Protein AF-A0A0W0ZU69-F1 (afdb_monomer)

Structure (mmCIF, N/CA/C/O backbone):
data_AF-A0A0W0ZU69-F1
#
_entry.id   AF-A0A0W0ZU69-F1
#
loop_
_atom_site.group_PDB
_atom_site.id
_atom_site.type_symbol
_atom_site.label_atom_id
_atom_site.label_alt_id
_atom_site.label_comp_id
_atom_site.label_asym_id
_atom_site.label_entity_id
_atom_site.label_seq_id
_atom_site.pdbx_PDB_ins_code
_atom_site.Cartn_x
_atom_site.Cartn_y
_atom_site.Cartn_z
_atom_site.occupancy
_atom_site.B_iso_or_equiv
_atom_site.auth_seq_id
_atom_site.auth_comp_id
_atom_site.auth_asym_id
_atom_site.auth_atom_id
_atom_site.pdbx_PDB_model_num
ATOM 1 N N . MET A 1 1 ? -15.630 1.620 -13.141 1.00 74.50 1 MET A N 1
ATOM 2 C CA . MET A 1 1 ? -15.099 2.936 -12.731 1.00 74.50 1 MET A CA 1
ATOM 3 C C . MET A 1 1 ? -13.989 2.684 -11.730 1.00 74.50 1 MET A C 1
ATOM 5 O O . MET A 1 1 ? -14.194 1.849 -10.853 1.00 74.50 1 MET A O 1
ATOM 9 N N . GLN A 1 2 ? -12.834 3.325 -11.900 1.00 88.44 2 GLN A N 1
ATOM 10 C CA . GLN A 1 2 ? -11.630 3.071 -11.099 1.00 88.44 2 GLN A CA 1
ATOM 11 C C . GLN A 1 2 ? -11.422 4.173 -10.052 1.00 88.44 2 GLN A C 1
ATOM 13 O O . GLN A 1 2 ? -11.802 5.319 -10.303 1.00 88.44 2 GLN A O 1
ATOM 18 N N . PRO A 1 3 ? -10.851 3.869 -8.873 1.00 86.00 3 PRO A N 1
ATOM 19 C CA . PRO A 1 3 ? -10.524 4.901 -7.903 1.00 86.00 3 PRO A CA 1
ATOM 20 C C . PRO A 1 3 ? -9.352 5.748 -8.401 1.00 86.00 3 PRO A C 1
ATOM 22 O O . PRO A 1 3 ? -8.379 5.214 -8.931 1.00 86.00 3 PRO A O 1
ATOM 25 N N . LYS A 1 4 ? -9.419 7.058 -8.158 1.00 89.38 4 LYS A N 1
ATOM 26 C CA . LYS A 1 4 ? -8.258 7.938 -8.285 1.00 89.38 4 LYS A CA 1
ATOM 27 C C . LYS A 1 4 ? -7.144 7.448 -7.365 1.00 89.38 4 LYS A C 1
ATOM 29 O O . LYS A 1 4 ? -7.382 7.165 -6.183 1.00 89.38 4 LYS A O 1
ATOM 34 N N . ILE A 1 5 ? -5.936 7.378 -7.902 1.00 87.50 5 ILE A N 1
ATOM 35 C CA . ILE A 1 5 ? -4.766 6.938 -7.153 1.00 87.50 5 ILE A CA 1
ATOM 36 C C . ILE A 1 5 ? -4.208 8.087 -6.314 1.00 87.50 5 ILE A C 1
ATOM 38 O O . ILE A 1 5 ? -3.945 9.188 -6.800 1.00 87.50 5 ILE A O 1
ATOM 42 N N . SER A 1 6 ? -4.044 7.838 -5.018 1.00 84.50 6 SER A N 1
ATOM 43 C CA . SER A 1 6 ? -3.467 8.794 -4.083 1.00 84.50 6 SER A CA 1
ATOM 44 C C . SER A 1 6 ? -1.950 8.868 -4.255 1.00 84.50 6 SER A C 1
ATOM 46 O O . SER A 1 6 ? -1.270 7.843 -4.203 1.00 84.50 6 SER A O 1
ATOM 48 N N . ALA A 1 7 ? -1.412 10.082 -4.391 1.00 82.62 7 ALA A N 1
ATOM 49 C CA . ALA A 1 7 ? 0.033 10.334 -4.416 1.00 82.62 7 ALA A CA 1
ATOM 50 C C . ALA A 1 7 ? 0.671 10.488 -3.031 1.00 82.62 7 ALA A C 1
ATOM 52 O O . ALA A 1 7 ? 1.866 10.756 -2.899 1.00 82.62 7 ALA A O 1
ATOM 53 N N . VAL A 1 8 ? -0.128 10.297 -1.986 1.00 84.31 8 VAL A N 1
ATOM 54 C CA . VAL A 1 8 ? 0.296 10.397 -0.595 1.00 84.31 8 VAL A CA 1
ATOM 55 C C . VAL A 1 8 ? 1.481 9.465 -0.309 1.00 84.31 8 VAL A C 1
ATOM 57 O O . VAL A 1 8 ? 1.467 8.294 -0.694 1.00 84.31 8 VAL A O 1
ATOM 60 N N . LEU A 1 9 ? 2.515 10.007 0.350 1.00 82.75 9 LEU A N 1
ATOM 61 C CA . LEU A 1 9 ? 3.798 9.344 0.632 1.00 82.75 9 LEU A CA 1
ATOM 62 C C . LEU A 1 9 ? 4.514 8.761 -0.604 1.00 82.75 9 LEU A C 1
ATOM 64 O O . LEU A 1 9 ? 5.368 7.895 -0.443 1.00 82.75 9 LEU A O 1
ATOM 68 N N . ASN A 1 10 ? 4.190 9.210 -1.824 1.00 83.38 10 ASN A N 1
ATOM 69 C CA . ASN A 1 10 ? 4.734 8.662 -3.074 1.00 83.38 10 ASN A CA 1
ATOM 70 C C . ASN A 1 10 ? 4.421 7.160 -3.263 1.00 83.38 10 ASN A C 1
ATOM 72 O O . ASN A 1 10 ? 5.225 6.383 -3.776 1.00 83.38 10 ASN A O 1
ATOM 76 N N . ASN A 1 11 ? 3.234 6.733 -2.824 1.00 85.69 11 ASN A N 1
ATOM 77 C CA . ASN A 1 11 ? 2.775 5.344 -2.901 1.00 85.69 11 ASN A CA 1
ATOM 78 C C . ASN A 1 11 ? 1.870 5.047 -4.111 1.00 85.69 11 ASN A C 1
ATOM 80 O O . ASN A 1 11 ? 1.242 3.991 -4.125 1.00 85.69 11 ASN A O 1
ATOM 84 N N . CYS A 1 12 ? 1.804 5.918 -5.132 1.00 86.56 12 CYS A N 1
ATOM 85 C CA . CYS A 1 12 ? 0.897 5.742 -6.280 1.00 86.56 12 CYS A CA 1
ATOM 86 C C . CYS A 1 12 ? 0.955 4.321 -6.854 1.00 86.56 12 CYS A C 1
ATOM 88 O O . CYS A 1 12 ? -0.072 3.672 -7.004 1.00 86.56 12 CYS A O 1
ATOM 90 N N . ALA A 1 13 ? 2.171 3.825 -7.098 1.00 86.75 13 ALA A N 1
ATOM 91 C CA . ALA A 1 13 ? 2.416 2.507 -7.669 1.00 86.75 13 ALA A CA 1
ATOM 92 C C . ALA A 1 13 ? 1.835 1.360 -6.811 1.00 86.75 13 ALA A C 1
ATOM 94 O O . ALA A 1 13 ? 1.323 0.382 -7.345 1.00 86.75 13 ALA A O 1
ATOM 95 N N . LEU A 1 14 ? 1.842 1.503 -5.481 1.00 91.38 14 LEU A N 1
ATOM 96 C CA . LEU A 1 14 ? 1.272 0.525 -4.544 1.00 91.38 14 LEU A CA 1
ATOM 97 C C . LEU A 1 14 ? -0.252 0.556 -4.540 1.00 91.38 14 LEU A C 1
ATOM 99 O O . LEU A 1 14 ? -0.919 -0.477 -4.502 1.00 91.38 14 LEU A O 1
ATOM 103 N N . HIS A 1 15 ? -0.803 1.764 -4.567 1.00 92.56 15 HIS A N 1
ATOM 104 C CA . HIS A 1 15 ? -2.235 2.008 -4.483 1.00 92.56 15 HIS A CA 1
ATOM 105 C C . HIS A 1 15 ? -3.004 1.447 -5.691 1.00 92.56 15 HIS A C 1
ATOM 107 O O . HIS A 1 15 ? -4.202 1.181 -5.580 1.00 92.56 15 HIS A O 1
ATOM 113 N N . LEU A 1 16 ? -2.321 1.195 -6.815 1.00 93.06 16 LEU A N 1
ATOM 114 C CA . LEU A 1 16 ? -2.889 0.540 -8.001 1.00 93.06 16 LEU A CA 1
ATOM 115 C C . LEU A 1 16 ? -3.455 -0.855 -7.683 1.00 93.06 16 LEU A C 1
ATOM 117 O O . LEU A 1 16 ? -4.489 -1.221 -8.240 1.00 93.06 16 LEU A O 1
ATOM 121 N N . PHE A 1 17 ? -2.832 -1.583 -6.747 1.00 96.19 17 PHE A N 1
ATOM 122 C CA . PHE A 1 17 ? -3.216 -2.944 -6.346 1.00 96.19 17 PHE A CA 1
ATOM 123 C C . PHE A 1 17 ? -4.286 -2.987 -5.248 1.00 96.19 17 PHE A C 1
ATOM 125 O O . PHE A 1 17 ? -4.806 -4.056 -4.930 1.00 96.19 17 PHE A O 1
ATOM 132 N N . THR A 1 18 ? -4.603 -1.850 -4.616 1.00 96.38 18 THR A N 1
ATOM 133 C CA . THR A 1 18 ? -5.506 -1.808 -3.455 1.00 96.38 18 THR A CA 1
ATOM 134 C C . THR A 1 18 ? -6.868 -2.465 -3.720 1.00 96.38 18 THR A C 1
ATOM 136 O O . THR A 1 18 ? -7.297 -3.244 -2.865 1.00 96.38 18 THR A O 1
ATOM 139 N N . PRO A 1 19 ? -7.555 -2.224 -4.856 1.00 96.38 19 PRO A N 1
ATOM 140 C CA . PRO A 1 19 ? -8.848 -2.858 -5.119 1.00 96.38 19 PRO A CA 1
ATOM 141 C C . PRO A 1 19 ? -8.776 -4.389 -5.208 1.00 96.38 19 PRO A C 1
ATOM 143 O O . PRO A 1 19 ? -9.599 -5.070 -4.599 1.00 96.38 19 PRO A O 1
ATOM 146 N N . GLU A 1 20 ? -7.779 -4.935 -5.904 1.00 97.75 20 GLU A N 1
ATOM 147 C CA . GLU A 1 20 ? -7.584 -6.380 -6.077 1.00 97.75 20 GLU A CA 1
ATOM 148 C C . GLU A 1 20 ? -7.214 -7.040 -4.751 1.00 97.75 20 GLU A C 1
ATOM 150 O O . GLU A 1 20 ? -7.790 -8.062 -4.382 1.00 97.75 20 GLU A O 1
ATOM 155 N N . ILE A 1 21 ? -6.311 -6.421 -3.987 1.00 98.38 21 ILE A N 1
ATOM 156 C CA . ILE A 1 21 ? -5.918 -6.908 -2.662 1.00 98.38 21 ILE A CA 1
ATOM 157 C C . ILE A 1 21 ? -7.129 -6.948 -1.725 1.00 98.38 21 ILE A C 1
ATOM 159 O O . ILE A 1 21 ? -7.350 -7.960 -1.059 1.00 98.38 21 ILE A O 1
ATOM 163 N N . LYS A 1 22 ? -7.939 -5.880 -1.695 1.00 98.00 22 LYS A N 1
ATOM 164 C CA . LYS A 1 22 ? -9.163 -5.823 -0.882 1.00 98.00 22 LYS A CA 1
ATOM 165 C C . LYS A 1 22 ? -10.148 -6.926 -1.281 1.00 98.00 22 LYS A C 1
ATOM 167 O O . LYS A 1 22 ? -10.636 -7.636 -0.406 1.00 98.00 22 LYS A O 1
ATOM 172 N N . ALA A 1 23 ? -10.384 -7.111 -2.579 1.00 98.12 23 ALA A N 1
ATOM 173 C CA . ALA A 1 23 ? -11.293 -8.140 -3.082 1.00 98.12 23 ALA A CA 1
ATOM 174 C C . ALA A 1 23 ? -10.837 -9.565 -2.718 1.00 98.12 23 ALA A C 1
ATOM 176 O O . ALA A 1 23 ? -11.663 -10.415 -2.386 1.00 98.12 23 ALA A O 1
ATOM 177 N N . GLU A 1 24 ? -9.534 -9.850 -2.745 1.00 98.50 24 GLU A N 1
ATOM 178 C CA . GLU A 1 24 ? -9.015 -11.159 -2.330 1.00 98.50 24 GLU A CA 1
ATOM 179 C C . GLU A 1 24 ? -9.145 -11.383 -0.817 1.00 98.50 24 GLU A C 1
ATOM 181 O O . GLU A 1 24 ? -9.551 -12.466 -0.393 1.00 98.50 24 GLU A O 1
ATOM 186 N N . ILE A 1 25 ? -8.895 -10.358 0.007 1.00 98.56 25 ILE A N 1
ATOM 187 C CA . ILE A 1 25 ? -9.103 -10.430 1.465 1.00 98.56 25 ILE A CA 1
ATOM 188 C C . ILE A 1 25 ? -10.569 -10.752 1.798 1.00 98.56 25 ILE A C 1
ATOM 190 O O . ILE A 1 25 ? -10.825 -11.595 2.661 1.00 98.56 25 ILE A O 1
ATOM 194 N N . GLU A 1 26 ? -11.525 -10.148 1.087 1.00 98.38 26 GLU A N 1
ATOM 195 C CA . GLU A 1 26 ? -12.961 -10.437 1.232 1.00 98.38 26 GLU A CA 1
ATOM 196 C C . GLU A 1 26 ? -13.286 -11.905 0.896 1.00 98.38 26 GLU A C 1
ATOM 198 O O . GLU A 1 26 ? -14.038 -12.566 1.620 1.00 98.38 26 GLU A O 1
ATOM 203 N N . LYS A 1 27 ? -12.673 -12.468 -0.154 1.00 98.44 27 LYS A N 1
ATOM 204 C CA . LYS A 1 27 ? -12.845 -13.889 -0.513 1.00 98.44 27 LYS A CA 1
ATOM 205 C C . LYS A 1 27 ? -12.292 -14.826 0.562 1.00 98.44 27 LYS A C 1
ATOM 207 O O . LYS A 1 27 ? -12.977 -15.783 0.933 1.00 98.44 27 LYS A O 1
ATOM 212 N N . PHE A 1 28 ? -11.104 -14.541 1.103 1.00 98.25 28 PHE A N 1
ATOM 213 C CA . PHE A 1 28 ? -10.535 -15.305 2.222 1.00 98.25 28 PHE A CA 1
ATOM 214 C C . PHE A 1 28 ? -11.400 -15.219 3.486 1.00 98.25 28 PHE A C 1
ATOM 216 O O . PHE A 1 28 ? -11.554 -16.210 4.203 1.00 98.25 28 PHE A O 1
ATOM 223 N N . ALA A 1 29 ? -11.997 -14.055 3.757 1.00 97.88 29 ALA A N 1
ATOM 224 C CA . ALA A 1 29 ? -12.911 -13.873 4.881 1.00 97.88 29 ALA A CA 1
ATOM 225 C C . ALA A 1 29 ? -14.210 -14.676 4.712 1.00 97.88 29 ALA A C 1
ATOM 227 O O . ALA A 1 29 ? -14.674 -15.302 5.669 1.00 97.88 29 ALA A O 1
ATOM 228 N N . ALA A 1 30 ? -14.772 -14.694 3.501 1.00 98.06 30 ALA A N 1
ATOM 229 C CA . ALA A 1 30 ? -16.016 -15.394 3.192 1.00 98.06 30 ALA A CA 1
ATOM 230 C C . ALA A 1 30 ? -15.855 -16.923 3.134 1.00 98.06 30 ALA A C 1
ATOM 232 O O . ALA A 1 30 ? -16.795 -17.656 3.452 1.00 98.06 30 ALA A O 1
ATOM 233 N N . ASN A 1 31 ? -14.681 -17.425 2.735 1.00 97.56 31 ASN A N 1
ATOM 234 C CA . ASN A 1 31 ? -14.440 -18.854 2.565 1.00 97.56 31 ASN A CA 1
ATOM 235 C C . ASN A 1 31 ? -13.057 -19.282 3.084 1.00 97.56 31 ASN A C 1
ATOM 237 O O . ASN A 1 31 ? -12.044 -19.123 2.411 1.00 97.56 31 ASN A O 1
ATOM 241 N N . LYS A 1 32 ? -13.037 -19.974 4.232 1.00 93.44 32 LYS A N 1
ATOM 242 C CA . LYS A 1 32 ? -11.813 -20.529 4.849 1.00 93.44 32 LYS A CA 1
ATOM 243 C C . LYS A 1 32 ? -11.078 -21.573 3.997 1.00 93.44 32 LYS A C 1
ATOM 245 O O . LYS A 1 32 ? -9.931 -21.880 4.290 1.00 93.44 32 LYS A O 1
ATOM 250 N N . SER A 1 33 ? -11.747 -22.155 3.000 1.00 96.62 33 SER A N 1
ATOM 251 C CA . SER A 1 33 ? -11.165 -23.128 2.063 1.00 96.62 33 SER A CA 1
ATOM 252 C C . SER A 1 33 ? -10.771 -22.513 0.717 1.00 96.62 33 SER A C 1
ATOM 254 O O . SER A 1 33 ? -10.372 -23.239 -0.191 1.00 96.62 33 SER A O 1
ATOM 256 N N . TYR A 1 34 ? -10.906 -21.191 0.567 1.00 97.69 34 TYR A N 1
ATOM 257 C CA . TYR A 1 34 ? -10.483 -20.491 -0.637 1.00 97.69 34 TYR A CA 1
ATOM 258 C C . TYR A 1 34 ? -8.972 -20.643 -0.834 1.00 97.69 34 TYR A C 1
ATOM 260 O O . TYR A 1 34 ? -8.175 -20.441 0.084 1.00 97.69 34 TYR A O 1
ATOM 268 N N . ASN A 1 35 ? -8.592 -21.028 -2.047 1.00 96.56 35 ASN A N 1
ATOM 269 C CA . ASN A 1 35 ? -7.209 -21.172 -2.454 1.00 96.56 35 ASN A CA 1
ATOM 270 C C . ASN A 1 35 ? -7.033 -20.458 -3.789 1.00 96.56 35 ASN A C 1
ATOM 272 O O . ASN A 1 35 ? -7.643 -20.853 -4.784 1.00 96.56 35 ASN A O 1
ATOM 276 N N . ASN A 1 36 ? -6.218 -19.410 -3.788 1.00 96.62 36 ASN A N 1
ATOM 277 C CA . ASN A 1 36 ? -5.891 -18.633 -4.978 1.00 96.62 36 ASN A CA 1
ATOM 278 C C . ASN A 1 36 ? -4.473 -18.950 -5.495 1.00 96.62 36 ASN A C 1
ATOM 280 O O . ASN A 1 36 ? -3.973 -18.256 -6.368 1.00 96.62 36 ASN A O 1
ATOM 284 N N . AS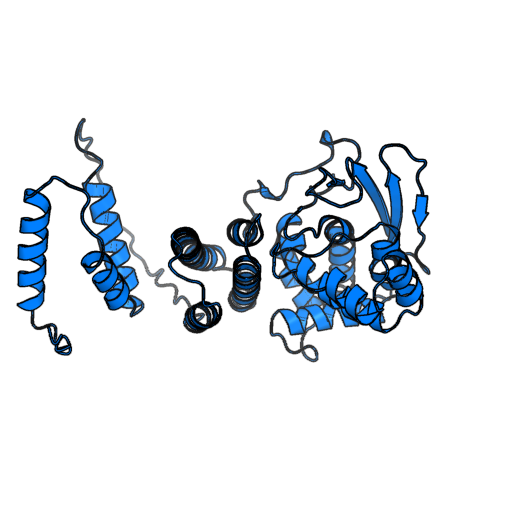N A 1 37 ? -3.846 -20.015 -4.977 1.00 97.56 37 ASN A N 1
ATOM 285 C CA . ASN A 1 37 ? -2.455 -20.437 -5.191 1.00 97.56 37 ASN A CA 1
ATOM 286 C C . ASN A 1 37 ? -1.388 -19.497 -4.603 1.00 97.56 37 ASN A C 1
ATOM 288 O O . ASN A 1 37 ? -0.210 -19.835 -4.640 1.00 97.56 37 ASN A O 1
ATOM 292 N N . HIS A 1 38 ? -1.795 -18.378 -3.996 1.00 98.12 38 HIS A N 1
ATOM 293 C CA . HIS A 1 38 ? -0.925 -17.358 -3.395 1.00 98.12 38 HIS A CA 1
ATOM 294 C C . HIS A 1 38 ? -1.213 -17.153 -1.898 1.00 98.12 38 HIS A C 1
ATOM 296 O O . HIS A 1 38 ? -0.815 -16.148 -1.307 1.00 98.12 38 HIS A O 1
ATOM 302 N N . ASN A 1 39 ? -1.907 -18.107 -1.263 1.00 97.75 39 ASN A N 1
ATOM 303 C CA . ASN A 1 39 ? -2.364 -18.029 0.129 1.00 97.75 39 ASN A CA 1
ATOM 304 C C . ASN A 1 39 ? -1.245 -17.637 1.110 1.00 97.75 39 ASN A C 1
ATOM 306 O O . ASN A 1 39 ? -1.454 -16.765 1.950 1.00 97.75 39 ASN A O 1
ATOM 310 N N . ASP A 1 40 ? -0.051 -18.219 0.966 1.00 97.94 40 ASP A N 1
ATOM 311 C CA . ASP A 1 40 ? 1.088 -17.950 1.852 1.00 97.94 40 ASP A CA 1
ATOM 312 C C . ASP A 1 40 ? 1.497 -16.468 1.837 1.00 97.94 40 ASP A C 1
ATOM 314 O O . ASP A 1 40 ? 1.844 -15.890 2.868 1.00 97.94 40 ASP A O 1
ATOM 318 N N . GLN A 1 41 ? 1.425 -15.820 0.672 1.00 98.38 41 GLN A N 1
ATOM 319 C CA . GLN A 1 41 ? 1.781 -14.409 0.517 1.00 98.38 41 GLN A CA 1
ATOM 320 C C . GLN A 1 41 ? 0.698 -13.485 1.076 1.00 98.38 41 GLN A C 1
ATOM 322 O O . GLN A 1 41 ? 1.013 -12.483 1.726 1.00 98.38 41 GLN A O 1
ATOM 327 N N . TYR A 1 42 ? -0.572 -13.859 0.922 1.00 98.50 42 TYR A N 1
ATOM 328 C CA . TYR A 1 42 ? -1.677 -13.171 1.589 1.00 98.50 42 TYR A CA 1
ATOM 329 C C . TYR A 1 42 ? -1.620 -13.325 3.117 1.00 98.50 42 TYR A C 1
ATOM 331 O O . TYR A 1 42 ? -1.903 -12.360 3.833 1.00 98.50 42 TYR A O 1
ATOM 339 N N . ASP A 1 43 ? -1.161 -14.468 3.635 1.00 98.44 43 ASP A N 1
ATOM 340 C CA . ASP A 1 43 ? -0.935 -14.663 5.071 1.00 98.44 43 ASP A CA 1
ATOM 341 C C . ASP A 1 43 ? 0.203 -13.774 5.591 1.00 98.44 43 ASP A C 1
ATOM 343 O O . ASP A 1 43 ? 0.072 -13.164 6.658 1.00 98.44 43 ASP A O 1
ATOM 347 N N . VAL A 1 44 ? 1.290 -13.621 4.825 1.00 98.44 44 VAL A N 1
ATOM 348 C CA . VAL A 1 44 ? 2.355 -12.652 5.139 1.00 98.44 44 VAL A CA 1
ATOM 349 C C . VAL A 1 44 ? 1.788 -11.231 5.187 1.00 98.44 44 VAL A C 1
ATOM 351 O O . VAL A 1 44 ? 2.010 -10.528 6.175 1.00 98.44 44 VAL A O 1
ATOM 354 N N . LEU A 1 45 ? 1.014 -10.814 4.180 1.00 98.69 45 LEU A N 1
ATOM 355 C CA . LEU A 1 45 ? 0.396 -9.485 4.141 1.00 98.69 45 LEU A CA 1
ATOM 356 C C . LEU A 1 45 ? -0.537 -9.248 5.341 1.00 98.69 45 LEU A C 1
ATOM 358 O O . LEU A 1 45 ? -0.434 -8.215 6.008 1.00 98.69 45 LEU A O 1
ATOM 362 N N . LYS A 1 46 ? -1.400 -10.218 5.661 1.00 98.56 46 LYS A N 1
ATOM 363 C CA . LYS A 1 46 ? -2.294 -10.187 6.830 1.00 98.56 46 LYS A CA 1
ATOM 364 C C . LYS A 1 46 ? -1.507 -10.034 8.132 1.00 98.56 46 LYS A C 1
ATOM 366 O O . LYS A 1 46 ? -1.866 -9.214 8.976 1.00 98.56 46 LYS A O 1
ATOM 371 N N . ASN A 1 47 ? -0.423 -10.788 8.297 1.00 98.62 47 ASN A N 1
ATOM 372 C CA . ASN A 1 47 ? 0.399 -10.744 9.508 1.00 98.62 47 ASN A CA 1
ATOM 373 C C . ASN A 1 47 ? 1.167 -9.419 9.638 1.00 98.62 47 ASN A C 1
ATOM 375 O O . ASN A 1 47 ? 1.305 -8.893 10.746 1.00 98.62 47 ASN A O 1
ATOM 379 N N . ILE A 1 48 ? 1.626 -8.843 8.522 1.00 98.69 48 ILE A N 1
ATOM 380 C CA . ILE A 1 48 ? 2.239 -7.507 8.503 1.00 98.69 48 ILE A CA 1
ATOM 381 C C . ILE A 1 48 ? 1.202 -6.446 8.864 1.00 98.69 48 ILE A C 1
ATOM 383 O O . ILE A 1 48 ? 1.490 -5.597 9.706 1.00 98.69 48 ILE A O 1
ATOM 387 N N . PHE A 1 49 ? -0.010 -6.520 8.307 1.00 98.56 49 PHE A N 1
ATOM 388 C CA . PHE A 1 49 ? -1.108 -5.624 8.676 1.00 98.56 49 PHE A CA 1
ATOM 389 C C . PHE A 1 49 ? -1.400 -5.705 10.180 1.00 98.56 49 PHE A C 1
ATOM 391 O O . PHE A 1 49 ? -1.410 -4.680 10.867 1.00 98.56 49 PHE A O 1
ATOM 398 N N . ALA A 1 50 ? -1.561 -6.925 10.704 1.00 98.19 50 ALA A N 1
ATOM 399 C CA . ALA A 1 50 ? -1.804 -7.174 12.120 1.00 98.19 50 ALA A CA 1
ATOM 400 C C . ALA A 1 50 ? -0.726 -6.513 12.989 1.00 98.19 50 ALA A C 1
ATOM 402 O O . ALA A 1 50 ? -1.030 -5.674 13.838 1.00 98.19 50 ALA A O 1
ATOM 403 N N . LYS A 1 51 ? 0.546 -6.816 12.711 1.00 98.25 51 LYS A N 1
ATOM 404 C CA . LYS A 1 51 ? 1.688 -6.273 13.450 1.00 98.25 51 LYS A CA 1
ATOM 405 C C . LYS A 1 51 ? 1.777 -4.750 13.345 1.00 98.25 51 LYS A C 1
ATOM 407 O O . LYS A 1 51 ? 2.048 -4.086 14.345 1.00 98.25 51 LYS A O 1
ATOM 412 N N . PHE A 1 52 ? 1.554 -4.186 12.158 1.00 97.69 52 PHE A N 1
ATOM 413 C CA . PHE A 1 52 ? 1.648 -2.746 11.928 1.00 97.69 52 PHE A CA 1
ATOM 414 C C . PHE A 1 52 ? 0.660 -1.968 12.801 1.00 97.69 52 PHE A C 1
ATOM 416 O O . PHE A 1 52 ? 1.047 -0.970 13.419 1.00 97.69 52 PHE A O 1
ATOM 423 N N . TYR A 1 53 ? -0.577 -2.461 12.884 1.00 96.94 53 TYR A N 1
ATOM 424 C CA . TYR A 1 53 ? -1.684 -1.851 13.623 1.00 96.94 53 TYR A CA 1
ATOM 425 C C . TYR A 1 53 ? -1.837 -2.354 15.070 1.00 96.94 53 TYR A C 1
ATOM 427 O O . TYR A 1 53 ? -2.787 -1.979 15.756 1.00 96.94 53 TYR A O 1
ATOM 435 N N . GLY A 1 54 ? -0.899 -3.167 15.567 1.00 95.25 54 GLY A N 1
ATOM 436 C CA . GLY A 1 54 ? -0.871 -3.604 16.967 1.00 95.25 54 GLY A CA 1
ATOM 437 C C . GLY A 1 54 ? -1.879 -4.705 17.321 1.00 95.25 54 GLY A C 1
ATOM 438 O O . GLY A 1 54 ? -2.302 -4.803 18.472 1.00 95.25 54 GLY A O 1
ATOM 439 N N . PHE A 1 55 ? -2.281 -5.522 16.350 1.00 96.31 55 PHE A N 1
ATOM 440 C CA . PHE A 1 55 ? -2.971 -6.793 16.578 1.00 96.31 55 PHE A CA 1
ATOM 441 C C . PHE A 1 55 ? -1.947 -7.927 16.770 1.00 96.31 55 PHE A C 1
ATOM 443 O O . PHE A 1 55 ? -0.828 -7.844 16.262 1.00 96.31 55 PHE A O 1
ATOM 450 N N . SER A 1 56 ? -2.330 -9.004 17.464 1.00 97.06 56 SER A N 1
ATOM 451 C CA . SER A 1 56 ? -1.544 -10.248 17.478 1.00 97.06 56 SER A CA 1
ATOM 452 C C . SER A 1 56 ? -1.691 -10.950 16.120 1.00 97.06 56 SER A C 1
ATOM 454 O O . SER A 1 56 ? -2.823 -11.250 15.735 1.00 97.06 56 SER A O 1
ATOM 456 N N . PRO A 1 57 ? -0.598 -11.216 15.377 1.00 97.81 57 PRO A N 1
ATOM 457 C CA . PRO A 1 57 ? -0.673 -11.930 14.098 1.00 97.81 57 PRO A CA 1
ATOM 458 C C . PRO A 1 57 ? -1.300 -13.326 14.206 1.00 97.81 57 PRO A C 1
ATOM 460 O O . PRO A 1 57 ? -1.978 -13.773 13.283 1.00 97.81 57 PRO A O 1
ATOM 463 N N . GLU A 1 58 ? -1.102 -13.998 15.339 1.00 97.00 58 GLU A N 1
ATOM 464 C CA . GLU A 1 58 ? -1.599 -15.348 15.611 1.00 97.00 58 GLU A CA 1
ATOM 465 C C . GLU A 1 58 ? -3.123 -15.376 15.797 1.00 97.00 58 GLU A C 1
ATOM 467 O O . GLU A 1 58 ? -3.781 -16.347 15.421 1.00 97.00 58 GLU A O 1
ATOM 472 N N . GLU A 1 59 ? -3.689 -14.304 16.353 1.00 97.00 59 GLU A N 1
ATOM 473 C CA . GLU A 1 59 ? -5.126 -14.167 16.609 1.00 97.00 59 GLU A CA 1
ATOM 474 C C . GLU A 1 59 ? -5.863 -13.421 15.488 1.00 97.00 59 GLU A C 1
ATOM 476 O O . GLU A 1 59 ? -7.082 -13.548 15.355 1.00 97.00 59 GLU A O 1
ATOM 481 N N . PHE A 1 60 ? -5.148 -12.636 14.677 1.00 97.44 60 PHE A N 1
ATOM 482 C CA . PHE A 1 60 ? -5.742 -11.803 13.638 1.00 97.44 60 PHE A CA 1
ATOM 483 C C . PHE A 1 60 ? -6.198 -12.633 12.429 1.00 97.44 60 PHE A C 1
ATOM 485 O O . PHE A 1 60 ? -5.412 -13.270 11.720 1.00 97.44 60 PHE A O 1
ATOM 492 N N . THR A 1 61 ? -7.502 -12.608 12.168 1.00 97.44 61 THR A N 1
ATOM 493 C CA . THR A 1 61 ? -8.172 -13.411 11.135 1.00 97.44 61 THR A CA 1
ATOM 494 C C . THR A 1 61 ? -8.463 -12.611 9.864 1.00 97.44 61 THR A C 1
ATOM 496 O O . THR A 1 61 ? -8.595 -11.389 9.899 1.00 97.44 61 THR A O 1
ATOM 499 N N . TYR A 1 62 ? -8.667 -13.303 8.736 1.00 98.25 62 TYR A N 1
ATOM 500 C CA . TYR A 1 62 ? -9.152 -12.665 7.504 1.00 98.25 62 TYR A CA 1
ATOM 501 C C . TYR A 1 62 ? -10.503 -11.968 7.686 1.00 98.25 62 TYR A C 1
ATOM 503 O O . TYR A 1 62 ? -10.714 -10.907 7.115 1.00 98.25 62 TYR A O 1
ATOM 511 N N . ALA A 1 63 ? -11.389 -12.507 8.531 1.00 97.38 63 ALA A N 1
ATOM 512 C CA . ALA A 1 63 ? -12.664 -11.866 8.845 1.00 97.38 63 ALA A CA 1
ATOM 513 C C . ALA A 1 63 ? -12.470 -10.495 9.513 1.00 97.38 63 ALA A C 1
ATOM 515 O O . ALA A 1 63 ? -13.136 -9.535 9.141 1.00 97.38 63 ALA A O 1
ATOM 516 N N . GLN A 1 64 ? -11.528 -10.376 10.455 1.00 96.38 64 GLN A N 1
ATOM 517 C CA . GLN A 1 64 ? -11.181 -9.081 11.050 1.00 96.38 64 GLN A CA 1
ATOM 518 C C . GLN A 1 64 ? -10.535 -8.148 10.025 1.00 96.38 64 GLN A C 1
ATOM 520 O O . GLN A 1 64 ? -10.865 -6.966 10.003 1.00 96.38 64 GLN A O 1
ATOM 525 N N . PHE A 1 65 ? -9.653 -8.670 9.168 1.00 97.62 65 PHE A N 1
ATOM 526 C CA . PHE A 1 65 ? -9.008 -7.874 8.127 1.00 97.62 65 PHE A CA 1
ATOM 527 C C . PHE A 1 65 ? -10.037 -7.289 7.145 1.00 97.62 65 PHE A C 1
ATOM 529 O O . PHE A 1 65 ? -10.074 -6.074 6.958 1.00 97.62 65 PHE A O 1
ATOM 536 N N . SER A 1 66 ? -10.928 -8.126 6.604 1.00 97.38 66 SER A N 1
ATOM 537 C CA . SER A 1 66 ? -12.025 -7.706 5.720 1.00 97.38 66 SER A CA 1
ATOM 538 C C . SER A 1 66 ? -12.934 -6.691 6.401 1.00 97.38 66 SER A C 1
ATOM 540 O O . SER A 1 66 ? -13.123 -5.596 5.884 1.00 97.38 66 SER A O 1
ATOM 542 N N . ASN A 1 67 ? -13.398 -6.995 7.619 1.00 94.75 67 ASN A N 1
ATOM 543 C CA . ASN A 1 67 ? -14.279 -6.105 8.371 1.00 94.75 67 ASN A CA 1
ATOM 544 C C . ASN A 1 67 ? -13.644 -4.733 8.639 1.00 94.75 67 ASN A C 1
ATOM 546 O O . ASN A 1 67 ? -14.353 -3.735 8.658 1.00 94.75 67 ASN A O 1
ATOM 550 N N . ILE A 1 68 ? -12.323 -4.653 8.850 1.00 94.88 68 ILE A N 1
ATOM 551 C CA . ILE A 1 68 ? -11.635 -3.360 8.958 1.00 94.88 68 ILE A CA 1
ATOM 552 C C . ILE A 1 68 ? -11.701 -2.623 7.621 1.00 94.88 68 ILE A C 1
ATOM 554 O O . ILE A 1 68 ? -12.159 -1.485 7.608 1.00 94.88 68 ILE A O 1
ATOM 558 N N . LEU A 1 69 ? -11.287 -3.252 6.516 1.00 95.69 69 LEU A N 1
ATOM 559 C CA . LEU A 1 69 ? -11.250 -2.609 5.196 1.00 95.69 69 LEU A CA 1
ATOM 560 C C . LEU A 1 69 ? -12.640 -2.208 4.676 1.00 95.69 69 LEU A C 1
ATOM 562 O O . LEU A 1 69 ? -12.749 -1.223 3.956 1.00 95.69 69 LEU A O 1
ATOM 566 N N . GLU A 1 70 ? -13.699 -2.928 5.045 1.00 94.38 70 GLU A N 1
ATOM 567 C CA . GLU A 1 70 ? -15.089 -2.609 4.687 1.00 94.38 70 GLU A CA 1
ATOM 568 C C . GLU A 1 70 ? -15.604 -1.307 5.321 1.00 94.38 70 GLU A C 1
ATOM 570 O O . GLU A 1 70 ? -16.532 -0.701 4.788 1.00 94.38 70 GLU A O 1
ATOM 575 N N . ASN A 1 71 ? -14.990 -0.835 6.412 1.00 91.75 71 ASN A N 1
ATOM 576 C CA . ASN A 1 71 ? -15.363 0.437 7.044 1.00 91.75 71 ASN A CA 1
ATOM 577 C C . ASN A 1 71 ? -14.807 1.669 6.314 1.00 91.75 71 ASN A C 1
ATOM 579 O O . ASN A 1 71 ? -15.075 2.794 6.739 1.00 91.75 71 ASN A O 1
ATOM 583 N N . TYR A 1 72 ? -14.022 1.470 5.254 1.00 93.19 72 TYR A N 1
ATOM 584 C CA . TYR A 1 72 ? -13.319 2.527 4.540 1.00 93.19 72 TYR A CA 1
ATOM 585 C C . TYR A 1 72 ? -13.612 2.459 3.045 1.00 93.19 72 TYR A C 1
ATOM 587 O O . TYR A 1 72 ? -13.715 1.382 2.450 1.00 93.19 72 TYR A O 1
ATOM 595 N N . ASN A 1 73 ? -13.715 3.628 2.416 1.00 93.56 73 ASN A N 1
ATOM 596 C CA . ASN A 1 73 ? -13.770 3.694 0.964 1.00 93.56 73 ASN A CA 1
ATOM 597 C C . ASN A 1 73 ? -12.385 3.396 0.356 1.00 93.56 73 ASN A C 1
ATOM 599 O O . ASN A 1 73 ? -11.371 3.315 1.051 1.00 93.56 73 ASN A O 1
ATOM 603 N N . LEU A 1 74 ? -12.321 3.236 -0.969 1.00 93.56 74 LEU A N 1
ATOM 604 C CA . LEU A 1 74 ? -11.077 2.839 -1.637 1.00 93.56 74 LEU A CA 1
ATOM 605 C C . LEU A 1 74 ? -9.932 3.847 -1.459 1.00 93.56 74 LEU A C 1
ATOM 607 O O . LEU A 1 74 ? -8.779 3.427 -1.481 1.00 93.56 74 LEU A O 1
ATOM 611 N N . HIS A 1 75 ? -10.216 5.141 -1.274 1.00 92.88 75 HIS A N 1
ATOM 612 C CA . HIS A 1 75 ? -9.171 6.131 -1.000 1.00 92.88 75 HIS A CA 1
ATOM 613 C C . HIS A 1 75 ? -8.555 5.915 0.385 1.00 92.88 75 HIS A C 1
ATOM 615 O O . HIS A 1 75 ? -7.336 5.846 0.521 1.00 92.88 75 HIS A O 1
ATOM 621 N N . ASP A 1 76 ? -9.389 5.732 1.402 1.00 94.06 76 ASP A N 1
ATOM 622 C CA . ASP A 1 76 ? -8.922 5.463 2.759 1.00 94.06 76 ASP A CA 1
ATOM 623 C C . ASP A 1 76 ? -8.203 4.104 2.851 1.00 94.06 76 ASP A C 1
ATOM 625 O O . ASP A 1 76 ? -7.166 3.995 3.509 1.00 94.06 76 ASP A O 1
ATOM 629 N N . CYS A 1 77 ? -8.668 3.080 2.122 1.00 96.31 77 CYS A N 1
ATOM 630 C CA . CYS A 1 77 ? -7.959 1.800 2.011 1.00 96.31 77 CYS A CA 1
ATOM 631 C C . CYS A 1 77 ? -6.537 1.955 1.449 1.00 96.31 77 CYS A C 1
ATOM 633 O O . CYS A 1 77 ? -5.638 1.246 1.901 1.00 96.31 77 CYS A O 1
ATOM 635 N N . GLN A 1 78 ? -6.311 2.874 0.502 1.00 95.06 78 GLN A N 1
ATOM 636 C CA . GLN A 1 78 ? -4.963 3.158 -0.008 1.00 95.06 78 GLN A CA 1
ATOM 637 C C . GLN A 1 78 ? -4.057 3.676 1.117 1.00 95.06 78 GLN A C 1
ATOM 639 O O . GLN A 1 78 ? -2.947 3.179 1.289 1.00 95.06 78 GLN A O 1
ATOM 644 N N . LEU A 1 79 ? -4.550 4.599 1.949 1.00 94.00 79 LEU A N 1
ATOM 645 C CA . LEU A 1 79 ? -3.801 5.134 3.094 1.00 94.00 79 LEU A CA 1
ATOM 646 C C . LEU A 1 79 ? -3.504 4.055 4.143 1.00 94.00 79 LEU A C 1
ATOM 648 O O . LEU A 1 79 ? -2.402 4.006 4.688 1.00 94.00 79 LEU A O 1
ATOM 652 N N . LEU A 1 80 ? -4.471 3.170 4.393 1.00 96.00 80 LEU A N 1
ATOM 653 C CA . LEU A 1 80 ? -4.345 2.061 5.339 1.00 96.00 80 LEU A CA 1
ATOM 654 C C . LEU A 1 80 ? -3.324 1.016 4.883 1.00 96.00 80 LEU A C 1
ATOM 656 O O . LEU A 1 80 ? -2.548 0.510 5.699 1.00 96.00 80 LEU A O 1
ATOM 660 N N . LEU A 1 81 ? -3.338 0.676 3.593 1.00 97.25 81 LEU A N 1
ATOM 661 C CA . LEU A 1 81 ? -2.485 -0.366 3.033 1.00 97.25 81 LEU A CA 1
ATOM 662 C C . LEU A 1 81 ? -1.116 0.154 2.592 1.00 97.25 81 LEU A C 1
ATOM 664 O O . LEU A 1 81 ? -0.176 -0.626 2.622 1.00 97.25 81 LEU A O 1
ATOM 668 N N . GLY A 1 82 ? -0.946 1.429 2.239 1.00 95.38 82 GLY A N 1
ATOM 669 C CA . GLY A 1 82 ? 0.322 1.970 1.727 1.00 95.38 82 GLY A CA 1
ATOM 670 C C . GLY A 1 82 ? 1.546 1.633 2.600 1.00 95.38 82 GLY A C 1
ATOM 671 O O . GLY A 1 82 ? 2.462 0.958 2.122 1.00 95.38 82 GLY A O 1
ATOM 672 N N . PRO A 1 83 ? 1.568 2.005 3.896 1.00 95.44 83 PRO A N 1
ATOM 673 C CA . PRO A 1 83 ? 2.667 1.654 4.802 1.00 95.44 83 PRO A CA 1
ATOM 674 C C . PRO A 1 83 ? 2.826 0.141 5.030 1.00 95.44 83 PRO A C 1
ATOM 676 O O . PRO A 1 83 ? 3.942 -0.350 5.203 1.00 95.44 83 PRO A O 1
ATOM 679 N N . VAL A 1 84 ? 1.720 -0.609 5.012 1.00 97.94 84 VAL A N 1
ATOM 680 C CA . VAL A 1 84 ? 1.719 -2.076 5.148 1.00 97.94 84 VAL A CA 1
ATOM 681 C C . VAL A 1 84 ? 2.370 -2.722 3.924 1.00 97.94 84 VAL A C 1
ATOM 683 O O . VAL A 1 84 ? 3.209 -3.606 4.073 1.00 97.94 84 VAL A O 1
ATOM 686 N N . LEU A 1 85 ? 2.056 -2.237 2.722 1.00 98.06 85 LEU A N 1
ATOM 687 C CA . LEU A 1 85 ? 2.628 -2.708 1.465 1.00 98.06 85 LEU A CA 1
ATOM 688 C C . LEU A 1 85 ? 4.117 -2.372 1.359 1.00 98.06 85 LEU A C 1
ATOM 690 O O . LEU A 1 85 ? 4.882 -3.202 0.883 1.00 98.06 85 LEU A O 1
ATOM 694 N N . ARG A 1 86 ? 4.574 -1.231 1.891 1.00 97.19 86 ARG A N 1
ATOM 695 C CA . ARG A 1 86 ? 6.019 -0.948 2.007 1.00 97.19 86 ARG A CA 1
ATOM 696 C C . ARG A 1 86 ? 6.738 -1.97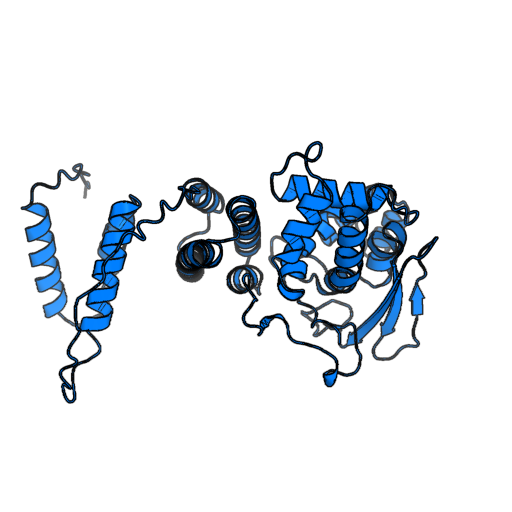2 2.893 1.00 97.19 86 ARG A C 1
ATOM 698 O O . ARG A 1 86 ? 7.807 -2.452 2.525 1.00 97.19 86 ARG A O 1
ATOM 705 N N . GLN A 1 87 ? 6.144 -2.372 4.021 1.00 97.88 87 GLN A N 1
ATOM 706 C CA . GLN A 1 87 ? 6.710 -3.432 4.872 1.00 97.88 87 GLN A CA 1
ATOM 707 C C . GLN A 1 87 ? 6.631 -4.824 4.231 1.00 97.88 87 GLN A C 1
ATOM 709 O O . GLN A 1 87 ? 7.535 -5.645 4.414 1.00 97.88 87 GLN A O 1
ATOM 714 N N . TYR A 1 88 ? 5.572 -5.088 3.468 1.00 98.44 88 TYR A N 1
ATOM 715 C CA . TYR A 1 88 ? 5.440 -6.303 2.671 1.00 98.44 88 TYR A CA 1
ATOM 716 C C . TYR A 1 88 ? 6.557 -6.402 1.629 1.00 98.44 88 TYR A C 1
ATOM 718 O O . TYR A 1 88 ? 7.289 -7.388 1.622 1.00 98.44 88 TYR A O 1
ATOM 726 N N . ILE A 1 89 ? 6.783 -5.336 0.858 1.00 97.69 89 ILE A N 1
ATOM 727 C CA . ILE A 1 89 ? 7.863 -5.257 -0.135 1.00 97.69 89 ILE A CA 1
ATOM 728 C C . ILE A 1 89 ? 9.231 -5.418 0.515 1.00 97.69 89 ILE A C 1
ATOM 730 O O . ILE A 1 89 ? 10.074 -6.140 -0.000 1.00 97.69 89 ILE A O 1
ATOM 734 N N . LYS A 1 90 ? 9.454 -4.821 1.690 1.00 98.00 90 LYS A N 1
ATOM 735 C CA . LYS A 1 90 ? 10.695 -5.044 2.445 1.00 98.00 90 LYS A CA 1
ATOM 736 C C . LYS A 1 90 ? 10.928 -6.531 2.712 1.00 98.00 90 LYS A C 1
ATOM 738 O O . LYS A 1 90 ? 12.050 -7.011 2.596 1.00 98.00 90 LYS A O 1
ATOM 743 N N . THR A 1 91 ? 9.868 -7.265 3.041 1.00 96.94 91 THR A N 1
ATOM 744 C CA . THR A 1 91 ? 9.936 -8.709 3.297 1.00 96.94 91 THR A CA 1
ATOM 745 C C . THR A 1 91 ? 10.193 -9.507 2.019 1.00 96.94 91 THR A C 1
ATOM 747 O O . THR A 1 91 ? 10.968 -10.463 2.065 1.00 96.94 91 THR A O 1
ATOM 750 N N . THR A 1 92 ? 9.580 -9.140 0.891 1.00 96.25 92 THR A N 1
ATOM 751 C CA . THR A 1 92 ? 9.801 -9.827 -0.391 1.00 96.25 92 THR A CA 1
ATOM 752 C C . THR A 1 92 ? 11.195 -9.528 -0.937 1.00 96.25 92 THR A C 1
ATOM 754 O O . THR A 1 92 ? 11.949 -10.463 -1.170 1.00 96.25 92 THR A O 1
ATOM 757 N N . MET A 1 93 ? 11.616 -8.262 -0.987 1.00 97.19 93 MET A N 1
ATOM 758 C CA . MET A 1 93 ? 12.956 -7.861 -1.436 1.00 97.19 93 MET A CA 1
ATOM 759 C C . MET A 1 93 ? 14.086 -8.586 -0.688 1.00 97.19 93 MET A C 1
ATOM 761 O O . MET A 1 93 ? 15.066 -8.991 -1.297 1.00 97.19 93 MET A O 1
ATOM 765 N N . THR A 1 94 ? 13.963 -8.824 0.623 1.00 94.50 94 THR A N 1
ATOM 766 C CA . THR A 1 94 ? 15.010 -9.557 1.372 1.00 94.50 94 THR A CA 1
ATOM 767 C C . THR A 1 94 ? 15.202 -11.021 0.956 1.00 94.50 94 THR A C 1
ATOM 769 O O . THR A 1 94 ? 16.144 -11.655 1.428 1.00 94.50 94 THR A O 1
ATOM 772 N N . LYS A 1 95 ? 14.311 -11.571 0.125 1.00 93.25 95 LYS A N 1
ATOM 773 C CA . LYS A 1 95 ? 14.320 -12.973 -0.314 1.00 93.25 95 LYS A CA 1
ATOM 774 C C . LYS A 1 95 ? 14.611 -13.139 -1.807 1.00 93.25 95 LYS A C 1
ATOM 776 O O . LYS A 1 95 ? 14.714 -14.273 -2.256 1.00 93.25 95 LYS A O 1
ATOM 781 N N . GLU A 1 96 ? 14.704 -12.042 -2.552 1.00 92.69 96 GLU A N 1
ATOM 782 C CA . GLU A 1 96 ? 14.747 -12.051 -4.013 1.00 92.69 96 GLU A CA 1
ATOM 783 C C . GLU A 1 96 ? 16.118 -11.593 -4.520 1.00 92.69 96 GLU A C 1
ATOM 785 O O . GLU A 1 96 ? 16.512 -10.441 -4.324 1.00 92.69 96 GLU A O 1
ATOM 790 N N . ASP A 1 97 ? 16.819 -12.467 -5.245 1.00 94.12 97 ASP A N 1
ATOM 791 C CA . ASP A 1 97 ? 18.164 -12.189 -5.775 1.00 94.12 97 ASP A CA 1
ATOM 792 C C . ASP A 1 97 ? 18.177 -11.013 -6.772 1.00 94.12 97 ASP A C 1
ATOM 794 O O . ASP A 1 97 ? 19.178 -10.314 -6.930 1.00 94.12 97 ASP A O 1
ATOM 798 N N . ILE A 1 98 ? 17.041 -10.734 -7.422 1.00 96.12 98 ILE A N 1
ATOM 799 C CA . ILE A 1 98 ? 16.900 -9.633 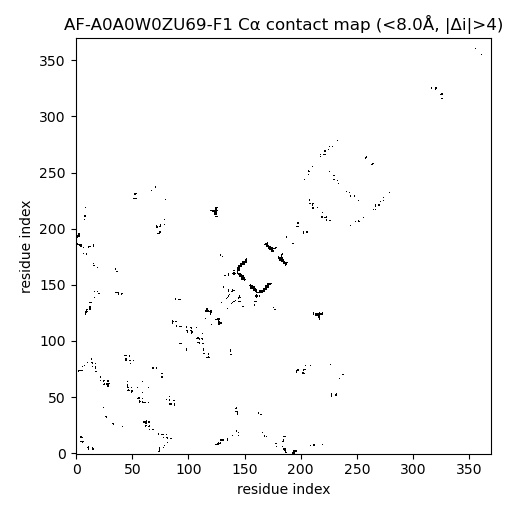-8.389 1.00 96.12 98 ILE A CA 1
ATOM 800 C C . ILE A 1 98 ? 17.123 -8.245 -7.770 1.00 96.12 98 ILE A C 1
ATOM 802 O O . ILE A 1 98 ? 17.430 -7.293 -8.489 1.00 96.12 98 ILE A O 1
ATOM 806 N N . VAL A 1 99 ? 17.042 -8.123 -6.440 1.00 96.88 99 VAL A N 1
ATOM 807 C CA . VAL A 1 99 ? 17.389 -6.886 -5.728 1.00 96.88 99 VAL A CA 1
ATOM 808 C C . VAL A 1 99 ? 18.837 -6.475 -5.989 1.00 96.88 99 VAL A C 1
ATOM 810 O O . VAL A 1 99 ? 19.107 -5.279 -6.094 1.00 96.88 99 VAL A O 1
ATOM 813 N N . GLU A 1 100 ? 19.762 -7.424 -6.161 1.00 96.81 100 GLU A N 1
ATOM 814 C CA . GLU A 1 100 ? 21.156 -7.104 -6.487 1.00 96.81 100 GLU A CA 1
ATOM 815 C C . GLU A 1 100 ? 21.267 -6.371 -7.826 1.00 96.81 100 GLU A C 1
ATOM 817 O O . GLU A 1 100 ? 21.989 -5.380 -7.935 1.00 96.81 100 GLU A O 1
ATOM 822 N N . LEU A 1 101 ? 20.501 -6.804 -8.832 1.00 96.44 101 LEU A N 1
ATOM 823 C CA . LEU A 1 101 ? 20.504 -6.184 -10.158 1.00 96.44 101 LEU A CA 1
ATOM 824 C C . LEU A 1 101 ? 19.949 -4.759 -10.114 1.00 96.44 101 LEU A C 1
ATOM 826 O O . LEU A 1 101 ? 20.524 -3.852 -10.722 1.00 96.44 101 LEU A O 1
ATOM 830 N N . PHE A 1 102 ? 18.867 -4.542 -9.363 1.00 96.06 102 PHE A N 1
ATOM 831 C CA . PHE A 1 102 ? 18.324 -3.200 -9.189 1.00 96.06 102 PHE A CA 1
ATOM 832 C C . PHE A 1 102 ? 19.278 -2.284 -8.413 1.00 96.06 102 PHE A C 1
ATOM 834 O O . PHE A 1 102 ? 19.473 -1.136 -8.814 1.00 96.06 102 PHE A O 1
ATOM 841 N N . ALA A 1 103 ? 19.922 -2.785 -7.357 1.00 96.62 103 ALA A N 1
ATOM 842 C CA . ALA A 1 103 ? 20.877 -2.015 -6.565 1.00 96.62 103 ALA A CA 1
ATOM 843 C C . ALA A 1 103 ? 22.106 -1.588 -7.392 1.00 96.62 103 ALA A C 1
ATOM 845 O O . ALA A 1 103 ? 22.502 -0.421 -7.348 1.00 96.62 103 ALA A O 1
ATOM 846 N N . ILE A 1 104 ? 22.641 -2.491 -8.226 1.00 96.88 104 ILE A N 1
ATOM 847 C CA . ILE A 1 104 ? 23.744 -2.195 -9.158 1.00 96.88 104 ILE A CA 1
ATOM 848 C C . ILE A 1 104 ? 23.365 -1.070 -10.130 1.00 96.88 104 ILE A C 1
ATOM 850 O O . ILE A 1 104 ? 24.196 -0.213 -10.426 1.00 96.88 104 ILE A O 1
ATOM 854 N N . SER A 1 105 ? 22.118 -1.040 -10.615 1.00 95.31 105 SER A N 1
ATOM 855 C CA . SER A 1 105 ? 21.679 -0.050 -11.611 1.00 95.31 105 SER A CA 1
ATOM 856 C C . SER A 1 105 ? 21.717 1.404 -11.122 1.00 95.31 105 SER A C 1
ATOM 858 O O . SER A 1 105 ? 21.768 2.317 -11.947 1.00 95.31 105 SER A O 1
ATOM 860 N N . ILE A 1 106 ? 21.729 1.618 -9.801 1.00 94.88 106 ILE A N 1
ATOM 861 C CA . ILE A 1 106 ? 21.808 2.945 -9.174 1.00 94.88 106 ILE A CA 1
ATOM 862 C C . ILE A 1 106 ? 23.047 3.117 -8.277 1.00 94.88 106 ILE A C 1
ATOM 864 O O . ILE A 1 106 ? 23.108 4.076 -7.514 1.00 94.88 106 ILE A O 1
ATOM 868 N N . ASP A 1 107 ? 24.025 2.210 -8.381 1.00 96.88 107 ASP A N 1
ATOM 869 C CA . ASP A 1 107 ? 25.305 2.241 -7.652 1.00 96.88 107 ASP A CA 1
ATOM 870 C C . ASP A 1 107 ? 25.167 2.261 -6.113 1.00 96.88 107 ASP A C 1
ATOM 872 O O . ASP A 1 107 ? 25.811 3.041 -5.408 1.00 96.88 107 ASP A O 1
ATOM 876 N N . VAL A 1 108 ? 24.311 1.387 -5.567 1.00 97.81 108 VAL A N 1
ATOM 877 C CA . VAL A 1 108 ? 24.146 1.200 -4.112 1.00 97.81 108 VAL A CA 1
ATOM 878 C C . VAL A 1 108 ? 24.219 -0.278 -3.714 1.00 97.81 108 VAL A C 1
ATOM 880 O O . VAL A 1 108 ? 24.163 -1.175 -4.553 1.00 97.81 108 VAL A O 1
ATOM 883 N N . SER A 1 109 ? 24.335 -0.562 -2.412 1.00 98.12 109 SER A N 1
ATOM 884 C CA . SER A 1 109 ? 24.242 -1.937 -1.903 1.00 98.12 109 SER A CA 1
ATOM 885 C C . SER A 1 109 ? 22.789 -2.442 -1.899 1.00 98.12 109 SER A C 1
ATOM 887 O O . SER A 1 109 ? 21.867 -1.634 -1.766 1.00 98.12 109 SER A O 1
ATOM 889 N N . PRO A 1 110 ? 22.546 -3.767 -1.949 1.00 97.88 110 PRO A N 1
ATOM 890 C CA . PRO A 1 110 ? 21.195 -4.325 -1.838 1.00 97.88 110 PRO A CA 1
ATOM 891 C C . PRO A 1 110 ? 20.439 -3.858 -0.586 1.00 97.88 110 PRO A C 1
ATOM 893 O O . PRO A 1 110 ? 19.248 -3.566 -0.643 1.00 97.88 110 PRO A O 1
ATOM 896 N N . GLN A 1 111 ? 21.123 -3.737 0.555 1.00 97.81 111 GLN A N 1
ATOM 897 C CA . GLN A 1 111 ? 20.508 -3.289 1.806 1.00 97.81 111 GLN A CA 1
ATOM 898 C C . GLN A 1 111 ? 20.114 -1.811 1.754 1.00 97.81 111 GLN A C 1
ATOM 900 O O . GLN A 1 111 ? 19.038 -1.459 2.240 1.00 97.81 111 GLN A O 1
ATOM 905 N N . GLU A 1 112 ? 20.954 -0.959 1.158 1.00 97.25 112 GLU A N 1
ATOM 906 C CA . GLU A 1 112 ? 20.618 0.456 0.988 1.00 97.25 112 GLU A CA 1
ATOM 907 C C . GLU A 1 112 ? 19.484 0.622 -0.025 1.00 97.25 112 GLU A C 1
ATOM 909 O O . GLU A 1 112 ? 18.560 1.385 0.228 1.00 97.25 112 GLU A O 1
ATOM 914 N N . TYR A 1 113 ? 19.465 -0.167 -1.103 1.00 97.12 113 TYR A N 1
ATOM 915 C CA . TYR A 1 113 ? 18.350 -0.191 -2.050 1.00 97.12 113 TYR A CA 1
ATOM 916 C C . TYR A 1 113 ? 17.018 -0.544 -1.370 1.00 97.12 113 TYR A C 1
ATOM 918 O O . TYR A 1 113 ? 16.033 0.180 -1.514 1.00 97.12 113 TYR A O 1
ATOM 926 N N . ILE A 1 114 ? 16.991 -1.616 -0.566 1.00 97.75 114 ILE A N 1
ATOM 927 C CA . ILE A 1 114 ? 15.797 -2.003 0.203 1.00 97.75 114 ILE A CA 1
ATOM 928 C C . ILE A 1 114 ? 15.345 -0.852 1.098 1.00 97.75 114 ILE A C 1
ATOM 930 O O . ILE A 1 114 ? 14.154 -0.544 1.162 1.00 97.75 114 ILE A O 1
ATOM 934 N N . LYS A 1 115 ? 16.285 -0.215 1.799 1.00 97.06 115 LYS A N 1
ATOM 935 C CA . LYS A 1 115 ? 15.995 0.907 2.688 1.00 97.06 115 LYS A CA 1
ATOM 936 C C . LYS A 1 115 ? 15.389 2.083 1.920 1.00 97.06 115 LYS A C 1
ATOM 938 O O . LYS A 1 115 ? 14.297 2.511 2.282 1.00 97.06 115 LYS A O 1
ATOM 943 N N . LEU A 1 116 ? 16.033 2.526 0.839 1.00 95.38 116 LEU A N 1
ATOM 944 C CA . LEU A 1 116 ? 15.553 3.605 -0.035 1.00 95.38 116 LEU A CA 1
ATOM 945 C C . LEU A 1 116 ? 14.109 3.356 -0.490 1.00 95.38 116 LEU A C 1
ATOM 947 O O . LEU A 1 116 ? 13.248 4.226 -0.392 1.00 95.38 116 LEU A O 1
ATOM 951 N N . LYS A 1 117 ? 13.805 2.124 -0.912 1.00 95.00 117 LYS A N 1
ATOM 952 C CA . LYS A 1 117 ? 12.484 1.766 -1.443 1.00 95.00 117 LYS A CA 1
ATOM 953 C C . LYS A 1 117 ? 11.420 1.480 -0.389 1.00 95.00 117 LYS A C 1
ATOM 955 O O . LYS A 1 117 ? 10.241 1.412 -0.739 1.00 95.00 117 LYS A O 1
ATOM 960 N N . THR A 1 118 ? 11.766 1.274 0.879 1.00 96.19 118 THR A N 1
ATOM 961 C CA . THR A 1 118 ? 10.793 0.785 1.880 1.00 96.19 118 THR A CA 1
ATOM 962 C C . THR A 1 118 ? 10.720 1.613 3.154 1.00 96.19 118 THR A C 1
ATOM 964 O O . THR A 1 118 ? 9.821 1.391 3.970 1.00 96.19 118 THR A O 1
ATOM 967 N N . GLU A 1 119 ? 11.602 2.595 3.315 1.00 95.12 119 GLU A N 1
ATOM 968 C CA . GLU A 1 119 ? 11.633 3.507 4.454 1.00 95.12 119 GLU A CA 1
ATOM 969 C C . GLU A 1 119 ? 11.364 4.945 4.010 1.00 95.12 119 GLU A C 1
ATOM 971 O O . GLU A 1 119 ? 11.573 5.311 2.858 1.00 95.12 119 GLU A O 1
ATOM 976 N N . ILE A 1 120 ? 10.827 5.745 4.931 1.00 91.94 120 ILE A N 1
ATOM 977 C CA . ILE A 1 120 ? 10.590 7.165 4.681 1.00 91.94 120 ILE A CA 1
ATOM 978 C C . ILE A 1 120 ? 11.943 7.870 4.686 1.00 91.94 120 ILE A C 1
ATOM 980 O O . ILE A 1 120 ? 12.682 7.785 5.670 1.00 91.94 120 ILE A O 1
ATOM 984 N N . ASP A 1 121 ? 12.239 8.582 3.607 1.00 90.81 121 ASP A N 1
ATOM 985 C CA . ASP A 1 121 ? 13.411 9.431 3.512 1.00 90.81 121 ASP A CA 1
ATOM 986 C C . ASP A 1 121 ? 13.309 10.577 4.529 1.00 90.81 121 ASP A C 1
ATOM 988 O O . ASP A 1 121 ? 12.295 11.274 4.635 1.00 90.81 121 ASP A O 1
ATOM 992 N N . ALA A 1 122 ? 14.376 10.758 5.308 1.00 88.94 122 ALA A N 1
ATOM 993 C CA . ALA A 1 122 ? 14.408 11.726 6.399 1.00 88.94 122 ALA A CA 1
ATOM 994 C C . ALA A 1 122 ? 14.298 13.183 5.911 1.00 88.94 122 ALA A C 1
ATOM 996 O O . ALA A 1 122 ? 13.801 14.041 6.642 1.00 88.94 122 ALA A O 1
ATOM 997 N N . SER A 1 123 ? 14.769 13.462 4.694 1.00 86.69 123 SER A N 1
ATOM 998 C CA . SER A 1 123 ? 14.819 14.799 4.105 1.00 86.69 123 SER A CA 1
ATOM 999 C C . SER A 1 123 ? 13.522 15.193 3.398 1.00 86.69 123 SER A C 1
ATOM 1001 O O . SER A 1 123 ? 13.130 16.356 3.477 1.00 86.69 123 SER A O 1
ATOM 1003 N N . THR A 1 124 ? 12.836 14.242 2.757 1.00 85.94 124 THR A N 1
ATOM 1004 C CA . THR A 1 124 ? 11.599 14.506 1.995 1.00 85.94 124 THR A CA 1
ATOM 1005 C C . THR A 1 124 ? 10.326 14.105 2.734 1.00 85.94 124 THR A C 1
ATOM 1007 O O . THR A 1 124 ? 9.228 14.467 2.310 1.00 85.94 124 THR A O 1
ATOM 1010 N N . GLY A 1 125 ? 10.451 13.300 3.793 1.00 87.00 125 GLY A N 1
ATOM 1011 C CA . GLY A 1 125 ? 9.322 12.723 4.515 1.00 87.00 125 GLY A CA 1
ATOM 1012 C C . GLY A 1 125 ? 8.483 11.746 3.691 1.00 87.00 125 GLY A C 1
ATOM 1013 O O . GLY A 1 125 ? 7.366 11.407 4.090 1.00 87.00 125 GLY A O 1
ATOM 1014 N N . ARG A 1 126 ? 8.999 11.263 2.559 1.00 88.75 126 ARG A N 1
ATOM 1015 C CA . ARG A 1 126 ? 8.294 10.394 1.607 1.00 88.75 126 ARG A CA 1
ATOM 1016 C C . ARG A 1 126 ? 9.080 9.118 1.341 1.00 88.75 126 ARG A C 1
ATOM 1018 O O . ARG A 1 126 ? 10.257 9.027 1.663 1.00 88.75 126 ARG A O 1
ATOM 1025 N N . TYR A 1 127 ? 8.421 8.124 0.755 1.00 90.94 127 TYR A N 1
ATOM 1026 C CA . TYR A 1 127 ? 9.122 6.967 0.208 1.00 90.94 127 TYR A CA 1
ATOM 1027 C C . TYR A 1 127 ? 9.672 7.279 -1.187 1.00 90.94 127 TYR A C 1
ATOM 1029 O O . TYR A 1 127 ? 9.098 8.091 -1.922 1.00 90.94 127 TYR A O 1
ATOM 1037 N N . ASP A 1 128 ? 10.694 6.543 -1.615 1.00 90.88 128 ASP A N 1
ATOM 1038 C CA . ASP A 1 128 ? 11.078 6.542 -3.023 1.00 90.88 128 ASP A CA 1
ATOM 1039 C C . ASP A 1 128 ? 10.000 5.907 -3.903 1.00 90.88 128 ASP A C 1
ATOM 1041 O O . ASP A 1 128 ? 9.262 4.990 -3.506 1.00 90.88 128 ASP A O 1
ATOM 1045 N N . SER A 1 129 ? 9.926 6.390 -5.143 1.00 88.75 129 SER A N 1
ATOM 1046 C CA . SER A 1 129 ? 9.002 5.843 -6.132 1.00 88.75 129 SER A CA 1
ATOM 1047 C C . SER A 1 129 ? 9.443 4.443 -6.561 1.00 88.75 129 SER A C 1
ATOM 1049 O O . SER A 1 129 ? 10.639 4.135 -6.597 1.00 88.75 129 SER A O 1
ATOM 1051 N N . LEU A 1 130 ? 8.467 3.602 -6.890 1.00 91.62 130 LEU A N 1
ATOM 1052 C CA . LEU A 1 130 ? 8.685 2.257 -7.418 1.00 91.62 130 LEU A CA 1
ATOM 1053 C C . LEU A 1 130 ? 8.372 2.258 -8.914 1.00 91.62 130 LEU A C 1
ATOM 1055 O O . LEU A 1 130 ? 7.357 2.809 -9.344 1.00 91.62 130 LEU A O 1
ATOM 1059 N N . SER A 1 131 ? 9.244 1.632 -9.691 1.00 91.75 131 SER A N 1
ATOM 1060 C CA . SER A 1 131 ? 9.075 1.370 -11.117 1.00 91.75 131 SER A CA 1
ATOM 1061 C C . SER A 1 131 ? 8.063 0.241 -11.374 1.00 91.75 131 SER A C 1
ATOM 1063 O O . SER A 1 131 ? 7.725 -0.506 -10.449 1.00 91.75 131 SER A O 1
ATOM 1065 N N . PRO A 1 132 ? 7.586 0.073 -12.627 1.00 92.19 132 PRO A N 1
ATOM 1066 C CA . PRO A 1 132 ? 6.678 -1.013 -12.995 1.00 92.19 132 PRO A CA 1
ATOM 1067 C C . PRO A 1 132 ? 7.266 -2.395 -12.707 1.00 92.19 132 PRO A C 1
ATOM 1069 O O . PRO A 1 132 ? 6.558 -3.268 -12.211 1.00 92.19 132 PRO A O 1
ATOM 1072 N N . ASP A 1 133 ? 8.557 -2.584 -12.992 1.00 94.69 133 ASP A N 1
ATOM 1073 C CA . ASP A 1 133 ? 9.237 -3.858 -12.774 1.00 94.69 133 ASP A CA 1
ATOM 1074 C C . ASP A 1 133 ? 9.332 -4.171 -11.273 1.00 94.69 133 ASP A C 1
ATOM 1076 O O . ASP A 1 133 ? 9.035 -5.290 -10.860 1.00 94.69 133 ASP A O 1
ATOM 1080 N N . GLU A 1 134 ? 9.642 -3.173 -10.435 1.00 95.88 134 GLU A N 1
ATOM 1081 C CA . GLU A 1 134 ? 9.668 -3.338 -8.975 1.00 95.88 134 GLU A CA 1
ATOM 1082 C C . GLU A 1 134 ? 8.299 -3.760 -8.425 1.00 95.88 134 GLU A C 1
ATOM 1084 O O . GLU A 1 134 ? 8.215 -4.719 -7.658 1.00 95.88 134 GLU A O 1
ATOM 1089 N N . ILE A 1 135 ? 7.209 -3.083 -8.809 1.00 95.38 135 ILE A N 1
ATOM 1090 C CA . ILE A 1 135 ? 5.877 -3.461 -8.309 1.00 95.38 135 ILE A CA 1
ATOM 1091 C C . ILE A 1 135 ? 5.397 -4.798 -8.876 1.00 95.38 135 ILE A C 1
ATOM 1093 O O . ILE A 1 135 ? 4.715 -5.539 -8.169 1.00 95.38 135 ILE A O 1
ATOM 1097 N N . ALA A 1 136 ? 5.762 -5.145 -10.111 1.00 96.62 136 ALA A N 1
ATOM 1098 C CA . ALA A 1 136 ? 5.429 -6.443 -10.683 1.00 96.62 136 ALA A CA 1
ATOM 1099 C C . ALA A 1 136 ? 6.146 -7.572 -9.936 1.00 96.62 136 ALA A C 1
ATOM 1101 O O . ALA A 1 136 ? 5.512 -8.558 -9.573 1.00 96.62 136 ALA A O 1
ATOM 1102 N N . VAL A 1 137 ? 7.438 -7.413 -9.650 1.00 97.25 137 VAL A N 1
ATOM 1103 C CA . VAL A 1 137 ? 8.248 -8.432 -8.971 1.00 97.25 137 VAL A CA 1
ATOM 1104 C C . VAL A 1 137 ? 7.895 -8.543 -7.489 1.00 97.25 137 VAL A C 1
ATOM 1106 O O . VAL A 1 137 ? 7.712 -9.649 -6.991 1.00 97.25 137 VAL A O 1
ATOM 1109 N N . PHE A 1 138 ? 7.786 -7.425 -6.768 1.00 97.88 138 PHE A N 1
ATOM 1110 C CA . PHE A 1 138 ? 7.700 -7.448 -5.302 1.00 97.88 138 PHE A CA 1
ATOM 1111 C C . PHE A 1 138 ? 6.273 -7.426 -4.746 1.00 97.88 138 PHE A C 1
ATOM 1113 O O . PHE A 1 138 ? 6.106 -7.599 -3.536 1.00 97.88 138 PHE A O 1
ATOM 1120 N N . ILE A 1 139 ? 5.257 -7.220 -5.594 1.00 97.38 139 ILE A N 1
ATOM 1121 C CA . ILE A 1 139 ? 3.835 -7.199 -5.205 1.00 97.38 139 ILE A CA 1
ATOM 1122 C C . ILE A 1 139 ? 3.003 -8.060 -6.146 1.00 97.38 139 ILE A C 1
ATOM 1124 O O . ILE A 1 139 ? 2.351 -8.994 -5.691 1.00 97.38 139 ILE A O 1
ATOM 1128 N N . GLY A 1 140 ? 3.022 -7.742 -7.444 1.00 97.88 140 GLY A N 1
ATOM 1129 C CA . GLY A 1 140 ? 2.160 -8.364 -8.443 1.00 97.88 140 GLY A CA 1
ATOM 1130 C C . GLY A 1 140 ? 2.331 -9.876 -8.476 1.00 97.88 140 GLY A C 1
ATOM 1131 O O . GLY A 1 140 ? 1.391 -10.607 -8.184 1.00 97.88 140 GLY A O 1
ATOM 1132 N N . ASN A 1 141 ? 3.547 -10.348 -8.740 1.00 97.56 141 ASN A N 1
ATOM 1133 C CA . ASN A 1 141 ? 3.847 -11.770 -8.831 1.00 97.56 141 ASN A CA 1
ATOM 1134 C C . ASN A 1 141 ? 3.569 -12.528 -7.514 1.00 97.56 141 ASN A C 1
ATOM 1136 O O . ASN A 1 141 ? 2.803 -13.488 -7.564 1.00 97.56 141 ASN A O 1
ATOM 1140 N N . PRO A 1 142 ? 4.055 -12.081 -6.336 1.00 98.19 142 PRO A N 1
ATOM 1141 C CA . PRO A 1 142 ? 3.735 -12.724 -5.061 1.00 98.19 142 PRO A CA 1
ATOM 1142 C C . PRO A 1 142 ? 2.238 -12.794 -4.726 1.00 98.19 142 PRO A C 1
ATOM 1144 O O . PRO A 1 142 ? 1.813 -13.714 -4.037 1.00 98.19 142 PRO A O 1
ATOM 1147 N N . LEU A 1 143 ? 1.432 -11.828 -5.175 1.00 98.31 143 LEU A N 1
ATOM 1148 C CA . LEU A 1 143 ? -0.010 -11.792 -4.905 1.00 98.31 143 LEU A CA 1
ATOM 1149 C C . LEU A 1 143 ? -0.858 -12.308 -6.083 1.00 98.31 143 LEU A C 1
ATOM 1151 O O . LEU A 1 143 ? -2.085 -12.233 -6.033 1.00 98.31 143 LEU A O 1
ATOM 1155 N N . GLY A 1 144 ? -0.238 -12.822 -7.149 1.00 98.19 144 GLY A N 1
ATOM 1156 C CA . GLY A 1 144 ? -0.936 -13.328 -8.334 1.00 98.19 144 GLY A CA 1
ATOM 1157 C C . GLY A 1 144 ? -1.590 -12.256 -9.216 1.00 98.19 144 GLY A C 1
ATOM 1158 O O . GLY A 1 144 ? -2.488 -12.564 -10.007 1.00 98.19 144 GLY A O 1
ATOM 1159 N N . ILE A 1 145 ? -1.180 -10.996 -9.112 1.00 98.50 145 ILE A N 1
ATOM 1160 C CA . ILE A 1 145 ? -1.748 -9.870 -9.859 1.00 98.50 145 ILE A CA 1
ATOM 1161 C C . ILE A 1 145 ? -0.830 -9.530 -11.036 1.00 98.50 145 ILE A C 1
ATOM 1163 O O . ILE A 1 145 ? 0.264 -8.997 -10.854 1.00 98.50 145 ILE A O 1
ATOM 1167 N N . SER A 1 146 ? -1.284 -9.826 -12.254 1.00 98.31 146 SER A N 1
ATOM 1168 C CA . SER A 1 146 ? -0.574 -9.440 -13.477 1.00 98.31 146 SER A CA 1
ATOM 1169 C C . SER A 1 146 ? -0.728 -7.948 -13.760 1.00 98.31 146 SER A C 1
ATOM 1171 O O . SER A 1 146 ? -1.752 -7.342 -13.439 1.00 98.31 146 SER A O 1
ATOM 1173 N N . LEU A 1 147 ? 0.265 -7.369 -14.425 1.00 97.12 147 LEU A N 1
ATOM 1174 C CA . LEU A 1 147 ? 0.323 -5.945 -14.718 1.00 97.12 147 LEU A CA 1
ATOM 1175 C C . LEU A 1 147 ? 0.498 -5.699 -16.219 1.00 97.12 147 LEU A C 1
ATOM 1177 O O . LEU A 1 147 ? 1.352 -6.313 -16.854 1.00 97.12 147 LEU A O 1
ATOM 1181 N N . THR A 1 148 ? -0.256 -4.756 -16.775 1.00 97.69 148 THR A N 1
ATOM 1182 C CA . THR A 1 148 ? 0.030 -4.177 -18.094 1.00 97.69 148 THR A CA 1
ATOM 1183 C C . THR A 1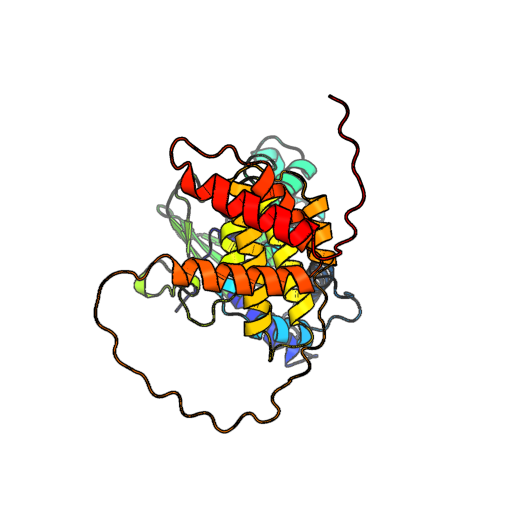 148 ? 0.387 -2.709 -17.919 1.00 97.69 148 THR A C 1
ATOM 1185 O O . THR A 1 148 ? -0.438 -1.902 -17.489 1.00 97.69 148 THR A O 1
ATOM 1188 N N . TYR A 1 149 ? 1.631 -2.362 -18.237 1.00 95.44 149 TYR A N 1
ATOM 1189 C CA . TYR A 1 149 ? 2.166 -1.014 -18.105 1.00 95.44 149 TYR A CA 1
ATOM 1190 C C . TYR A 1 149 ? 2.058 -0.228 -19.411 1.00 95.44 149 TYR A C 1
ATOM 1192 O O . TYR A 1 149 ? 2.666 -0.587 -20.418 1.00 95.44 149 TYR A O 1
ATOM 1200 N N . HIS A 1 150 ? 1.328 0.884 -19.375 1.00 94.62 150 HIS A N 1
ATOM 1201 C CA . HIS A 1 150 ? 1.172 1.833 -20.474 1.00 94.62 150 HIS A CA 1
ATOM 1202 C C . HIS A 1 150 ? 1.980 3.097 -20.166 1.00 94.62 150 HIS A C 1
ATOM 1204 O O . HIS A 1 150 ? 1.537 3.987 -19.434 1.00 94.62 150 HIS A O 1
ATOM 1210 N N . SER A 1 151 ? 3.190 3.180 -20.719 1.00 91.25 151 SER A N 1
ATOM 1211 C CA . SER A 1 151 ? 3.987 4.410 -20.660 1.00 91.25 151 SER A CA 1
ATOM 1212 C C . SER A 1 151 ? 3.427 5.479 -21.607 1.00 91.25 151 SER A C 1
ATOM 1214 O O . SER A 1 151 ? 2.850 5.162 -22.644 1.00 91.25 151 SER A O 1
ATOM 1216 N N . GLN A 1 152 ? 3.643 6.759 -21.289 1.00 86.00 152 GLN A N 1
ATOM 1217 C CA . GLN A 1 152 ? 3.112 7.891 -22.065 1.00 86.00 152 GLN A CA 1
ATOM 1218 C C . GLN A 1 152 ? 3.483 7.871 -23.563 1.00 86.00 152 GLN A C 1
ATOM 1220 O O . GLN A 1 152 ? 2.725 8.367 -24.398 1.00 86.00 152 GLN A O 1
ATOM 1225 N N . HIS A 1 153 ? 4.654 7.329 -23.909 1.00 86.19 153 HIS A N 1
ATOM 1226 C CA . HIS A 1 153 ? 5.197 7.346 -25.274 1.00 86.19 153 HIS A CA 1
ATOM 1227 C C . HIS A 1 153 ? 5.651 5.972 -25.784 1.00 86.19 153 HIS A C 1
ATOM 1229 O O . HIS A 1 153 ? 6.231 5.886 -26.866 1.00 86.19 153 HIS A O 1
ATOM 1235 N N . GLY A 1 154 ? 5.425 4.905 -25.019 1.00 87.50 154 GLY A N 1
ATOM 1236 C CA . GLY A 1 154 ? 5.868 3.558 -25.367 1.00 87.50 154 GLY A CA 1
ATOM 1237 C C . GLY A 1 154 ? 4.717 2.625 -25.712 1.00 87.50 154 GLY A C 1
ATOM 1238 O O . GLY A 1 154 ? 3.540 2.944 -25.559 1.00 87.50 154 GLY A O 1
ATOM 1239 N N . SER A 1 155 ? 5.084 1.441 -26.196 1.00 93.06 155 SER A N 1
ATOM 1240 C CA . SER A 1 155 ? 4.120 0.352 -26.345 1.00 93.06 155 SER A CA 1
ATOM 1241 C C . SER A 1 155 ? 3.772 -0.232 -24.973 1.00 93.06 155 SER A C 1
ATOM 1243 O O . SER A 1 155 ? 4.633 -0.220 -24.088 1.00 93.06 155 SER A O 1
ATOM 1245 N N . PRO A 1 156 ? 2.550 -0.762 -24.794 1.00 96.06 156 PRO A N 1
ATOM 1246 C CA . PRO A 1 156 ? 2.188 -1.460 -23.570 1.00 96.06 156 PRO A CA 1
ATOM 1247 C C . PRO A 1 156 ? 3.149 -2.620 -23.286 1.00 96.06 156 PRO A C 1
ATOM 1249 O O . PRO A 1 156 ? 3.458 -3.409 -24.182 1.00 96.06 156 PRO A O 1
ATOM 1252 N N . GLN A 1 157 ? 3.606 -2.729 -22.042 1.00 96.56 157 GLN A N 1
ATOM 1253 C CA . GLN A 1 157 ? 4.463 -3.811 -21.563 1.00 96.56 157 GLN A CA 1
ATOM 1254 C C . GLN A 1 157 ? 3.653 -4.729 -20.648 1.00 96.56 157 GLN A C 1
ATOM 1256 O O . GLN A 1 157 ? 3.133 -4.292 -19.625 1.00 96.56 157 GLN A O 1
ATOM 1261 N N . SER A 1 158 ? 3.559 -6.009 -21.007 1.00 97.19 158 SER A N 1
ATOM 1262 C CA . SER A 1 158 ? 2.920 -7.024 -20.166 1.00 97.19 158 SER A CA 1
ATOM 1263 C C . SER A 1 158 ? 3.930 -7.601 -19.178 1.00 97.19 158 SER A C 1
ATOM 1265 O O . SER A 1 158 ? 4.996 -8.069 -19.574 1.00 97.19 158 SER A O 1
ATOM 1267 N N . LEU A 1 159 ? 3.554 -7.621 -17.907 1.00 97.00 159 LEU A N 1
ATOM 1268 C CA . LEU A 1 159 ? 4.316 -8.132 -16.772 1.00 97.00 159 LEU A CA 1
ATOM 1269 C C . LEU A 1 159 ? 3.439 -9.183 -16.060 1.00 97.00 159 LEU A C 1
ATOM 1271 O O . LEU A 1 159 ? 2.680 -8.846 -15.146 1.00 97.00 159 LEU A O 1
ATOM 1275 N N . PRO A 1 160 ? 3.435 -10.440 -16.543 1.00 97.44 160 PRO A N 1
ATOM 1276 C CA . PRO A 1 160 ? 2.544 -11.476 -16.029 1.00 97.44 160 PRO A CA 1
ATOM 1277 C C . PRO A 1 160 ? 2.996 -11.992 -14.658 1.00 97.44 160 PRO A C 1
ATOM 1279 O O . PRO A 1 160 ? 4.189 -12.167 -14.419 1.00 97.44 160 PRO A O 1
ATOM 1282 N N . ALA A 1 161 ? 2.028 -12.299 -13.796 1.00 97.31 161 ALA A N 1
ATOM 1283 C CA . ALA A 1 161 ? 2.246 -13.051 -12.564 1.00 97.31 161 ALA A CA 1
ATOM 1284 C C . ALA A 1 161 ? 2.091 -14.561 -12.813 1.00 97.31 161 ALA A C 1
ATOM 1286 O O . ALA A 1 161 ? 1.226 -14.991 -13.587 1.00 97.31 161 ALA A O 1
ATOM 1287 N N . GLU A 1 162 ? 2.888 -15.380 -12.128 1.00 95.19 162 GLU A N 1
ATOM 1288 C CA . GLU A 1 162 ? 2.696 -16.830 -12.123 1.00 95.19 162 GLU A CA 1
ATOM 1289 C C . GLU A 1 162 ? 1.353 -17.177 -11.455 1.00 95.19 162 GLU A C 1
ATOM 1291 O O . GLU A 1 162 ? 0.976 -16.581 -10.448 1.00 95.19 162 GLU A O 1
ATOM 1296 N N . TYR A 1 163 ? 0.591 -18.111 -12.037 1.00 95.56 163 TYR A N 1
ATOM 1297 C CA . TYR A 1 163 ? -0.763 -18.466 -11.576 1.00 95.56 163 TYR A CA 1
ATOM 1298 C C . TYR A 1 163 ? -1.654 -17.243 -11.318 1.00 95.56 163 TYR A C 1
ATOM 1300 O O . TYR A 1 163 ? -2.273 -17.121 -10.261 1.00 95.56 163 TYR A O 1
ATOM 1308 N N . SER A 1 164 ? -1.679 -16.308 -12.269 1.00 96.94 164 SER A N 1
ATOM 1309 C CA . SER A 1 164 ? -2.382 -15.044 -12.087 1.00 96.94 164 SER A CA 1
ATOM 1310 C C . SER A 1 164 ? -3.874 -15.228 -11.784 1.00 96.94 164 SER A C 1
ATOM 1312 O O . SER A 1 164 ? -4.581 -15.976 -12.461 1.00 96.94 164 SER A O 1
ATOM 1314 N N . ILE A 1 165 ? -4.348 -14.504 -10.771 1.00 97.62 165 ILE A N 1
ATOM 1315 C CA . ILE A 1 165 ? -5.735 -14.503 -10.287 1.00 97.62 165 ILE A CA 1
ATOM 1316 C C . ILE A 1 165 ? -6.496 -13.243 -10.708 1.00 97.62 165 ILE A C 1
ATOM 1318 O O . ILE A 1 165 ? -7.727 -13.230 -10.722 1.00 97.62 165 ILE A O 1
ATOM 1322 N N . SER A 1 166 ? -5.771 -12.179 -11.056 1.00 97.75 166 SER A N 1
ATOM 1323 C CA . SER A 1 166 ? -6.317 -10.935 -11.596 1.00 97.75 166 SER A CA 1
ATOM 1324 C C . SER A 1 166 ? -5.263 -10.190 -12.415 1.00 97.75 166 SER A C 1
ATOM 1326 O O . SER A 1 166 ? -4.071 -10.484 -12.332 1.00 97.75 166 SER A O 1
ATOM 1328 N N . SER A 1 167 ? -5.699 -9.216 -13.210 1.00 97.31 167 SER A N 1
ATOM 1329 C CA . SER A 1 167 ? -4.821 -8.355 -13.999 1.00 97.31 167 SER A CA 1
ATOM 1330 C C . SER A 1 167 ? -5.243 -6.899 -13.872 1.00 97.31 167 SER A C 1
ATOM 1332 O O . SER A 1 167 ? -6.443 -6.612 -13.862 1.00 97.31 167 SER A O 1
ATOM 1334 N N . ILE A 1 168 ? -4.275 -5.987 -13.844 1.00 96.50 168 ILE A N 1
ATOM 1335 C CA . ILE A 1 168 ? -4.523 -4.545 -13.832 1.00 96.50 168 ILE A CA 1
ATOM 1336 C C . ILE A 1 168 ? -3.787 -3.852 -14.979 1.00 96.50 168 ILE A C 1
ATOM 1338 O O . ILE A 1 168 ? -2.649 -4.189 -15.306 1.00 96.50 168 ILE A O 1
ATOM 1342 N N . ASP A 1 169 ? -4.439 -2.856 -15.568 1.00 95.94 169 ASP A N 1
ATOM 1343 C CA . ASP A 1 169 ? -3.813 -1.893 -16.468 1.00 95.94 169 ASP A CA 1
ATOM 1344 C C . ASP A 1 169 ? -3.382 -0.665 -15.672 1.00 95.94 169 ASP A C 1
ATOM 1346 O O . ASP A 1 169 ? -4.127 -0.171 -14.818 1.00 95.94 169 ASP A O 1
ATOM 1350 N N . ILE A 1 170 ? -2.177 -0.175 -15.952 1.00 93.88 170 ILE A N 1
ATOM 1351 C CA . ILE A 1 170 ? -1.640 1.026 -15.321 1.00 93.88 170 ILE A CA 1
ATOM 1352 C C . ILE A 1 170 ? -1.132 1.994 -16.387 1.00 93.88 170 ILE A C 1
ATOM 1354 O O . ILE A 1 170 ? -0.410 1.618 -17.309 1.00 93.88 170 ILE A O 1
ATOM 1358 N N . PHE A 1 171 ? -1.510 3.256 -16.258 1.00 92.88 171 PHE A N 1
ATOM 1359 C CA . PHE A 1 171 ? -1.159 4.335 -17.167 1.00 92.88 171 PHE A CA 1
ATOM 1360 C C . PHE A 1 171 ? -0.276 5.320 -16.423 1.00 92.88 171 PHE A C 1
ATOM 1362 O O . PHE A 1 171 ? -0.653 5.820 -15.363 1.00 92.88 171 PHE A O 1
ATOM 1369 N N . HIS A 1 172 ? 0.899 5.595 -16.976 1.00 88.75 172 HIS A N 1
ATOM 1370 C CA . HIS A 1 172 ? 1.841 6.539 -16.393 1.00 88.75 172 HIS A CA 1
ATOM 1371 C C . HIS A 1 172 ? 1.971 7.779 -17.270 1.00 88.75 172 HIS A C 1
ATOM 1373 O O . HIS A 1 172 ? 2.283 7.686 -18.461 1.00 88.75 172 HIS A O 1
ATOM 1379 N N . GLN A 1 173 ? 1.744 8.937 -16.658 1.00 84.56 173 GLN A N 1
ATOM 1380 C CA . GLN A 1 173 ? 1.883 10.251 -17.277 1.00 84.56 173 GLN A CA 1
ATOM 1381 C C . GLN A 1 173 ? 2.989 11.027 -16.562 1.00 84.56 173 GLN A C 1
ATOM 1383 O O . GLN A 1 173 ? 3.067 10.977 -15.340 1.00 84.56 173 GLN A O 1
ATOM 1388 N N . GLY A 1 174 ? 3.814 11.770 -17.303 1.00 79.38 174 GLY A N 1
ATOM 1389 C CA . GLY A 1 174 ? 4.879 12.594 -16.725 1.00 79.38 174 GLY A CA 1
ATOM 1390 C C . GLY A 1 174 ? 6.196 11.849 -16.486 1.00 79.38 174 GLY A C 1
ATOM 1391 O O . GLY A 1 174 ? 6.498 10.846 -17.138 1.00 79.38 174 GLY A O 1
ATOM 1392 N N . GLY A 1 175 ? 7.036 12.395 -15.601 1.00 69.44 175 GLY A N 1
ATOM 1393 C CA . GLY A 1 175 ? 8.384 11.885 -15.349 1.00 69.44 175 GLY A CA 1
ATOM 1394 C C . GLY A 1 175 ? 8.401 10.581 -14.548 1.00 69.44 175 GLY A C 1
ATOM 1395 O O . GLY A 1 175 ? 7.792 10.487 -13.490 1.00 69.44 175 GLY A O 1
ATOM 1396 N N . ILE A 1 176 ? 9.178 9.589 -15.002 1.00 63.47 176 ILE A N 1
ATOM 1397 C CA . ILE A 1 176 ? 9.315 8.273 -14.337 1.00 63.47 176 ILE A CA 1
ATOM 1398 C C . ILE A 1 176 ? 9.899 8.342 -12.917 1.00 63.47 176 ILE A C 1
ATOM 1400 O O . ILE A 1 176 ? 9.827 7.370 -12.174 1.00 63.47 176 ILE A O 1
ATOM 1404 N N . THR A 1 177 ? 10.479 9.481 -12.533 1.00 58.91 177 THR A N 1
ATOM 1405 C CA . THR A 1 177 ? 11.077 9.708 -11.211 1.00 58.91 177 THR A CA 1
ATOM 1406 C C . THR A 1 177 ? 10.041 10.037 -10.126 1.00 58.91 177 THR A C 1
ATOM 1408 O O . THR A 1 177 ? 10.418 10.282 -8.985 1.00 58.91 177 THR A O 1
ATOM 1411 N N . GLY A 1 178 ? 8.742 10.020 -10.448 1.00 59.59 178 GLY A N 1
ATOM 1412 C CA . GLY A 1 178 ? 7.645 10.152 -9.485 1.00 59.59 178 GLY A CA 1
ATOM 1413 C C . GLY A 1 178 ? 6.972 11.527 -9.481 1.00 59.59 178 GLY A C 1
ATOM 1414 O O . GLY A 1 178 ? 7.203 12.360 -10.361 1.00 59.59 178 GLY A O 1
ATOM 1415 N N . ALA A 1 179 ? 6.124 11.759 -8.473 1.00 59.69 179 ALA A N 1
ATOM 1416 C CA . ALA A 1 179 ? 5.228 12.920 -8.396 1.00 59.69 179 ALA A CA 1
ATOM 1417 C C . ALA A 1 179 ? 5.949 14.277 -8.496 1.00 59.69 179 ALA A C 1
ATOM 1419 O O . ALA A 1 179 ? 5.416 15.217 -9.082 1.00 59.69 179 ALA A O 1
ATOM 1420 N N . GLU A 1 180 ? 7.182 14.367 -7.995 1.00 59.38 180 GLU A N 1
ATOM 1421 C CA . GLU A 1 180 ? 7.993 15.594 -8.018 1.00 59.38 180 GLU A CA 1
ATOM 1422 C C . GLU A 1 180 ? 8.453 15.991 -9.431 1.00 59.38 180 GLU A C 1
ATOM 1424 O O . GLU A 1 180 ? 8.682 17.167 -9.700 1.00 59.38 180 GLU A O 1
ATOM 1429 N N . ALA A 1 181 ? 8.504 15.040 -10.367 1.00 60.81 181 ALA A N 1
ATOM 1430 C CA . ALA A 1 181 ? 8.736 15.294 -11.791 1.00 60.81 181 ALA A CA 1
ATOM 1431 C C . ALA A 1 181 ? 7.432 15.288 -12.613 1.00 60.81 181 ALA A C 1
ATOM 1433 O O . ALA A 1 181 ? 7.448 15.066 -13.827 1.00 60.81 181 ALA A O 1
ATOM 1434 N N . GLY A 1 182 ? 6.288 15.479 -11.948 1.00 65.06 182 GLY A N 1
ATOM 1435 C CA . GLY A 1 182 ? 4.962 15.404 -12.560 1.00 65.06 182 GLY A CA 1
ATOM 1436 C C . GLY A 1 182 ? 4.529 13.985 -12.939 1.00 65.06 182 GLY A C 1
ATOM 1437 O O . GLY A 1 182 ? 3.556 13.842 -13.673 1.00 65.06 182 GLY A O 1
ATOM 1438 N N . GLY A 1 183 ? 5.251 12.957 -12.477 1.00 77.56 183 GLY A N 1
ATOM 1439 C CA . GLY A 1 183 ? 4.930 11.549 -12.688 1.00 77.56 183 GLY A CA 1
ATOM 1440 C C . GLY A 1 183 ? 3.711 11.119 -11.886 1.00 77.56 183 GLY A C 1
ATOM 1441 O O . GLY A 1 183 ? 3.723 11.178 -10.656 1.00 77.56 183 GLY A O 1
ATOM 1442 N N . HIS A 1 184 ? 2.666 10.654 -12.559 1.00 82.81 184 HIS A N 1
ATOM 1443 C CA . HIS A 1 184 ? 1.462 10.143 -11.915 1.00 82.81 184 HIS A CA 1
ATOM 1444 C C . HIS A 1 184 ? 1.003 8.837 -12.550 1.00 82.81 184 HIS A C 1
ATOM 1446 O O . HIS A 1 184 ? 1.145 8.625 -13.756 1.00 82.81 184 HIS A O 1
ATOM 1452 N N . TRP A 1 185 ? 0.451 7.966 -11.711 1.00 88.75 185 TRP A N 1
ATOM 1453 C CA . TRP A 1 185 ? -0.002 6.635 -12.092 1.00 88.75 185 TRP A CA 1
ATOM 1454 C C . TRP A 1 185 ? -1.507 6.556 -11.913 1.00 88.75 185 TRP A C 1
ATOM 1456 O O . TRP A 1 185 ? -2.016 6.903 -10.851 1.00 88.75 185 TRP A O 1
ATOM 1466 N N . GLU A 1 186 ? -2.207 6.061 -12.923 1.00 92.12 186 GLU A N 1
ATOM 1467 C CA . GLU A 1 186 ? -3.647 5.826 -12.872 1.00 92.12 186 GLU A CA 1
ATOM 1468 C C . GLU A 1 186 ? -3.989 4.449 -13.430 1.00 92.12 186 GLU A C 1
ATOM 1470 O O . GLU A 1 186 ? -3.196 3.820 -14.127 1.00 92.12 186 GLU A O 1
ATOM 1475 N N . ARG A 1 187 ? -5.201 3.981 -13.136 1.00 91.81 187 ARG A N 1
ATOM 1476 C CA . ARG A 1 187 ? -5.734 2.716 -13.670 1.00 91.81 187 ARG A CA 1
ATOM 1477 C C . ARG A 1 187 ? -6.539 2.874 -14.955 1.00 91.81 187 ARG A C 1
ATOM 1479 O O . ARG A 1 187 ? -6.962 1.885 -15.539 1.00 91.81 187 ARG A O 1
ATOM 1486 N N . GLU A 1 188 ? -6.780 4.114 -15.369 1.00 91.75 188 GLU A N 1
ATOM 1487 C CA . GLU A 1 188 ? -7.527 4.454 -16.576 1.00 91.75 188 GLU A CA 1
ATOM 1488 C C . GLU A 1 188 ? -6.834 5.585 -17.321 1.00 91.75 188 GLU A C 1
ATOM 1490 O O . GLU A 1 188 ? -6.371 6.551 -16.716 1.00 91.75 188 GLU A O 1
ATOM 1495 N N . ASN A 1 189 ? -6.822 5.497 -18.650 1.00 88.44 189 ASN A N 1
ATOM 1496 C CA . ASN A 1 189 ? -6.339 6.586 -19.497 1.00 88.44 189 ASN A CA 1
ATOM 1497 C C . ASN A 1 189 ? -7.388 7.701 -19.657 1.00 88.44 189 ASN A C 1
ATOM 1499 O O . ASN A 1 189 ? -7.049 8.853 -19.915 1.00 88.44 189 ASN A O 1
ATOM 1503 N N . ASN A 1 190 ? -8.675 7.359 -19.520 1.00 88.44 190 ASN A N 1
ATOM 1504 C CA . ASN A 1 190 ? -9.758 8.335 -19.566 1.00 88.44 190 ASN A CA 1
ATOM 1505 C C . ASN A 1 190 ? -10.093 8.821 -18.151 1.00 88.44 190 ASN A C 1
ATOM 1507 O O . ASN A 1 190 ? -10.636 8.066 -17.343 1.00 88.44 190 ASN A O 1
ATOM 1511 N N . SER A 1 191 ? -9.832 10.101 -17.882 1.00 86.12 191 SER A N 1
ATOM 1512 C CA . SER A 1 191 ? -10.110 10.734 -16.591 1.00 86.12 191 SER A CA 1
ATOM 1513 C C . SER A 1 191 ? -11.592 10.731 -16.206 1.00 86.12 191 SER A C 1
ATOM 1515 O O . SER A 1 191 ? -11.900 10.758 -15.018 1.00 86.12 191 SER A O 1
ATOM 1517 N N . GLU A 1 192 ? -12.517 10.627 -17.165 1.00 89.44 192 GLU A N 1
ATOM 1518 C CA . GLU A 1 192 ? -13.959 10.517 -16.895 1.00 89.44 192 GLU A CA 1
ATOM 1519 C C . GLU A 1 192 ? -14.339 9.198 -16.200 1.00 89.44 192 GLU A C 1
ATOM 1521 O O . GLU A 1 192 ? -15.348 9.131 -15.500 1.00 89.44 192 GLU A O 1
ATOM 1526 N N . ASN A 1 193 ? -13.518 8.152 -16.352 1.00 89.88 193 ASN A N 1
ATOM 1527 C CA . ASN A 1 193 ? -13.730 6.848 -15.715 1.00 89.88 193 ASN A CA 1
ATOM 1528 C C . ASN A 1 193 ? -13.122 6.761 -14.304 1.00 89.88 193 ASN A C 1
ATOM 1530 O O . ASN A 1 193 ? -13.276 5.730 -13.631 1.00 89.88 193 ASN A O 1
ATOM 1534 N N . ILE A 1 194 ? -12.439 7.826 -13.868 1.00 89.50 194 ILE A N 1
ATOM 1535 C CA . ILE A 1 194 ? -11.755 7.924 -12.581 1.00 89.50 194 ILE A CA 1
ATOM 1536 C C . ILE A 1 194 ? -12.680 8.597 -11.563 1.00 89.50 194 ILE A C 1
ATOM 1538 O O . ILE A 1 194 ? -13.117 9.734 -11.733 1.00 89.50 194 ILE A O 1
ATOM 1542 N N . ILE A 1 195 ? -12.951 7.902 -10.460 1.00 90.31 195 ILE A N 1
ATOM 1543 C CA . ILE A 1 195 ? -13.726 8.429 -9.335 1.00 90.31 195 ILE A CA 1
ATOM 1544 C C . ILE A 1 195 ? -12.773 8.952 -8.267 1.00 90.31 195 ILE A C 1
ATOM 1546 O O . ILE A 1 195 ? -11.970 8.209 -7.701 1.00 90.31 195 ILE A O 1
ATOM 1550 N N . ASP A 1 196 ? -12.926 10.225 -7.916 1.00 90.88 196 ASP A N 1
ATOM 1551 C CA . ASP A 1 196 ? -12.204 10.840 -6.808 1.00 90.88 196 ASP A CA 1
ATOM 1552 C C . ASP A 1 196 ? -12.873 10.506 -5.463 1.00 90.88 196 ASP A C 1
ATOM 1554 O O . ASP A 1 196 ? -13.670 11.282 -4.928 1.00 90.88 196 ASP A O 1
ATOM 1558 N N . PHE A 1 197 ? -12.560 9.323 -4.925 1.00 87.31 197 PHE A N 1
ATOM 1559 C CA . PHE A 1 197 ? -13.081 8.871 -3.632 1.00 87.31 197 PHE A CA 1
ATOM 1560 C C . PHE A 1 197 ? -12.688 9.805 -2.482 1.00 87.31 197 PHE A C 1
ATOM 1562 O O . PHE A 1 197 ? -13.457 9.923 -1.541 1.00 87.31 197 PHE A O 1
ATOM 1569 N N . SER A 1 198 ? -11.590 10.569 -2.583 1.00 86.50 198 SER A N 1
ATOM 1570 C CA . SER A 1 198 ? -11.184 11.524 -1.534 1.00 86.50 198 SER A CA 1
ATOM 1571 C C . SER A 1 198 ? -12.226 12.621 -1.263 1.00 86.50 198 SER A C 1
ATOM 1573 O O . SER A 1 198 ? -12.248 13.209 -0.183 1.00 86.50 198 SER A O 1
ATOM 1575 N N . LYS A 1 199 ? -13.132 12.868 -2.219 1.00 89.62 199 LYS A N 1
ATOM 1576 C CA . LYS A 1 199 ? -14.213 13.862 -2.124 1.00 89.62 199 LYS A CA 1
ATOM 1577 C C . LYS A 1 199 ? -15.560 13.275 -1.695 1.00 89.62 199 LYS A C 1
ATOM 1579 O O . LYS A 1 199 ? -16.550 14.009 -1.644 1.00 89.62 199 LYS A O 1
ATOM 1584 N N . GLN A 1 200 ? -15.638 11.969 -1.446 1.00 90.25 200 GLN A N 1
ATOM 1585 C CA . GLN A 1 200 ? -16.877 11.332 -1.011 1.00 90.25 200 GLN A CA 1
ATOM 1586 C C . GLN A 1 200 ? -17.163 11.609 0.468 1.00 90.25 200 GLN A C 1
ATOM 1588 O O . GLN A 1 200 ? -16.280 11.942 1.253 1.00 90.25 200 GLN A O 1
ATOM 1593 N N . LYS A 1 201 ? -18.445 11.524 0.841 1.00 87.56 201 LYS A N 1
ATOM 1594 C CA . LYS A 1 201 ? -18.913 11.837 2.203 1.00 87.56 201 LYS A CA 1
ATOM 1595 C C . LYS A 1 201 ? -18.465 10.813 3.245 1.00 87.56 201 LYS A C 1
ATOM 1597 O O . LYS A 1 201 ? -18.495 11.120 4.429 1.00 87.56 201 LYS A O 1
ATOM 1602 N N . ASP A 1 202 ? -18.142 9.606 2.801 1.00 87.38 202 ASP A N 1
ATOM 1603 C CA . ASP A 1 202 ? -17.699 8.484 3.623 1.00 87.38 202 ASP A CA 1
ATOM 1604 C C . ASP A 1 202 ? -16.170 8.416 3.773 1.00 87.38 202 ASP A C 1
ATOM 1606 O O . ASP A 1 202 ? -15.672 7.504 4.429 1.00 87.38 202 ASP A O 1
ATOM 1610 N N . THR A 1 203 ? -15.433 9.379 3.206 1.00 88.94 203 THR A N 1
ATOM 1611 C CA . THR A 1 203 ? -13.995 9.547 3.441 1.00 88.94 203 THR A CA 1
ATOM 1612 C C . THR A 1 203 ? -13.754 10.032 4.860 1.00 88.94 203 THR A C 1
ATOM 1614 O O . THR A 1 203 ? -14.300 11.051 5.290 1.00 88.94 203 THR A O 1
ATOM 1617 N N . GLN A 1 204 ? -12.902 9.319 5.583 1.00 87.81 204 GLN A N 1
ATOM 1618 C CA . GLN A 1 204 ? -12.656 9.526 7.005 1.00 87.81 204 GLN A CA 1
ATOM 1619 C C . GLN A 1 204 ? -11.218 9.941 7.301 1.00 87.81 204 GLN A C 1
ATOM 1621 O O . GLN A 1 204 ? -10.981 10.576 8.327 1.00 87.81 204 GLN A O 1
ATOM 1626 N N . LEU A 1 205 ? -10.255 9.614 6.432 1.00 89.31 205 LEU A N 1
ATOM 1627 C CA . LEU A 1 205 ? -8.827 9.785 6.726 1.00 89.31 205 LEU A CA 1
ATOM 1628 C C . LEU A 1 205 ? -8.198 11.027 6.080 1.00 89.31 205 LEU A C 1
ATOM 1630 O O . LEU A 1 205 ? -6.978 11.188 6.135 1.00 89.31 205 LEU A O 1
ATOM 1634 N N . THR A 1 206 ? -9.003 11.948 5.539 1.00 84.81 206 THR A N 1
ATOM 1635 C CA . THR A 1 206 ? -8.526 13.188 4.896 1.00 84.81 206 THR A CA 1
ATOM 1636 C C . THR A 1 206 ? -7.580 13.996 5.789 1.00 84.81 206 THR A C 1
ATOM 1638 O O . THR A 1 206 ? -6.599 14.560 5.310 1.00 84.81 206 THR A O 1
ATOM 1641 N N . PHE A 1 207 ? -7.843 14.032 7.098 1.00 79.81 207 PHE A N 1
ATOM 1642 C CA . PHE A 1 207 ? -7.008 14.741 8.074 1.00 79.81 207 PHE A CA 1
ATOM 1643 C C . PHE A 1 207 ? -5.623 14.106 8.267 1.00 79.81 207 PHE A C 1
ATOM 1645 O O . PHE A 1 207 ? -4.670 14.792 8.620 1.00 79.81 207 PHE A O 1
ATOM 1652 N N . ILE A 1 208 ? -5.495 12.793 8.050 1.00 85.38 208 ILE A N 1
ATOM 1653 C CA . ILE A 1 208 ? -4.204 12.102 8.109 1.00 85.38 208 ILE A CA 1
ATOM 1654 C C . ILE A 1 208 ? -3.445 12.354 6.808 1.00 85.38 208 ILE A C 1
ATOM 1656 O O . ILE A 1 208 ? -2.235 12.560 6.836 1.00 85.38 208 ILE A O 1
ATOM 1660 N N . SER A 1 209 ? -4.144 12.405 5.670 1.00 85.31 209 SER A N 1
ATOM 1661 C CA . SER A 1 209 ? -3.523 12.674 4.369 1.00 85.31 209 SER A CA 1
ATOM 1662 C C . SER A 1 209 ? -2.720 13.977 4.347 1.00 85.31 209 SER A C 1
ATOM 1664 O O . SER A 1 209 ? -1.664 14.010 3.721 1.00 85.31 209 SER A O 1
ATOM 1666 N N . SER A 1 210 ? -3.161 15.025 5.053 1.00 82.50 210 SER A N 1
ATOM 1667 C CA . SER A 1 210 ? -2.417 16.294 5.140 1.00 82.50 210 SER A CA 1
ATOM 1668 C C . SER A 1 210 ? -1.112 16.195 5.933 1.00 82.50 210 SER A C 1
ATOM 1670 O O . SER A 1 210 ? -0.209 16.997 5.727 1.00 82.50 210 SER A O 1
ATOM 1672 N N . LEU A 1 211 ? -0.974 15.205 6.815 1.00 83.25 211 LEU A N 1
ATOM 1673 C CA . LEU A 1 211 ? 0.281 14.951 7.536 1.00 83.25 211 LEU A CA 1
ATOM 1674 C C . LEU A 1 211 ? 1.295 14.179 6.688 1.00 83.25 211 LEU A C 1
ATOM 1676 O O . LEU A 1 211 ? 2.451 14.044 7.068 1.00 83.25 211 LEU A O 1
ATOM 1680 N N . PHE A 1 212 ? 0.849 13.671 5.543 1.00 84.00 212 PHE A N 1
ATOM 1681 C CA . PHE A 1 212 ? 1.663 12.939 4.587 1.00 84.00 212 PHE A CA 1
ATOM 1682 C C . PHE A 1 212 ? 1.996 13.750 3.322 1.00 84.00 212 PHE A C 1
ATOM 1684 O O . PHE A 1 212 ? 2.686 13.252 2.425 1.00 84.00 212 PHE A O 1
ATOM 1691 N N . SER A 1 213 ? 1.460 14.968 3.198 1.00 69.81 213 SER A N 1
ATOM 1692 C CA . SER A 1 213 ? 1.818 15.906 2.130 1.00 69.81 213 SER A CA 1
ATOM 1693 C C . SER A 1 213 ? 3.132 16.634 2.439 1.00 69.81 213 SER A C 1
ATOM 1695 O O . SER A 1 213 ? 3.502 16.722 3.600 1.00 69.81 213 SER A O 1
ATOM 1697 N N . GLU A 1 214 ? 3.807 17.117 1.383 1.00 63.72 214 GLU A N 1
ATOM 1698 C CA . GLU A 1 214 ? 5.106 17.840 1.339 1.00 63.72 214 GLU A CA 1
ATOM 1699 C C . GLU A 1 214 ? 5.586 18.392 2.689 1.00 63.72 214 GLU A C 1
ATOM 1701 O O . GLU A 1 214 ? 5.360 19.554 3.016 1.00 63.72 214 GLU A O 1
ATOM 1706 N N . GLY A 1 215 ? 6.245 17.542 3.476 1.00 65.50 215 GLY A N 1
ATOM 1707 C CA . GLY A 1 215 ? 6.587 17.822 4.865 1.00 65.50 215 GLY A CA 1
ATOM 1708 C C . GLY A 1 215 ? 7.776 16.989 5.329 1.00 65.50 215 GLY A C 1
ATOM 1709 O O . GLY A 1 215 ? 8.305 16.166 4.586 1.00 65.50 215 GLY A O 1
ATOM 1710 N N . SER A 1 216 ? 8.226 17.214 6.560 1.00 82.69 216 SER A N 1
ATOM 1711 C CA . SER A 1 216 ? 9.350 16.470 7.133 1.00 82.69 216 SER A CA 1
ATOM 1712 C C . SER A 1 216 ? 8.982 15.009 7.419 1.00 82.69 216 SER A C 1
ATOM 1714 O O . SER A 1 216 ? 7.809 14.653 7.565 1.00 82.69 216 SER A O 1
ATOM 1716 N N . ALA A 1 217 ? 9.990 14.150 7.581 1.00 86.69 217 ALA A N 1
ATOM 1717 C CA . ALA A 1 217 ? 9.770 12.772 8.020 1.00 86.69 217 ALA A CA 1
ATOM 1718 C C . ALA A 1 217 ? 9.021 12.671 9.356 1.00 86.69 217 ALA A C 1
ATOM 1720 O O . ALA A 1 217 ? 8.238 11.739 9.537 1.00 86.69 217 ALA A O 1
ATOM 1721 N N . ASP A 1 218 ? 9.187 13.645 10.252 1.00 84.62 218 ASP A N 1
ATOM 1722 C CA . ASP A 1 218 ? 8.462 13.694 11.523 1.00 84.62 218 ASP A CA 1
ATOM 1723 C C . ASP A 1 218 ? 6.952 13.861 11.314 1.00 84.62 218 ASP A C 1
ATOM 1725 O O . ASP A 1 218 ? 6.165 13.188 11.981 1.00 84.62 218 ASP A O 1
ATOM 1729 N N . MET A 1 219 ? 6.523 14.685 10.349 1.00 84.19 219 MET A N 1
ATOM 1730 C CA . MET A 1 219 ? 5.098 14.826 10.019 1.00 84.19 219 MET A CA 1
ATOM 1731 C C . MET A 1 219 ? 4.517 13.509 9.509 1.00 84.19 219 MET A C 1
ATOM 1733 O O . MET A 1 219 ? 3.471 13.062 9.992 1.00 84.19 219 MET A O 1
ATOM 1737 N N . SER A 1 220 ? 5.236 12.830 8.616 1.00 88.56 220 SER A N 1
ATOM 1738 C CA . SER A 1 220 ? 4.813 11.523 8.115 1.00 88.56 220 SER A CA 1
ATOM 1739 C C . SER A 1 220 ? 4.773 10.467 9.221 1.00 88.56 220 SER A C 1
ATOM 1741 O O . SER A 1 220 ? 3.853 9.646 9.268 1.00 88.56 220 SER A O 1
ATOM 1743 N N . GLN A 1 221 ? 5.710 10.501 10.170 1.00 88.56 221 GLN A N 1
ATOM 1744 C CA . GLN A 1 221 ? 5.662 9.637 11.351 1.00 88.56 221 GLN A CA 1
ATOM 1745 C C . GLN A 1 221 ? 4.453 9.954 12.242 1.00 88.56 221 GLN A C 1
ATOM 1747 O O . GLN A 1 221 ? 3.765 9.024 12.672 1.00 88.56 221 GLN A O 1
ATOM 1752 N N . CYS A 1 222 ? 4.133 11.231 12.467 1.00 85.38 222 CYS A N 1
ATOM 1753 C CA . CYS A 1 222 ? 2.921 11.643 13.177 1.00 85.38 222 CYS A CA 1
ATOM 1754 C C . CYS A 1 222 ? 1.657 11.111 12.485 1.00 85.38 222 CYS A C 1
ATOM 1756 O O . CYS A 1 222 ? 0.796 10.526 13.148 1.00 85.38 222 CYS A O 1
ATOM 1758 N N . GLY A 1 223 ? 1.566 11.234 11.158 1.00 89.44 223 GLY A N 1
ATOM 1759 C CA . GLY A 1 223 ? 0.457 10.683 10.379 1.00 89.44 223 GLY A CA 1
ATOM 1760 C C . GLY A 1 223 ? 0.333 9.162 10.528 1.00 89.44 223 GLY A C 1
ATOM 1761 O O . GLY A 1 223 ? -0.766 8.651 10.748 1.00 89.44 223 GLY A O 1
ATOM 1762 N N . ILE A 1 224 ? 1.452 8.426 10.514 1.00 92.19 224 ILE A N 1
ATOM 1763 C CA . ILE A 1 224 ? 1.459 6.970 10.740 1.00 92.19 224 ILE A CA 1
ATOM 1764 C C . ILE A 1 224 ? 0.968 6.632 12.152 1.00 92.19 224 ILE A C 1
ATOM 1766 O O . ILE A 1 224 ? 0.169 5.709 12.322 1.00 92.19 224 ILE A O 1
ATOM 1770 N N . LEU A 1 225 ? 1.428 7.356 13.174 1.00 89.69 225 LEU A N 1
ATOM 1771 C CA . LEU A 1 225 ? 0.996 7.128 14.553 1.00 89.69 225 LEU A CA 1
ATOM 1772 C C . LEU A 1 225 ? -0.502 7.409 14.733 1.00 89.69 225 LEU A C 1
ATOM 1774 O O . LEU A 1 225 ? -1.191 6.624 15.388 1.00 89.69 225 LEU A O 1
ATOM 1778 N N . LEU A 1 226 ? -1.021 8.468 14.108 1.00 87.38 226 LEU A N 1
ATOM 1779 C CA . LEU A 1 226 ? -2.454 8.772 14.100 1.00 87.38 226 LEU A CA 1
ATOM 1780 C C . LEU A 1 226 ? -3.263 7.700 13.390 1.00 87.38 226 LEU A C 1
ATOM 1782 O O . LEU A 1 226 ? -4.297 7.290 13.909 1.00 87.38 226 LEU A O 1
ATOM 1786 N N . LEU A 1 227 ? -2.780 7.200 12.254 1.00 91.94 227 LEU A N 1
ATOM 1787 C CA . LEU A 1 227 ? -3.436 6.124 11.518 1.00 91.94 227 LEU A CA 1
ATOM 1788 C C . LEU A 1 227 ? -3.522 4.849 12.366 1.00 91.94 227 LEU A C 1
ATOM 1790 O O . LEU A 1 227 ? -4.579 4.221 12.452 1.00 91.94 227 LEU A O 1
ATOM 1794 N N . LYS A 1 228 ? -2.437 4.503 13.069 1.00 93.31 228 LYS A N 1
ATOM 1795 C CA . LYS A 1 228 ? -2.430 3.379 14.014 1.00 93.31 228 LYS A CA 1
ATOM 1796 C C . LYS A 1 228 ? -3.414 3.586 15.153 1.00 93.31 228 LYS A C 1
ATOM 1798 O O . LYS A 1 228 ? -4.194 2.683 15.452 1.00 93.31 228 LYS A O 1
ATOM 1803 N N . LYS A 1 229 ? -3.411 4.776 15.758 1.00 87.00 229 LYS A N 1
ATOM 1804 C CA . LYS A 1 229 ? -4.314 5.098 16.864 1.00 87.00 229 LYS A CA 1
ATOM 1805 C C . LYS A 1 229 ? -5.775 5.093 16.423 1.00 87.00 229 LYS A C 1
ATOM 1807 O O . LYS A 1 229 ? -6.633 4.593 17.144 1.00 87.00 229 LYS A O 1
ATOM 1812 N N . HIS A 1 230 ? -6.053 5.591 15.224 1.00 88.44 230 HIS A N 1
ATOM 1813 C CA . HIS A 1 230 ? -7.371 5.543 14.614 1.00 88.44 230 HIS A CA 1
ATOM 1814 C C . HIS A 1 230 ? -7.854 4.092 14.489 1.00 88.44 230 HIS A C 1
ATOM 1816 O O . HIS A 1 230 ? -8.926 3.764 14.987 1.00 88.44 230 HIS A O 1
ATOM 1822 N N . ILE A 1 231 ? -7.052 3.185 13.931 1.00 91.06 231 ILE A N 1
ATOM 1823 C CA . ILE A 1 231 ? -7.441 1.769 13.826 1.00 91.06 231 ILE A CA 1
ATOM 1824 C C . ILE A 1 231 ? -7.600 1.108 15.202 1.00 91.06 231 ILE A C 1
ATOM 1826 O O . ILE A 1 231 ? -8.559 0.370 15.434 1.00 91.06 231 ILE A O 1
ATOM 1830 N N . GLU A 1 232 ? -6.718 1.412 16.154 1.00 88.56 232 GLU A N 1
ATOM 1831 C CA . GLU A 1 232 ? -6.812 0.913 17.530 1.00 88.56 232 GLU A CA 1
ATOM 1832 C C . GLU A 1 232 ? -8.139 1.291 18.204 1.00 88.56 232 GLU A C 1
ATOM 1834 O O . GLU A 1 232 ? -8.728 0.467 18.904 1.00 88.56 232 GLU A O 1
ATOM 1839 N N . LEU A 1 233 ? -8.612 2.521 18.005 1.00 83.06 233 LEU A N 1
ATOM 1840 C CA . LEU A 1 233 ? -9.834 3.015 18.638 1.00 83.06 233 LEU A CA 1
ATOM 1841 C C . LEU A 1 233 ? -11.102 2.525 17.926 1.00 83.06 233 LEU A C 1
ATOM 1843 O O . LEU A 1 233 ? -12.146 2.360 18.557 1.00 83.06 233 LEU A O 1
ATOM 1847 N N . THR A 1 234 ? -11.015 2.264 16.625 1.00 81.62 234 THR A N 1
ATOM 1848 C CA . THR A 1 234 ? -12.174 1.929 15.786 1.00 81.62 234 THR A CA 1
ATOM 1849 C C . THR A 1 234 ? -12.432 0.430 15.700 1.00 81.62 234 THR A C 1
ATOM 1851 O O . THR A 1 234 ? -13.590 0.027 15.570 1.00 81.62 234 THR A O 1
ATOM 1854 N N . LYS A 1 235 ? -11.407 -0.411 15.916 1.00 79.12 235 LYS A N 1
ATOM 1855 C CA . LYS A 1 235 ? -11.525 -1.883 15.889 1.00 79.12 235 LYS A CA 1
ATOM 1856 C C . LYS A 1 235 ? -12.597 -2.455 16.827 1.00 79.12 235 LYS A C 1
ATOM 1858 O O . LYS A 1 235 ? -13.131 -3.521 16.548 1.00 79.12 235 LYS A O 1
ATOM 1863 N N . ASN A 1 236 ? -12.908 -1.762 17.927 1.00 69.56 236 ASN A N 1
ATOM 1864 C CA . ASN A 1 236 ? -13.825 -2.246 18.964 1.00 69.56 236 ASN A CA 1
ATOM 1865 C C . ASN A 1 236 ? -15.203 -1.565 18.951 1.00 69.56 236 ASN A C 1
ATOM 1867 O O . ASN A 1 236 ? -16.092 -2.011 19.676 1.00 69.56 236 ASN A O 1
ATOM 1871 N N . ASN A 1 237 ? -15.400 -0.469 18.204 1.00 64.81 237 ASN A N 1
ATOM 1872 C CA . ASN A 1 237 ? -16.655 0.286 18.287 1.00 64.81 237 ASN A CA 1
ATOM 1873 C C . ASN A 1 237 ? -16.974 1.112 17.020 1.00 64.81 237 ASN A C 1
ATOM 1875 O O . ASN A 1 237 ? -16.959 2.345 17.056 1.00 64.81 237 ASN A O 1
ATOM 1879 N N . PRO A 1 238 ? -17.323 0.457 15.897 1.00 59.34 238 PRO A N 1
ATOM 1880 C CA . PRO A 1 238 ? -17.572 1.136 14.620 1.00 59.34 238 PRO A CA 1
ATOM 1881 C C . PRO A 1 238 ? -18.795 2.071 14.646 1.00 59.34 238 PRO A C 1
ATOM 1883 O O . PRO A 1 238 ? -18.929 2.946 13.799 1.00 59.34 238 PRO A O 1
ATOM 1886 N N . LYS A 1 239 ? -19.697 1.934 15.629 1.00 56.94 239 LYS A N 1
ATOM 1887 C CA . LYS A 1 239 ? -20.939 2.724 15.702 1.00 56.94 239 LYS A CA 1
ATOM 1888 C C . LYS A 1 239 ? -20.745 4.155 16.217 1.00 56.94 239 LYS A C 1
ATOM 1890 O O . LYS A 1 239 ? -21.557 5.013 15.892 1.00 56.94 239 LYS A O 1
ATOM 1895 N N . ASN A 1 240 ? -19.662 4.422 16.952 1.00 59.78 240 ASN A N 1
ATOM 1896 C CA . ASN A 1 240 ? -19.310 5.761 17.453 1.00 59.78 240 ASN A CA 1
ATOM 1897 C C . ASN A 1 240 ? -18.117 6.375 16.701 1.00 59.78 240 ASN A C 1
ATOM 1899 O O . ASN A 1 240 ? -17.499 7.334 17.166 1.00 59.78 240 ASN A O 1
ATOM 1903 N N . LEU A 1 241 ? -17.806 5.815 15.528 1.00 61.78 241 LEU A N 1
ATOM 1904 C CA . LEU A 1 241 ? -16.684 6.184 14.672 1.00 61.78 241 LEU A CA 1
ATOM 1905 C C . LEU A 1 241 ? -16.668 7.683 14.370 1.00 61.78 241 LEU A C 1
ATOM 1907 O O . LEU A 1 241 ? -15.651 8.324 14.583 1.00 61.78 241 LEU A O 1
ATOM 1911 N N . ASN A 1 242 ? -17.812 8.267 14.007 1.00 60.03 242 ASN A N 1
ATOM 1912 C CA . ASN A 1 242 ? -17.897 9.689 13.666 1.00 60.03 242 ASN A CA 1
ATOM 1913 C C . ASN A 1 242 ? -17.537 10.618 14.836 1.00 60.03 242 ASN A C 1
ATOM 1915 O O . ASN A 1 242 ? -16.856 11.615 14.629 1.00 60.03 242 ASN A O 1
ATOM 1919 N N . GLU A 1 243 ? -17.952 10.307 16.068 1.00 66.31 243 GLU A N 1
ATOM 1920 C CA . GLU A 1 243 ? -17.649 11.158 17.229 1.00 66.31 243 GLU A CA 1
ATOM 1921 C C . GLU A 1 243 ? -16.176 11.042 17.642 1.00 66.31 243 GLU A C 1
ATOM 1923 O O . GLU A 1 243 ? -15.526 12.033 17.979 1.00 66.31 243 GLU A O 1
ATOM 1928 N N . LEU A 1 244 ? -15.628 9.829 17.578 1.00 65.56 244 LEU A N 1
ATOM 1929 C CA . LEU A 1 244 ? -14.227 9.577 17.883 1.00 65.56 244 LEU A CA 1
ATOM 1930 C C . LEU A 1 244 ? -13.297 10.147 16.799 1.00 65.56 244 LEU A C 1
ATOM 1932 O O . LEU A 1 244 ? -12.271 10.737 17.125 1.00 65.56 244 LEU A O 1
ATOM 1936 N N . VAL A 1 245 ? -13.689 10.046 15.527 1.00 65.06 245 VAL A N 1
ATOM 1937 C CA . VAL A 1 245 ? -13.021 10.696 14.393 1.00 65.06 245 VAL A CA 1
ATOM 1938 C C . VAL A 1 245 ? -13.058 12.207 14.546 1.00 65.06 245 VAL A C 1
ATOM 1940 O O . VAL A 1 245 ? -12.027 12.833 14.361 1.00 65.06 245 VAL A O 1
ATOM 1943 N N . LEU A 1 246 ? -14.179 12.806 14.960 1.00 66.69 246 LEU A N 1
ATOM 1944 C CA . LEU A 1 246 ? -14.234 14.248 15.227 1.00 66.69 246 LEU A CA 1
ATOM 1945 C C . LEU A 1 246 ? -13.258 14.667 16.337 1.00 66.69 246 LEU A C 1
ATOM 1947 O O . LEU A 1 246 ? -12.509 15.619 16.148 1.00 66.69 246 LEU A O 1
ATOM 1951 N N . LYS A 1 247 ? -13.181 13.922 17.450 1.00 69.56 247 LYS A N 1
ATOM 1952 C CA . LYS A 1 247 ? -12.216 14.210 18.533 1.00 69.56 247 LYS A CA 1
ATOM 1953 C C . LYS A 1 247 ? -10.763 14.055 18.076 1.00 69.56 247 LYS A C 1
ATOM 1955 O O . LYS A 1 247 ? -9.931 14.900 18.398 1.00 69.56 247 LYS A O 1
ATOM 1960 N N . LEU A 1 248 ? -10.461 13.003 17.312 1.00 68.88 248 LEU A N 1
ATOM 1961 C CA . LEU A 1 248 ? -9.135 12.806 16.723 1.00 68.88 248 LEU A CA 1
ATOM 1962 C C . LEU A 1 248 ? -8.809 13.890 15.695 1.00 68.88 248 LEU A C 1
ATOM 1964 O O . LEU A 1 248 ? -7.673 14.339 15.663 1.00 68.88 248 LEU A O 1
ATOM 1968 N N . ASN A 1 249 ? -9.784 14.338 14.903 1.00 66.62 249 ASN A N 1
ATOM 1969 C CA . ASN A 1 249 ? -9.620 15.415 13.930 1.00 66.62 249 ASN A CA 1
ATOM 1970 C C . ASN A 1 249 ? -9.312 16.734 14.622 1.00 66.62 249 ASN A C 1
ATOM 1972 O O . ASN A 1 249 ? -8.387 17.420 14.206 1.00 66.62 249 ASN A O 1
ATOM 1976 N N . ASP A 1 250 ? -10.041 17.075 15.684 1.00 69.75 250 ASP A N 1
ATOM 1977 C CA . ASP A 1 250 ? -9.795 18.300 16.442 1.00 69.75 250 ASP A CA 1
ATOM 1978 C C . ASP A 1 250 ? -8.398 18.275 17.082 1.00 69.75 250 ASP A C 1
ATOM 1980 O O . ASP A 1 250 ? -7.671 19.267 17.024 1.00 69.75 250 ASP A O 1
ATOM 1984 N N . GLN A 1 251 ? -7.977 17.126 17.622 1.00 69.88 251 GLN A N 1
ATOM 1985 C CA . GLN A 1 251 ? -6.642 16.950 18.204 1.00 69.88 251 GLN A CA 1
ATOM 1986 C C . GLN A 1 251 ? -5.527 16.934 17.151 1.00 69.88 251 GLN A C 1
ATOM 1988 O O . GLN A 1 251 ? -4.488 17.558 17.353 1.00 69.88 251 GLN A O 1
ATOM 1993 N N . ALA A 1 252 ? -5.732 16.251 16.025 1.00 65.88 252 ALA A N 1
ATOM 1994 C CA . ALA A 1 252 ? -4.773 16.178 14.927 1.00 65.88 252 ALA A CA 1
ATOM 1995 C C . ALA A 1 252 ? -4.642 17.520 14.205 1.00 65.88 252 ALA A C 1
ATOM 1997 O O . ALA A 1 252 ? -3.537 17.901 13.835 1.00 65.88 252 ALA A O 1
ATOM 1998 N N . LYS A 1 253 ? -5.743 18.263 14.049 1.00 69.38 253 LYS A N 1
ATOM 1999 C CA . LYS A 1 253 ? -5.729 19.623 13.511 1.00 69.38 253 LYS A CA 1
ATOM 2000 C C . LYS A 1 253 ? -5.011 20.571 14.459 1.00 69.38 253 LYS A C 1
ATOM 2002 O O . LYS A 1 253 ? -4.092 21.246 14.021 1.00 69.38 253 LYS A O 1
ATOM 2007 N N . ALA A 1 254 ? -5.363 20.563 15.748 1.00 69.38 254 ALA A N 1
ATOM 2008 C CA . ALA A 1 254 ? -4.659 21.369 16.741 1.00 69.38 254 ALA A CA 1
ATOM 2009 C C . ALA A 1 254 ? -3.155 21.062 16.728 1.00 69.38 254 ALA A C 1
ATOM 2011 O O . ALA A 1 254 ? -2.346 21.981 16.720 1.00 69.38 254 ALA A O 1
ATOM 2012 N N . LEU A 1 255 ? -2.773 19.787 16.650 1.00 66.25 255 LEU A N 1
ATOM 2013 C CA . LEU A 1 255 ? -1.376 19.388 16.515 1.00 66.25 255 LEU A CA 1
ATOM 2014 C C . LEU A 1 255 ? -0.743 19.900 15.216 1.00 66.25 255 LEU A C 1
ATOM 2016 O O . LEU A 1 255 ? 0.354 20.443 15.261 1.00 66.25 255 LEU A O 1
ATOM 2020 N N . SER A 1 256 ? -1.408 19.716 14.075 1.00 65.69 256 SER A N 1
ATOM 2021 C CA . SER A 1 256 ? -0.925 20.191 12.777 1.00 65.69 256 SER A CA 1
ATOM 2022 C C . SER A 1 256 ? -0.680 21.697 12.808 1.00 65.69 256 SER A C 1
ATOM 2024 O O . SER A 1 256 ? 0.358 22.144 12.335 1.00 65.69 256 SER A O 1
ATOM 2026 N N . ASP A 1 257 ? -1.594 22.463 13.403 1.00 69.94 257 ASP A N 1
ATOM 2027 C CA . ASP A 1 257 ? -1.463 23.911 13.553 1.00 69.94 257 ASP A CA 1
ATOM 2028 C C . ASP A 1 257 ? -0.215 24.253 14.404 1.00 69.94 257 ASP A C 1
ATOM 2030 O O . ASP A 1 257 ? 0.613 25.051 13.971 1.00 69.94 257 ASP A O 1
ATOM 2034 N N . HIS A 1 258 ? 0.023 23.554 15.526 1.00 67.62 258 HIS A N 1
ATOM 2035 C CA . HIS A 1 258 ? 1.232 23.747 16.355 1.00 67.62 258 HIS A CA 1
ATOM 2036 C C . HIS A 1 258 ? 2.537 23.326 15.649 1.00 67.62 258 HIS A C 1
ATOM 2038 O O . HIS A 1 258 ? 3.586 23.942 15.851 1.00 67.62 258 HIS A O 1
ATOM 2044 N N . LEU A 1 259 ? 2.504 22.266 14.829 1.00 65.12 259 LEU A N 1
ATOM 2045 C CA . LEU A 1 259 ? 3.660 21.819 14.041 1.00 65.12 259 LEU A CA 1
ATOM 2046 C C . LEU A 1 259 ? 4.042 22.865 12.985 1.00 65.12 259 LEU A C 1
ATOM 2048 O O . LEU A 1 259 ? 5.224 23.157 12.812 1.00 65.12 259 LEU A O 1
ATOM 2052 N N . MET A 1 260 ? 3.048 23.463 12.322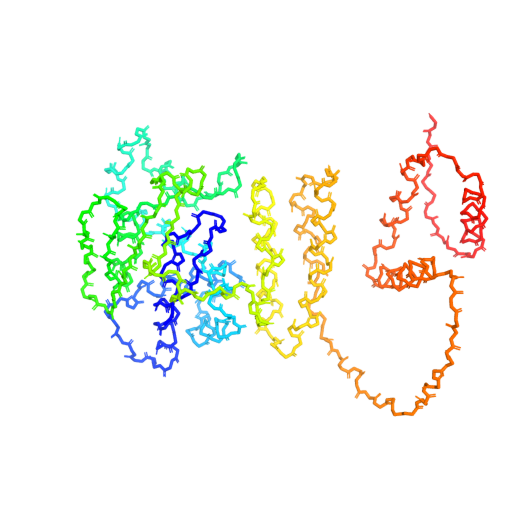 1.00 65.56 260 MET A N 1
ATOM 2053 C CA . MET A 1 260 ? 3.257 24.511 11.317 1.00 65.56 260 MET A CA 1
ATOM 2054 C C . MET A 1 260 ? 3.745 25.832 11.929 1.00 65.56 260 MET A C 1
ATOM 2056 O O . MET A 1 260 ? 4.430 26.602 11.257 1.00 65.56 260 MET A O 1
ATOM 2060 N N . GLU A 1 261 ? 3.450 26.075 13.206 1.00 72.06 261 GLU A N 1
ATOM 2061 C CA . GLU A 1 261 ? 3.970 27.210 13.981 1.00 72.06 261 GLU A CA 1
ATOM 2062 C C . GLU A 1 261 ? 5.416 26.993 14.480 1.00 72.06 261 GLU A C 1
ATOM 2064 O O . GLU A 1 261 ? 6.024 27.901 15.046 1.00 72.06 261 GLU A O 1
ATOM 2069 N N . GLY A 1 262 ? 6.013 25.821 14.217 1.00 61.59 262 GLY A N 1
ATOM 2070 C CA . GLY A 1 262 ? 7.405 25.506 14.558 1.00 61.59 262 GLY A CA 1
ATOM 2071 C C . GLY A 1 262 ? 7.627 25.146 16.029 1.00 61.59 262 GLY A C 1
ATOM 2072 O O . GLY A 1 262 ? 8.772 25.083 16.480 1.00 61.59 262 GLY A O 1
ATOM 2073 N N . GLU A 1 263 ? 6.557 24.897 16.789 1.00 58.97 263 GLU A N 1
ATOM 2074 C CA . GLU A 1 263 ? 6.636 24.723 18.243 1.00 58.97 263 GLU A CA 1
ATOM 2075 C C . GLU A 1 263 ? 6.891 23.274 18.695 1.00 58.97 263 GLU A C 1
ATOM 2077 O O . GLU A 1 263 ? 7.145 23.037 19.879 1.00 58.97 263 GLU A O 1
ATOM 2082 N N . PHE A 1 264 ? 6.902 22.288 17.787 1.00 55.88 264 PHE A N 1
ATOM 2083 C CA . PHE A 1 264 ? 7.135 20.884 18.156 1.00 55.88 264 PHE A CA 1
ATOM 2084 C C . PHE A 1 264 ? 8.005 20.101 17.161 1.00 55.88 264 PHE A C 1
ATOM 2086 O O . PHE A 1 264 ? 7.511 19.665 16.128 1.00 55.88 264 PHE A O 1
ATOM 2093 N N . PRO A 1 265 ? 9.269 19.802 17.511 1.00 54.22 265 PRO A N 1
ATOM 2094 C CA . PRO A 1 265 ? 10.071 18.826 16.772 1.00 54.22 265 PRO A CA 1
ATOM 2095 C C . PRO A 1 265 ? 10.141 17.433 17.433 1.00 54.22 265 PRO A C 1
ATOM 2097 O O . PRO A 1 265 ? 10.856 16.573 16.938 1.00 54.22 265 PRO A O 1
ATOM 2100 N N . ASP A 1 266 ? 9.463 17.171 18.562 1.00 72.50 266 ASP A N 1
ATOM 2101 C CA . ASP A 1 266 ? 9.651 15.901 19.293 1.00 72.50 266 ASP A CA 1
ATOM 2102 C C . ASP A 1 266 ? 8.500 14.902 19.097 1.00 72.50 266 ASP A C 1
ATOM 2104 O O . ASP A 1 266 ? 7.478 14.941 19.795 1.00 72.50 266 ASP A O 1
ATOM 2108 N N . ILE A 1 267 ? 8.714 13.951 18.185 1.00 72.12 267 ILE A N 1
ATOM 2109 C CA . ILE A 1 267 ? 7.834 12.803 17.923 1.00 72.12 267 ILE A CA 1
ATOM 2110 C C . ILE A 1 267 ? 7.503 11.996 19.192 1.00 72.12 267 ILE A C 1
ATOM 2112 O O . ILE A 1 267 ? 6.413 11.427 19.300 1.00 72.12 267 ILE A O 1
ATOM 2116 N N . ASN A 1 268 ? 8.391 11.968 20.194 1.00 76.50 268 ASN A N 1
ATOM 2117 C CA . ASN A 1 268 ? 8.153 11.218 21.430 1.00 76.50 268 ASN A CA 1
ATOM 2118 C C . ASN A 1 268 ? 7.058 11.862 22.278 1.00 76.50 268 ASN A C 1
ATOM 2120 O O . ASN A 1 268 ? 6.204 11.151 22.811 1.00 76.50 268 ASN A O 1
ATOM 2124 N N . LYS A 1 269 ? 7.039 13.199 22.357 1.00 73.50 269 LYS A N 1
ATOM 2125 C CA . LYS A 1 269 ? 5.958 13.929 23.035 1.00 73.50 269 LYS A CA 1
ATOM 2126 C C . LYS A 1 269 ? 4.631 13.699 22.330 1.00 73.50 269 LYS A C 1
ATOM 2128 O O . LYS A 1 269 ? 3.610 13.513 22.986 1.00 73.50 269 LYS A O 1
ATOM 2133 N N . PHE A 1 270 ? 4.643 13.651 20.998 1.00 73.00 270 PHE A N 1
ATOM 2134 C CA . PHE A 1 270 ? 3.432 13.346 20.251 1.00 73.00 270 PHE A CA 1
ATOM 2135 C C . PHE A 1 270 ? 2.914 11.931 20.543 1.00 73.00 270 PHE A C 1
ATOM 2137 O O . PHE A 1 270 ? 1.738 11.742 20.864 1.00 73.00 270 PHE A O 1
ATOM 2144 N N . ALA A 1 271 ? 3.804 10.938 20.525 1.00 76.50 271 ALA A N 1
ATOM 2145 C CA . ALA A 1 271 ? 3.461 9.572 20.903 1.00 76.50 271 ALA A CA 1
ATOM 2146 C C . ALA A 1 271 ? 2.918 9.484 22.344 1.00 76.50 271 ALA A C 1
ATOM 2148 O O . ALA A 1 271 ? 2.030 8.676 22.617 1.00 76.50 271 ALA A 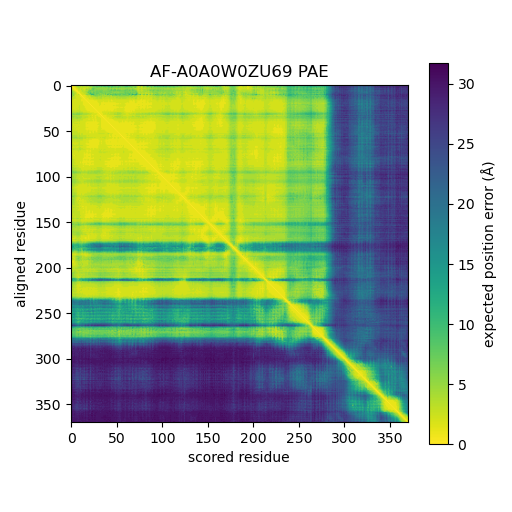O 1
ATOM 2149 N N . GLU A 1 272 ? 3.411 10.312 23.268 1.00 76.12 272 GLU A N 1
ATOM 2150 C CA . GLU A 1 272 ? 2.896 10.408 24.638 1.00 76.12 272 GLU A CA 1
ATOM 2151 C C . GLU A 1 272 ? 1.470 10.978 24.693 1.00 76.12 272 GLU A C 1
ATOM 2153 O O . GLU A 1 272 ? 0.610 10.398 25.360 1.00 76.12 272 GLU A O 1
ATOM 2158 N N . VAL A 1 273 ? 1.175 12.037 23.931 1.00 72.12 273 VAL A N 1
ATOM 2159 C CA . VAL A 1 273 ? -0.193 12.575 23.801 1.00 72.12 273 VAL A CA 1
ATOM 2160 C C . VAL A 1 273 ? -1.148 11.498 23.286 1.00 72.12 273 VAL A C 1
ATOM 2162 O O . VAL A 1 273 ? -2.211 11.286 23.872 1.00 72.12 273 VAL A O 1
ATOM 2165 N N . LEU A 1 274 ? -0.751 10.746 22.254 1.00 72.81 274 LEU A N 1
ATOM 2166 C CA . LEU A 1 274 ? -1.580 9.670 21.701 1.00 72.81 274 LEU A CA 1
ATOM 2167 C C . LEU A 1 274 ? -1.838 8.526 22.691 1.00 72.81 274 LEU A C 1
ATOM 2169 O O . LEU A 1 274 ? -2.921 7.935 22.668 1.00 72.81 274 LEU A O 1
ATOM 2173 N N . LYS A 1 275 ? -0.887 8.215 23.582 1.00 78.56 275 LYS A N 1
ATOM 2174 C CA . LYS A 1 275 ? -1.082 7.207 24.644 1.00 78.56 275 LYS A CA 1
ATOM 2175 C C . LYS A 1 275 ? -2.170 7.615 25.637 1.00 78.56 275 LYS A C 1
ATOM 2177 O O . LYS A 1 275 ? -2.852 6.743 26.174 1.00 78.56 275 LYS A O 1
ATOM 2182 N N . ASN A 1 276 ? -2.349 8.915 25.863 1.00 72.94 276 ASN A N 1
ATOM 2183 C CA . ASN A 1 276 ? -3.343 9.437 26.799 1.00 72.94 276 ASN A CA 1
ATOM 2184 C C . ASN A 1 276 ? -4.764 9.455 26.219 1.00 72.94 276 ASN A C 1
ATOM 2186 O O . ASN A 1 276 ? -5.729 9.517 26.980 1.00 72.94 276 ASN A O 1
ATOM 2190 N N . ILE A 1 277 ? -4.916 9.322 24.897 1.00 68.69 277 ILE A N 1
ATOM 2191 C CA . ILE A 1 277 ? -6.219 9.129 24.255 1.00 68.69 277 ILE A CA 1
ATOM 2192 C C . ILE A 1 277 ? -6.679 7.695 24.539 1.00 68.69 277 ILE A C 1
ATOM 2194 O O . ILE A 1 277 ? -6.314 6.739 23.845 1.00 68.69 277 ILE A O 1
ATOM 2198 N N . LYS A 1 278 ? -7.467 7.526 25.598 1.00 67.06 278 LYS A N 1
ATOM 2199 C CA . LYS A 1 278 ? -8.108 6.250 25.920 1.00 67.06 278 LYS A CA 1
ATOM 2200 C C . LYS A 1 278 ? -9.424 6.129 25.161 1.00 67.06 278 LYS A C 1
ATOM 2202 O O . LYS A 1 278 ? -10.159 7.102 25.017 1.00 67.06 278 LYS A O 1
ATOM 2207 N N . SER A 1 279 ? -9.750 4.912 24.728 1.00 55.88 279 SER A N 1
ATOM 2208 C CA . SER A 1 279 ? -11.126 4.557 24.388 1.00 55.88 279 SER A CA 1
ATOM 2209 C C . SER A 1 279 ? -11.925 4.491 25.688 1.00 55.88 279 SER A C 1
ATOM 2211 O O . SER A 1 279 ? -12.143 3.409 26.238 1.00 55.88 279 SER A O 1
ATOM 2213 N N . GLU A 1 280 ? -12.304 5.634 26.250 1.00 50.91 280 GLU A N 1
ATOM 2214 C CA . GLU A 1 280 ? -13.347 5.597 27.265 1.00 50.91 280 GLU A CA 1
ATOM 2215 C C . GLU A 1 280 ? -14.617 5.074 26.587 1.00 50.91 280 GLU A C 1
ATOM 2217 O O . GLU A 1 280 ? -14.953 5.525 25.484 1.00 50.91 280 GLU A O 1
ATOM 2222 N N . PRO A 1 281 ? -15.308 4.082 27.176 1.00 44.84 281 PRO A N 1
ATOM 2223 C CA . PRO A 1 281 ? -16.624 3.716 26.700 1.00 44.84 281 PRO A CA 1
ATOM 2224 C C . PRO A 1 281 ? -17.463 4.987 26.756 1.00 44.84 281 PRO A C 1
ATOM 2226 O O . PRO A 1 281 ? -17.696 5.518 27.840 1.00 44.84 281 PRO A O 1
ATOM 2229 N N . ILE A 1 282 ? -17.895 5.490 25.599 1.00 42.94 282 ILE A N 1
ATOM 2230 C CA . ILE A 1 282 ? -18.911 6.536 25.559 1.00 42.94 282 ILE A CA 1
ATOM 2231 C C . ILE A 1 282 ? -20.158 5.879 26.148 1.00 42.94 282 ILE A C 1
ATOM 2233 O O . ILE A 1 282 ? -20.877 5.157 25.455 1.00 42.94 282 ILE A O 1
ATOM 2237 N N . GLN A 1 283 ? -20.369 6.045 27.455 1.00 40.03 283 GLN A N 1
ATOM 2238 C CA . GLN A 1 283 ? -21.657 5.778 28.063 1.00 40.03 283 GLN A CA 1
ATOM 2239 C C . GLN A 1 283 ? -22.612 6.736 27.369 1.00 40.03 283 GLN A C 1
ATOM 2241 O O . GLN A 1 283 ? -22.539 7.947 27.564 1.00 40.03 283 GLN A O 1
ATOM 2246 N N . THR A 1 284 ? -23.457 6.197 26.496 1.00 39.75 284 THR A N 1
ATOM 2247 C CA . THR A 1 284 ? -24.567 6.924 25.895 1.00 39.75 284 THR A CA 1
ATOM 2248 C C . THR A 1 284 ? -25.446 7.464 27.016 1.00 39.75 284 THR A C 1
ATOM 2250 O O . THR A 1 284 ? -26.379 6.798 27.454 1.00 39.75 284 THR A O 1
ATOM 2253 N N . GLN A 1 285 ? -25.172 8.687 27.468 1.00 35.53 285 GLN A N 1
ATOM 2254 C CA . GLN A 1 285 ? -26.150 9.542 28.130 1.00 35.53 285 GLN A CA 1
ATOM 2255 C C . GLN A 1 285 ? -27.114 10.059 27.053 1.00 35.53 285 GLN A C 1
ATOM 2257 O O . GLN A 1 285 ? -27.159 11.239 26.728 1.00 35.53 285 GLN A O 1
ATOM 2262 N N . LEU A 1 286 ? -27.853 9.137 26.441 1.00 35.12 286 LEU A N 1
ATOM 2263 C CA . LEU A 1 286 ? -29.051 9.432 25.660 1.00 35.12 286 LEU A CA 1
ATOM 2264 C C . LEU A 1 286 ? -30.257 8.952 26.471 1.00 35.12 286 LEU A C 1
ATOM 2266 O O . LEU A 1 286 ? -31.082 8.177 26.000 1.00 35.12 286 LEU A O 1
ATOM 2270 N N . GLU A 1 287 ? -30.346 9.412 27.716 1.00 36.16 287 GLU A N 1
ATOM 2271 C CA . GLU A 1 287 ? -31.610 9.443 28.440 1.00 36.16 287 GLU A CA 1
ATOM 2272 C C . GLU A 1 287 ? -32.220 10.834 28.243 1.00 36.16 287 GLU A C 1
ATOM 2274 O O . GLU A 1 287 ? -31.737 11.835 28.764 1.00 36.16 287 GLU A O 1
ATOM 2279 N N . THR A 1 288 ? -33.271 10.874 27.422 1.00 41.06 288 THR A N 1
ATOM 2280 C CA . THR A 1 288 ? -34.441 11.750 27.591 1.00 41.06 288 THR A CA 1
ATOM 2281 C C . THR A 1 288 ? -34.173 13.177 28.091 1.00 41.06 288 THR A C 1
ATOM 2283 O O . THR A 1 288 ? -34.348 13.481 29.267 1.00 41.06 288 THR A O 1
ATOM 2286 N N . GLN A 1 289 ? -33.906 14.100 27.168 1.00 31.00 289 GLN A N 1
ATOM 2287 C CA . GLN A 1 289 ? -34.366 15.484 27.318 1.00 31.00 289 GLN A CA 1
ATOM 2288 C C . GLN A 1 289 ? -35.277 15.832 26.143 1.00 31.00 289 GLN A C 1
ATOM 2290 O O . GLN A 1 289 ? -34.911 16.530 25.200 1.00 31.00 289 GLN A O 1
ATOM 2295 N N . SER A 1 290 ? -36.490 15.281 26.196 1.00 36.97 290 SER A N 1
ATOM 2296 C CA . SER A 1 290 ? -37.642 15.899 25.555 1.00 36.97 290 SER A CA 1
ATOM 2297 C C . SER A 1 290 ? -37.977 17.197 26.295 1.00 36.97 290 SER A C 1
ATOM 2299 O O . SER A 1 290 ? -37.977 17.218 27.521 1.00 36.97 290 SER A O 1
ATOM 2301 N N . GLU A 1 291 ? -38.336 18.221 25.522 1.00 35.19 291 GLU A N 1
ATOM 2302 C CA . GLU A 1 291 ? -39.003 19.464 25.943 1.00 35.19 291 GLU A CA 1
ATOM 2303 C C . GLU A 1 291 ? -38.127 20.597 26.503 1.00 35.19 291 GLU A C 1
ATOM 2305 O O . GLU A 1 291 ? -38.136 20.904 27.687 1.00 35.19 291 GLU A O 1
ATOM 2310 N N . TYR A 1 292 ? -37.521 21.363 25.591 1.00 27.95 292 TYR A N 1
ATOM 2311 C CA . TYR A 1 292 ? -37.561 22.827 25.691 1.00 27.95 292 TYR A CA 1
ATOM 2312 C C . TYR A 1 292 ? -37.871 23.428 24.312 1.00 27.95 292 TYR A C 1
ATOM 2314 O O . TYR A 1 292 ? -37.127 23.187 23.359 1.00 27.95 292 TYR A O 1
ATOM 2322 N N . PRO A 1 293 ? -38.948 24.222 24.154 1.00 30.72 293 PRO A N 1
ATOM 2323 C CA . PRO A 1 293 ? -39.208 24.918 22.905 1.00 30.72 293 PRO A CA 1
ATOM 2324 C C . PRO A 1 293 ? -38.288 26.140 22.817 1.00 30.72 293 PRO A C 1
ATOM 2326 O O . PRO A 1 293 ? -38.500 27.151 23.490 1.00 30.72 293 PRO A O 1
ATOM 2329 N N . ILE A 1 294 ? -37.267 26.072 21.964 1.00 29.02 294 ILE A N 1
ATOM 2330 C CA . ILE A 1 294 ? -36.468 27.248 21.608 1.00 29.02 294 ILE A CA 1
ATOM 2331 C C . ILE A 1 294 ? -37.330 28.139 20.704 1.00 29.02 294 ILE A C 1
ATOM 2333 O O . ILE A 1 294 ? -37.527 27.859 19.523 1.00 29.02 294 ILE A O 1
ATOM 2337 N N . ARG A 1 295 ? -37.866 29.230 21.264 1.00 30.02 295 ARG A N 1
ATOM 2338 C CA . ARG A 1 295 ? -38.402 30.345 20.473 1.00 30.02 295 ARG A CA 1
ATOM 2339 C C . ARG A 1 295 ? -37.234 31.169 19.942 1.00 30.02 295 ARG A C 1
ATOM 2341 O O . ARG A 1 295 ? -36.539 31.823 20.716 1.00 30.02 295 ARG A O 1
ATOM 2348 N N . PHE A 1 296 ? -37.060 31.190 18.626 1.00 27.11 296 PHE A N 1
ATOM 2349 C CA . PHE A 1 296 ? -36.171 32.142 17.971 1.00 27.11 296 PHE A CA 1
ATOM 2350 C C . PHE A 1 296 ? -36.779 33.547 18.054 1.00 27.11 296 PHE A C 1
ATOM 2352 O O . PHE A 1 296 ? -37.840 33.812 17.490 1.00 27.11 296 PHE A O 1
ATOM 2359 N N . LYS A 1 297 ? -36.106 34.454 18.770 1.00 30.38 297 LYS A N 1
ATOM 2360 C CA . LYS A 1 297 ? -36.265 35.893 18.555 1.00 30.38 297 LYS A CA 1
ATOM 2361 C C . LYS A 1 297 ? -35.300 36.290 17.446 1.00 30.38 297 LYS A C 1
ATOM 2363 O O . LYS A 1 297 ? -34.093 36.118 17.585 1.00 30.38 297 LYS A O 1
ATOM 2368 N N . GLN A 1 298 ? -35.860 36.801 16.361 1.00 31.98 298 GLN A N 1
ATOM 2369 C CA . GLN A 1 298 ? -35.131 37.498 15.315 1.00 31.98 298 GLN A CA 1
ATOM 2370 C C . GLN A 1 298 ? -34.501 38.751 15.943 1.00 31.98 298 GLN A C 1
ATOM 2372 O O . GLN A 1 298 ? -35.206 39.540 16.576 1.00 31.98 298 GLN A O 1
ATOM 2377 N N . VAL A 1 299 ? -33.179 38.887 15.844 1.00 30.88 299 VAL A N 1
ATOM 2378 C CA . VAL A 1 299 ? -32.457 40.103 16.230 1.00 30.88 299 VAL A CA 1
ATOM 2379 C C . VAL A 1 299 ? -31.690 40.568 15.003 1.00 30.88 299 VAL A C 1
ATOM 2381 O O . VAL A 1 299 ? -30.875 39.819 14.466 1.00 30.88 299 VAL A O 1
ATOM 2384 N N . ASP A 1 300 ? -32.024 41.780 14.570 1.00 33.03 300 ASP A N 1
ATOM 2385 C CA . ASP A 1 300 ? -31.371 42.516 13.497 1.00 33.03 300 ASP A CA 1
ATOM 2386 C C . ASP A 1 300 ? -29.948 42.952 13.873 1.00 33.03 300 ASP A C 1
ATOM 2388 O O . ASP A 1 300 ? -29.643 43.271 15.022 1.00 33.03 300 ASP A O 1
ATOM 2392 N N . ASP A 1 301 ? -29.127 42.938 12.829 1.00 39.22 301 ASP A N 1
ATOM 2393 C CA . ASP A 1 301 ? -27.850 43.579 12.529 1.00 39.22 301 ASP A CA 1
ATOM 2394 C C . ASP A 1 301 ? -26.910 44.179 13.592 1.00 39.22 301 ASP A C 1
ATOM 2396 O O . ASP A 1 301 ? -27.233 44.995 14.453 1.00 39.22 301 ASP A O 1
ATOM 2400 N N . SER A 1 302 ? -25.633 43.916 13.283 1.00 40.69 302 SER A N 1
ATOM 2401 C CA . SER A 1 302 ? -24.405 44.588 13.716 1.00 40.69 302 SER A CA 1
ATOM 2402 C C . SER A 1 302 ? -23.970 44.334 15.164 1.00 40.69 302 SER A C 1
ATOM 2404 O O . SER A 1 302 ? -24.230 45.134 16.047 1.00 40.69 302 SER A O 1
ATOM 2406 N N . HIS A 1 303 ? -23.239 43.231 15.388 1.00 39.66 303 HIS A N 1
ATOM 2407 C CA . HIS A 1 303 ? -22.062 43.074 16.285 1.00 39.66 303 HIS A CA 1
ATOM 2408 C C . HIS A 1 303 ? -21.774 41.578 16.555 1.00 39.66 303 HIS A C 1
ATOM 2410 O O . HIS A 1 303 ? -21.560 41.137 17.686 1.00 39.66 303 HIS A O 1
ATOM 2416 N N . THR A 1 304 ? -21.751 40.755 15.505 1.00 40.81 304 THR A N 1
ATOM 2417 C CA . THR A 1 304 ? -21.625 39.294 15.628 1.00 40.81 304 THR A CA 1
ATOM 2418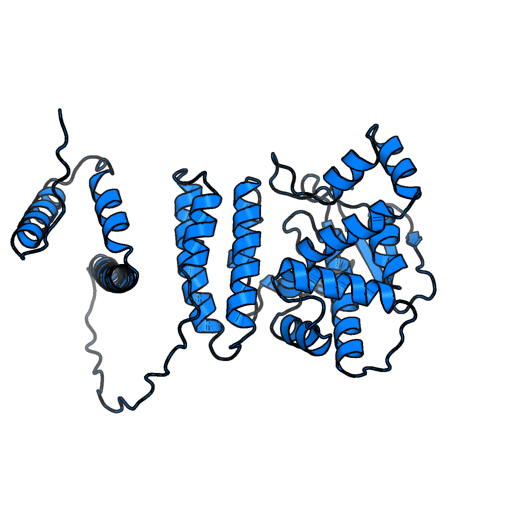 C C . THR A 1 304 ? -20.258 38.838 15.134 1.00 40.81 304 THR A C 1
ATOM 2420 O O . THR A 1 304 ? -20.111 38.350 14.024 1.00 40.81 304 THR A O 1
ATOM 2423 N N . ASN A 1 305 ? -19.229 39.032 15.958 1.00 37.16 305 ASN A N 1
ATOM 2424 C CA . ASN A 1 305 ? -17.968 38.293 15.791 1.00 37.16 305 ASN A CA 1
ATOM 2425 C C . ASN A 1 305 ? -17.249 38.009 17.120 1.00 37.16 305 ASN A C 1
ATOM 2427 O O . ASN A 1 305 ? -16.522 37.030 17.235 1.00 37.16 305 ASN A O 1
ATOM 2431 N N . TYR A 1 306 ? -17.532 38.776 18.178 1.00 34.44 306 TYR A N 1
ATOM 2432 C CA . TYR A 1 306 ? -16.880 38.575 19.477 1.00 34.44 306 TYR A CA 1
ATOM 2433 C C . TYR A 1 306 ? -17.565 37.520 20.363 1.00 34.44 306 TYR A C 1
ATOM 2435 O O . TYR A 1 306 ? -16.880 36.766 21.049 1.00 34.44 306 TYR A O 1
ATOM 2443 N N . ASN A 1 307 ? -18.895 37.372 20.292 1.00 34.53 307 ASN A N 1
ATOM 2444 C CA . ASN A 1 307 ? -19.611 36.357 21.082 1.00 34.53 307 ASN A CA 1
ATOM 2445 C C . ASN A 1 307 ? -19.395 34.919 20.578 1.00 34.53 307 ASN A C 1
ATOM 2447 O O . ASN A 1 307 ? -19.432 33.986 21.378 1.00 34.53 307 ASN A O 1
ATOM 2451 N N . PHE A 1 308 ? -19.119 34.729 19.282 1.00 31.48 308 PHE A N 1
ATOM 2452 C CA . PHE A 1 308 ? -18.848 33.404 18.716 1.00 31.48 308 PHE A CA 1
ATOM 2453 C C . PHE A 1 308 ? -17.467 32.886 19.145 1.00 31.48 308 PHE A C 1
ATOM 2455 O O . PHE A 1 308 ? -17.353 31.767 19.645 1.00 31.48 308 PHE A O 1
ATOM 2462 N N . LEU A 1 309 ? -16.434 33.734 19.080 1.00 31.48 309 LEU A N 1
ATOM 2463 C CA . LEU A 1 309 ? -15.102 33.414 19.608 1.00 31.48 309 LEU A CA 1
ATOM 2464 C C . LEU A 1 309 ? -15.130 33.167 21.127 1.00 31.48 309 LEU A C 1
ATOM 2466 O O . LEU A 1 309 ? -14.467 32.250 21.612 1.00 31.48 309 LEU A O 1
ATOM 2470 N N . PHE A 1 310 ? -15.948 33.915 21.875 1.00 33.03 310 PHE A N 1
ATOM 2471 C CA . PHE A 1 310 ? -16.069 33.785 23.333 1.00 33.03 310 PHE A CA 1
ATOM 2472 C C . PHE A 1 310 ? -16.797 32.502 23.786 1.00 33.03 310 PHE A C 1
ATOM 2474 O O . PHE A 1 310 ? -16.373 31.829 24.729 1.00 33.03 310 PHE A O 1
ATOM 2481 N N . GLN A 1 311 ? -17.869 32.099 23.097 1.00 38.47 311 GLN A N 1
ATOM 2482 C CA . GLN A 1 311 ? -18.559 30.837 23.400 1.00 38.47 311 GLN A CA 1
ATOM 2483 C C . GLN A 1 311 ? -17.716 29.614 23.023 1.00 38.47 311 GLN A C 1
ATOM 2485 O O . GLN A 1 311 ? -17.728 28.615 23.745 1.00 38.47 311 GLN A O 1
ATOM 2490 N N . THR A 1 312 ? -16.948 29.712 21.935 1.00 38.88 312 THR A N 1
ATOM 2491 C CA . THR A 1 312 ? -16.047 28.640 21.494 1.00 38.88 312 THR A CA 1
ATOM 2492 C C . THR A 1 312 ? -14.897 28.456 22.484 1.00 38.88 312 THR A C 1
ATOM 2494 O O . THR A 1 312 ? -14.633 27.336 22.906 1.00 38.88 312 THR A O 1
ATOM 2497 N N . SER A 1 313 ? -14.299 29.549 22.969 1.00 40.59 313 SER A N 1
ATOM 2498 C CA . SER A 1 313 ? -13.226 29.500 23.974 1.00 40.59 313 SER A CA 1
ATOM 2499 C C . SER A 1 313 ? -13.701 29.011 25.346 1.00 40.59 313 SER A C 1
ATOM 2501 O O . SER A 1 313 ? -12.978 28.266 25.999 1.00 40.59 313 SER A O 1
ATOM 2503 N N . THR A 1 314 ? -14.935 29.317 25.762 1.00 41.12 314 THR A N 1
ATOM 2504 C CA . THR A 1 314 ? -15.484 28.807 27.036 1.00 41.12 314 THR A CA 1
ATOM 2505 C C . THR A 1 314 ? -15.803 27.306 26.966 1.00 41.12 314 THR A C 1
ATOM 2507 O O . THR A 1 314 ? -15.524 26.567 27.912 1.00 41.12 314 THR A O 1
ATOM 2510 N N . LYS A 1 315 ? -16.319 26.815 25.828 1.00 43.50 315 LYS A N 1
ATOM 2511 C CA . LYS A 1 315 ? -16.527 25.372 25.599 1.00 43.50 315 LYS A CA 1
ATOM 2512 C C . LYS A 1 315 ? -15.205 24.619 25.484 1.00 43.50 315 LYS A C 1
ATOM 2514 O O . LYS A 1 315 ? -15.062 23.557 26.080 1.00 43.50 315 LYS A O 1
ATOM 2519 N N . MET A 1 316 ? -14.231 25.200 24.789 1.00 38.81 316 MET A N 1
ATOM 2520 C CA . MET A 1 316 ? -12.891 24.639 24.636 1.00 38.81 316 MET A CA 1
ATOM 2521 C C . MET A 1 316 ? -12.142 24.593 25.974 1.00 38.81 316 MET A C 1
ATOM 2523 O O . MET A 1 316 ? -11.554 23.573 26.299 1.00 38.81 316 MET A O 1
ATOM 2527 N N . LEU A 1 317 ? -12.256 25.626 26.815 1.00 41.50 317 LEU A N 1
ATOM 2528 C CA . LEU A 1 317 ? -11.715 25.624 28.181 1.00 41.50 317 LEU A CA 1
ATOM 2529 C C . LEU A 1 317 ? -12.380 24.580 29.082 1.00 41.50 317 LEU A C 1
ATOM 2531 O O . LEU A 1 317 ? -11.709 24.006 29.933 1.00 41.50 317 LEU A O 1
ATOM 2535 N N . THR A 1 318 ? -13.673 24.310 28.893 1.00 44.06 318 THR A N 1
ATOM 2536 C CA . THR A 1 318 ? -14.375 23.255 29.643 1.00 44.06 318 THR A CA 1
ATOM 2537 C C . THR A 1 318 ? -13.869 21.870 29.221 1.00 44.06 318 THR A C 1
ATOM 2539 O O . THR A 1 318 ? -13.456 21.084 30.066 1.00 44.06 318 THR A O 1
ATOM 2542 N N . LEU A 1 319 ? -13.749 21.635 27.910 1.00 40.78 319 LEU A N 1
ATOM 2543 C CA . LEU A 1 319 ? -13.171 20.413 27.334 1.00 40.78 319 LEU A CA 1
ATOM 2544 C C . LEU A 1 319 ? -11.706 20.183 27.752 1.00 40.78 319 LEU A C 1
ATOM 2546 O O . LEU A 1 319 ? -11.321 19.057 28.050 1.00 40.78 319 LEU A O 1
ATOM 2550 N N . LEU A 1 320 ? -10.898 21.247 27.816 1.00 42.31 320 LEU A N 1
ATOM 2551 C CA . LEU A 1 320 ? -9.485 21.187 28.214 1.00 42.31 320 LEU A CA 1
ATOM 2552 C C . LEU A 1 320 ? -9.288 21.031 29.731 1.00 42.31 320 LEU A C 1
ATOM 2554 O O . LEU A 1 320 ? -8.258 20.513 30.175 1.00 42.31 320 LEU A O 1
ATOM 2558 N N . LYS A 1 321 ? -10.262 21.478 30.533 1.00 39.41 321 LYS A N 1
ATOM 2559 C CA . LYS A 1 321 ? -10.296 21.259 31.985 1.00 39.41 321 LYS A CA 1
ATOM 2560 C C . LYS A 1 321 ? -10.558 19.789 32.304 1.00 39.41 321 LYS A C 1
ATOM 2562 O O . LYS A 1 321 ? -9.858 19.229 33.144 1.00 39.41 321 LYS A O 1
ATOM 2567 N N . ASP A 1 322 ? -11.479 19.165 31.578 1.00 41.03 322 ASP A N 1
ATOM 2568 C CA . ASP A 1 322 ? -11.825 17.754 31.764 1.00 41.03 322 ASP A CA 1
ATOM 2569 C C . ASP A 1 322 ? -10.731 16.806 31.235 1.00 41.03 322 ASP A C 1
ATOM 2571 O O . ASP A 1 322 ? -10.618 15.671 31.690 1.00 41.03 322 ASP A O 1
ATOM 2575 N N . SER A 1 323 ? -9.855 17.285 30.342 1.00 38.62 323 SER A N 1
ATOM 2576 C CA . SER A 1 323 ? -8.729 16.516 29.793 1.00 38.62 323 SER A CA 1
ATOM 2577 C C . SER A 1 323 ? -7.385 16.733 30.510 1.00 38.62 323 SER A C 1
ATOM 2579 O O . SER A 1 323 ? -6.360 16.248 30.030 1.00 38.62 323 SER A O 1
ATOM 2581 N N . GLY A 1 324 ? -7.336 17.502 31.606 1.00 37.31 324 GLY A N 1
ATOM 2582 C CA . GLY A 1 324 ? -6.094 17.796 32.343 1.00 37.31 324 GLY A CA 1
ATOM 2583 C C . GLY A 1 324 ? -5.086 18.698 31.607 1.00 37.31 324 GLY A C 1
ATOM 2584 O O . GLY A 1 324 ? -3.955 18.853 32.064 1.00 37.31 324 GLY A O 1
ATOM 2585 N N . LEU A 1 325 ? -5.480 19.321 30.489 1.00 40.12 325 LEU A N 1
ATOM 2586 C CA . LEU A 1 325 ? -4.607 20.126 29.615 1.00 40.12 325 LEU A CA 1
ATOM 2587 C C . LEU A 1 325 ? -4.717 21.643 29.860 1.00 40.12 325 LEU A C 1
ATOM 2589 O O . LEU A 1 325 ? -4.014 22.430 29.224 1.00 40.12 325 LEU A O 1
ATOM 2593 N N . ALA A 1 326 ? -5.550 22.074 30.812 1.00 43.22 326 ALA A N 1
ATOM 2594 C CA . ALA A 1 326 ? -5.795 23.488 31.113 1.00 43.22 326 ALA A CA 1
ATOM 2595 C C . ALA A 1 326 ? -4.524 24.297 31.467 1.00 43.22 326 ALA A C 1
ATOM 2597 O O . ALA A 1 326 ? -4.456 25.494 31.190 1.00 43.22 326 ALA A O 1
ATOM 2598 N N . VAL A 1 327 ? -3.498 23.653 32.037 1.00 38.59 327 VAL A N 1
ATOM 2599 C CA . VAL A 1 327 ? -2.238 24.311 32.438 1.00 38.59 327 VAL A CA 1
ATOM 2600 C C . VAL A 1 327 ? -1.371 24.687 31.226 1.00 38.59 327 VAL A C 1
ATOM 2602 O O . VAL A 1 327 ? -0.729 25.739 31.227 1.00 38.59 327 VAL A O 1
ATOM 2605 N N . ALA A 1 328 ? -1.387 23.873 30.167 1.00 39.69 328 ALA A N 1
ATOM 2606 C CA . ALA A 1 328 ? -0.635 24.144 28.942 1.00 39.69 328 ALA A CA 1
ATOM 2607 C C . ALA A 1 328 ? -1.211 25.357 28.192 1.00 39.69 328 ALA A C 1
ATOM 2609 O O . ALA A 1 328 ? -0.469 26.262 27.817 1.00 39.69 328 ALA A O 1
ATOM 2610 N N . TYR A 1 329 ? -2.542 25.439 28.089 1.00 39.94 329 TYR A N 1
ATOM 2611 C CA . TYR A 1 329 ? -3.234 26.547 27.421 1.00 39.94 329 TYR A CA 1
ATOM 2612 C C . TYR A 1 329 ? -2.987 27.902 28.110 1.00 39.94 329 TYR A C 1
ATOM 2614 O O . TYR A 1 329 ? -2.730 28.909 27.453 1.00 39.94 329 TYR A O 1
ATOM 2622 N N . LEU A 1 330 ? -2.989 27.930 29.449 1.00 39.84 330 LEU A N 1
ATOM 2623 C CA . LEU A 1 330 ? -2.743 29.160 30.214 1.00 39.84 330 LEU A CA 1
ATOM 2624 C C . LEU A 1 330 ? -1.287 29.639 30.144 1.00 39.84 330 LEU A C 1
ATOM 2626 O O . LEU A 1 330 ? -1.044 30.844 30.211 1.00 39.84 330 LEU A O 1
ATOM 2630 N N . THR A 1 331 ? -0.333 28.722 29.974 1.00 38.12 331 THR A N 1
ATOM 2631 C CA . THR A 1 331 ? 1.091 29.062 29.850 1.00 38.12 331 THR A CA 1
ATOM 2632 C C . THR A 1 331 ? 1.371 29.704 28.486 1.00 38.12 331 THR A C 1
ATOM 2634 O O . THR A 1 331 ? 2.035 30.738 28.423 1.00 38.12 331 THR A O 1
ATOM 2637 N N . ILE A 1 332 ? 0.758 29.190 27.415 1.00 38.53 332 ILE A N 1
ATOM 2638 C CA . ILE A 1 332 ? 0.888 29.718 26.046 1.00 38.53 332 ILE A CA 1
ATOM 2639 C C . ILE A 1 332 ? 0.340 31.150 25.947 1.00 38.53 332 ILE A C 1
ATOM 2641 O O . ILE A 1 332 ? 1.030 32.048 25.466 1.00 38.53 332 ILE A O 1
ATOM 2645 N N . CYS A 1 333 ? -0.837 31.425 26.520 1.00 37.44 333 CYS A N 1
ATOM 2646 C CA . CYS A 1 333 ? -1.403 32.780 26.510 1.00 37.44 333 CYS A CA 1
ATOM 2647 C C . CYS A 1 333 ? -0.597 33.809 27.330 1.00 37.44 333 CYS A C 1
ATOM 2649 O O . CYS A 1 333 ? -0.825 35.010 27.185 1.00 37.44 333 CYS A O 1
ATOM 2651 N N . SER A 1 334 ? 0.323 33.368 28.196 1.00 38.41 334 SER A N 1
ATOM 2652 C CA . SER A 1 334 ? 1.183 34.252 28.998 1.00 38.41 334 SER A CA 1
ATOM 2653 C C . SER A 1 334 ? 2.550 34.549 28.367 1.00 38.41 334 SER A C 1
ATOM 2655 O O . SER A 1 334 ? 3.240 35.456 28.833 1.00 38.41 334 SER A O 1
ATOM 2657 N N . CYS A 1 335 ? 2.926 33.832 27.300 1.00 31.97 335 CYS A N 1
ATOM 2658 C CA . CYS A 1 335 ? 4.241 33.939 26.660 1.00 31.97 335 CYS A CA 1
ATOM 2659 C C . CYS A 1 335 ? 4.223 34.612 25.276 1.00 31.97 335 CYS A C 1
ATOM 2661 O O . CYS A 1 335 ? 5.289 34.935 24.755 1.00 31.97 335 CYS A O 1
ATOM 2663 N N . SER A 1 336 ? 3.053 34.887 24.692 1.00 31.50 336 SER A N 1
ATOM 2664 C CA . SER A 1 336 ? 2.972 35.608 23.416 1.00 31.50 336 SER A CA 1
ATOM 2665 C C . SER A 1 336 ? 3.178 37.121 23.607 1.00 31.50 336 SER A C 1
ATOM 2667 O O . SER A 1 336 ? 2.428 37.753 24.361 1.00 31.50 336 SER A O 1
ATOM 2669 N N . PRO A 1 337 ? 4.135 37.763 22.911 1.00 31.34 337 PRO A N 1
ATOM 2670 C CA . PRO A 1 337 ? 4.189 39.215 22.859 1.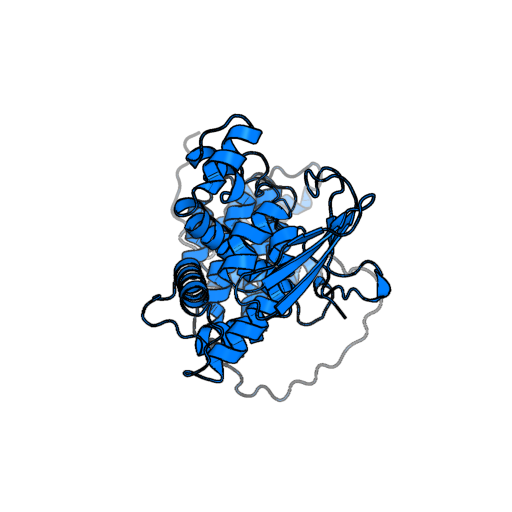00 31.34 337 PRO A CA 1
ATOM 2671 C C . PRO A 1 337 ? 2.964 39.734 22.097 1.00 31.34 337 PRO A C 1
ATOM 2673 O O . PRO A 1 337 ? 2.743 39.390 20.938 1.00 31.34 337 PRO A O 1
ATOM 2676 N N . ILE A 1 338 ? 2.160 40.573 22.754 1.00 41.41 338 ILE A N 1
ATOM 2677 C CA . ILE A 1 338 ? 1.038 41.273 22.121 1.00 41.41 338 ILE A CA 1
ATOM 2678 C C . ILE A 1 338 ? 1.618 42.188 21.030 1.00 41.41 338 ILE A C 1
ATOM 2680 O O . ILE A 1 338 ? 2.374 43.107 21.367 1.00 41.41 338 ILE A O 1
ATOM 2684 N N . PRO A 1 339 ? 1.264 42.011 19.744 1.00 31.94 339 PRO A N 1
ATOM 2685 C CA . PRO A 1 339 ? 1.623 42.973 18.719 1.00 31.94 339 PRO A CA 1
ATOM 2686 C C . PRO A 1 339 ? 0.856 44.265 19.011 1.00 31.94 339 PRO A C 1
ATOM 2688 O O . PRO A 1 339 ? -0.371 44.274 19.054 1.00 31.94 339 PRO A O 1
ATOM 2691 N N . ASN A 1 340 ? 1.611 45.324 19.293 1.00 35.78 340 ASN A N 1
ATOM 2692 C CA . ASN A 1 340 ? 1.222 46.729 19.393 1.00 35.78 340 ASN A CA 1
ATOM 2693 C C . ASN A 1 340 ? -0.284 47.059 19.277 1.00 35.78 340 ASN A C 1
ATOM 2695 O O . ASN A 1 340 ? -0.844 47.093 18.185 1.00 35.78 340 ASN A O 1
ATOM 2699 N N . GLY A 1 341 ? -0.868 47.506 20.399 1.00 43.38 341 GLY A N 1
ATOM 2700 C CA . GLY A 1 341 ? -1.763 48.667 20.342 1.00 43.38 341 GLY A CA 1
ATOM 2701 C C . GLY A 1 341 ? -3.212 48.525 20.807 1.00 43.38 341 GLY A C 1
ATOM 2702 O O . GLY A 1 341 ? -4.062 49.207 20.245 1.00 43.38 341 GLY A O 1
ATOM 2703 N N . ASN A 1 342 ? -3.537 47.744 21.847 1.00 40.47 342 ASN A N 1
ATOM 2704 C CA . ASN A 1 342 ? -4.809 47.975 22.552 1.00 40.47 342 ASN A CA 1
ATOM 2705 C C . ASN A 1 342 ? -4.705 47.768 24.075 1.00 40.47 342 ASN A C 1
ATOM 2707 O O . ASN A 1 342 ? -4.803 46.656 24.591 1.00 40.47 342 ASN A O 1
ATOM 2711 N N . LEU A 1 343 ? -4.496 48.873 24.800 1.00 40.75 343 LEU A N 1
ATOM 2712 C CA . LEU A 1 343 ? -4.328 48.929 26.262 1.00 40.75 343 LEU A CA 1
ATOM 2713 C C . LEU A 1 343 ? -5.580 48.494 27.053 1.00 40.75 343 LEU A C 1
ATOM 2715 O O . LEU A 1 343 ? -5.479 48.195 28.241 1.00 40.75 343 LEU A O 1
ATOM 2719 N N . SER A 1 344 ? -6.753 48.433 26.419 1.00 43.84 344 SER A N 1
ATOM 2720 C CA . SER A 1 344 ? -8.003 47.981 27.051 1.00 43.84 344 SER A CA 1
ATOM 2721 C C . SER A 1 344 ? -8.028 46.467 27.297 1.00 43.84 344 SER A C 1
ATOM 2723 O O . SER A 1 344 ? -8.541 46.019 28.324 1.00 43.84 344 SER A O 1
ATOM 2725 N N . ASN A 1 345 ? -7.398 45.684 26.415 1.00 46.19 345 ASN A N 1
ATOM 2726 C CA . ASN A 1 345 ? -7.379 44.225 26.508 1.00 46.19 345 ASN A CA 1
ATOM 2727 C C . ASN A 1 345 ? -6.436 43.723 27.608 1.00 46.19 345 ASN A C 1
ATOM 2729 O O . ASN A 1 345 ? -6.767 42.756 28.288 1.00 46.19 345 ASN A O 1
ATOM 2733 N N . SER A 1 346 ? -5.304 44.397 27.855 1.00 49.25 346 SER A N 1
ATOM 2734 C CA . SER A 1 346 ? -4.379 43.974 28.920 1.00 49.25 346 SER A CA 1
ATOM 2735 C C . SER A 1 346 ? -4.950 44.214 30.320 1.00 49.25 346 SER A C 1
ATOM 2737 O O . SER A 1 346 ? -4.683 43.437 31.236 1.00 49.25 346 SER A O 1
ATOM 2739 N N . ARG A 1 347 ? -5.789 45.247 30.485 1.00 49.03 347 ARG A N 1
ATOM 2740 C CA . ARG A 1 347 ? -6.438 45.564 31.762 1.00 49.03 347 ARG A CA 1
ATOM 2741 C C . ARG A 1 347 ? -7.531 44.556 32.115 1.00 49.03 347 ARG A C 1
ATOM 2743 O O . ARG A 1 347 ? -7.525 44.044 33.229 1.00 49.03 347 ARG A O 1
ATOM 2750 N N . LEU A 1 348 ? -8.393 44.211 31.155 1.00 50.84 348 LEU A N 1
ATOM 2751 C CA . LEU A 1 348 ? -9.456 43.218 31.353 1.00 50.84 348 LEU A CA 1
ATOM 2752 C C . LEU A 1 348 ? -8.879 41.818 31.628 1.00 50.84 348 LEU A C 1
ATOM 2754 O O . LEU A 1 348 ? -9.396 41.077 32.463 1.00 50.84 348 LEU A O 1
ATOM 2758 N N . TYR A 1 349 ? -7.773 41.476 30.960 1.00 48.59 349 TYR A N 1
ATOM 2759 C CA . TYR A 1 349 ? -7.076 40.206 31.163 1.00 48.59 349 TYR A CA 1
ATOM 2760 C C . TYR A 1 349 ? -6.408 40.135 32.541 1.00 48.59 349 TYR A C 1
ATOM 2762 O O . TYR A 1 349 ? -6.508 39.120 33.225 1.00 48.59 349 TYR A O 1
ATOM 2770 N N . LYS A 1 350 ? -5.784 41.233 32.987 1.00 58.84 350 LYS A N 1
ATOM 2771 C CA . LYS A 1 350 ? -5.160 41.329 34.312 1.00 58.84 350 LYS A CA 1
ATOM 2772 C C . LYS A 1 350 ? -6.192 41.267 35.442 1.00 58.84 350 LYS A C 1
ATOM 2774 O O . LYS A 1 350 ? -5.996 40.509 36.383 1.00 58.84 350 LYS A O 1
ATOM 2779 N N . GLU A 1 351 ? -7.316 41.974 35.312 1.00 56.50 351 GLU A N 1
ATOM 2780 C CA . GLU A 1 351 ? -8.412 41.937 36.294 1.00 56.50 351 GLU A CA 1
ATOM 2781 C C . GLU A 1 351 ? -9.017 40.526 36.428 1.00 56.50 351 GLU A C 1
ATOM 2783 O O . GLU A 1 351 ? -9.274 40.069 37.540 1.00 56.50 351 GLU A O 1
ATOM 2788 N N . LYS A 1 352 ? -9.165 39.787 35.319 1.00 53.44 352 LYS A N 1
ATOM 2789 C CA . LYS A 1 352 ? -9.627 38.386 35.327 1.00 53.44 352 LYS A CA 1
ATOM 2790 C C . LYS A 1 352 ? -8.588 37.413 35.895 1.00 53.44 352 LYS A C 1
ATOM 2792 O O . LYS A 1 352 ? -8.961 36.499 36.626 1.00 53.44 352 LYS A O 1
ATOM 2797 N N . LEU A 1 353 ? -7.303 37.613 35.598 1.00 52.53 353 LEU A N 1
ATOM 2798 C CA . LEU A 1 353 ? -6.215 36.799 36.149 1.00 52.53 353 LEU A CA 1
ATOM 2799 C C . LEU A 1 353 ? -6.114 36.965 37.673 1.00 52.53 353 LEU A C 1
ATOM 2801 O O . LEU A 1 353 ? -5.911 35.990 38.394 1.00 52.53 353 LEU A O 1
ATOM 2805 N N . ASP A 1 354 ? -6.291 38.190 38.165 1.00 57.81 354 ASP A N 1
ATOM 2806 C CA . ASP A 1 354 ? -6.290 38.493 39.596 1.00 57.81 354 ASP A CA 1
ATOM 2807 C C . ASP A 1 354 ? -7.561 37.958 40.286 1.00 57.81 354 ASP A C 1
ATOM 2809 O O . ASP A 1 354 ? -7.479 37.446 41.403 1.00 57.81 354 ASP A O 1
ATOM 2813 N N . GLN A 1 355 ? -8.709 37.947 39.594 1.00 52.88 355 GLN A N 1
ATOM 2814 C CA . GLN A 1 355 ? -9.939 37.301 40.069 1.00 52.88 355 GLN A CA 1
ATOM 2815 C C . GLN A 1 355 ? -9.767 35.777 40.219 1.00 52.88 355 GLN A C 1
ATOM 2817 O O . GLN A 1 355 ? -10.117 35.219 41.256 1.00 52.88 355 GLN A O 1
ATOM 2822 N N . MET A 1 356 ? -9.135 35.106 39.250 1.00 46.88 356 MET A N 1
ATOM 2823 C CA . MET A 1 356 ? -8.890 33.654 39.308 1.00 46.88 356 MET A CA 1
ATOM 2824 C C . MET A 1 356 ? -7.839 33.255 40.355 1.00 46.88 356 MET A C 1
ATOM 2826 O O . MET A 1 356 ? -7.904 32.158 40.899 1.00 46.88 356 MET A O 1
ATOM 2830 N N . LYS A 1 357 ? -6.896 34.146 40.687 1.00 53.44 357 LYS A N 1
ATOM 2831 C CA . LYS A 1 357 ? -5.971 33.954 41.820 1.00 53.44 357 LYS A CA 1
ATOM 2832 C C . LYS A 1 357 ? -6.651 34.116 43.181 1.00 53.44 357 LYS A C 1
ATOM 2834 O O . LYS A 1 357 ? -6.160 33.566 44.160 1.00 53.44 357 LYS A O 1
ATOM 2839 N N . SER A 1 358 ? -7.743 34.881 43.251 1.00 50.84 358 SER A N 1
ATOM 2840 C CA . SER A 1 358 ? -8.511 35.097 44.485 1.00 50.84 358 SER A CA 1
ATOM 2841 C C . SER A 1 358 ? -9.513 33.976 44.794 1.00 50.84 358 SER A C 1
ATOM 2843 O O . SER A 1 358 ? -9.945 33.840 45.934 1.00 50.84 358 SER A O 1
ATOM 2845 N N . GLU A 1 359 ? -9.841 33.145 43.802 1.00 43.12 359 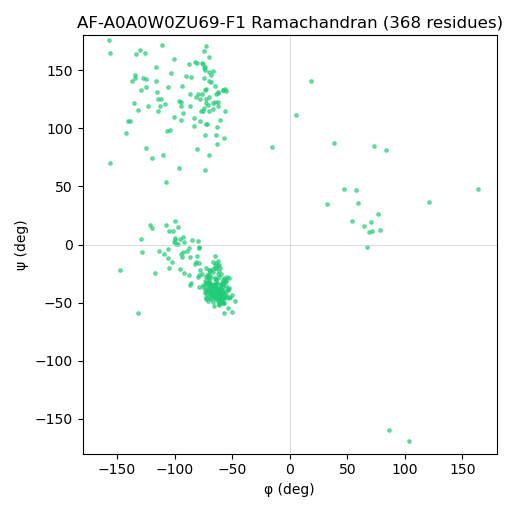GLU A N 1
ATOM 2846 C CA . GLU A 1 359 ? -10.727 31.984 43.932 1.00 43.12 359 GLU A CA 1
ATOM 2847 C C . GLU A 1 359 ? -9.909 30.699 44.156 1.00 43.12 359 GLU A C 1
ATOM 2849 O O . GLU A 1 359 ? -9.849 29.842 43.282 1.00 43.12 359 GLU A O 1
ATOM 2854 N N . ASP A 1 360 ? -9.225 30.617 45.306 1.00 40.31 360 ASP A N 1
ATOM 2855 C CA . ASP A 1 360 ? -8.617 29.430 45.957 1.00 40.31 360 ASP A CA 1
ATOM 2856 C C . ASP A 1 360 ? -8.065 28.297 45.051 1.00 40.31 360 ASP A C 1
ATOM 2858 O O . ASP A 1 360 ? -8.093 27.109 45.381 1.00 40.31 360 ASP A O 1
ATOM 2862 N N . CYS A 1 361 ? -7.513 28.652 43.890 1.00 40.53 361 CYS A N 1
ATOM 2863 C CA . CYS A 1 361 ? -6.748 27.747 43.048 1.00 40.53 361 CYS A CA 1
ATOM 2864 C C . CYS A 1 361 ? -5.324 27.715 43.595 1.00 40.53 361 CYS A C 1
ATOM 2866 O O . CYS A 1 361 ? -4.528 28.625 43.362 1.00 40.53 361 CYS A O 1
ATOM 2868 N N . THR A 1 362 ? -4.998 26.657 44.331 1.00 35.53 362 THR A N 1
ATOM 2869 C CA . THR A 1 362 ? -3.633 26.362 44.771 1.00 35.53 362 THR A CA 1
ATOM 2870 C C . THR A 1 362 ? -2.735 26.104 43.554 1.00 35.53 362 THR A C 1
ATOM 2872 O O . THR A 1 362 ? -2.551 24.975 43.108 1.00 35.53 362 THR A O 1
ATOM 2875 N N . LEU A 1 363 ? -2.168 27.172 42.987 1.00 36.72 363 LEU A N 1
ATOM 2876 C CA . LEU A 1 363 ? -1.042 27.082 42.060 1.00 36.72 363 LEU A CA 1
ATOM 2877 C C . LEU A 1 363 ? 0.232 26.725 42.846 1.00 36.72 363 LEU A C 1
ATOM 2879 O O . LEU A 1 363 ? 0.518 27.374 43.854 1.00 36.72 363 LEU A O 1
ATOM 2883 N N . PRO A 1 364 ? 1.056 25.768 42.384 1.00 31.75 364 PRO A N 1
ATOM 2884 C CA . PRO A 1 364 ? 2.402 25.602 42.908 1.00 31.75 364 PRO A CA 1
ATOM 2885 C C . PRO A 1 364 ? 3.235 26.846 42.577 1.00 31.75 364 PRO A C 1
ATOM 2887 O O . PRO A 1 364 ? 3.385 27.223 41.415 1.00 31.75 364 PRO A O 1
ATOM 2890 N N . THR A 1 365 ? 3.786 27.485 43.605 1.00 30.39 365 THR A N 1
ATOM 2891 C CA . THR A 1 365 ? 4.687 28.633 43.488 1.00 30.39 365 THR A CA 1
ATOM 2892 C C . THR A 1 365 ? 5.969 28.233 42.750 1.00 30.39 365 THR A C 1
ATOM 2894 O O . THR A 1 365 ? 6.879 27.661 43.348 1.00 30.39 365 THR A O 1
ATOM 2897 N N . LEU A 1 366 ? 6.080 28.559 41.460 1.00 26.16 366 LEU A N 1
ATOM 2898 C CA . LEU A 1 366 ? 7.365 28.575 40.760 1.00 26.16 366 LEU A CA 1
ATOM 2899 C C . LEU A 1 366 ? 8.052 29.917 41.038 1.00 26.16 366 LEU A C 1
ATOM 2901 O O . LEU A 1 366 ? 7.627 30.972 40.569 1.00 26.16 366 LEU A O 1
ATOM 2905 N N . ILE A 1 367 ? 9.112 29.876 41.843 1.00 27.45 367 ILE A N 1
ATOM 2906 C CA . ILE A 1 367 ? 9.997 31.015 42.089 1.00 27.45 367 ILE A CA 1
ATOM 2907 C C . ILE A 1 367 ? 10.816 31.247 40.814 1.00 27.45 367 ILE A C 1
ATOM 2909 O O . ILE A 1 367 ? 11.769 30.517 40.551 1.00 27.45 367 ILE A O 1
ATOM 2913 N N . MET A 1 368 ? 10.472 32.273 40.033 1.00 27.19 368 MET A N 1
ATOM 2914 C CA . MET A 1 368 ? 11.400 32.830 39.049 1.00 27.19 368 MET A CA 1
ATOM 2915 C C . MET A 1 368 ? 12.440 33.675 39.790 1.00 27.19 368 MET A C 1
ATOM 2917 O O . MET A 1 368 ? 12.100 34.683 40.409 1.00 27.19 368 MET A O 1
ATOM 2921 N N . ARG A 1 369 ? 13.708 33.252 39.756 1.00 25.59 369 ARG A N 1
ATOM 2922 C CA . ARG A 1 369 ? 14.832 34.141 40.071 1.00 25.59 369 ARG A CA 1
ATOM 2923 C C . ARG A 1 369 ? 15.122 34.992 38.833 1.00 25.59 369 ARG A C 1
ATOM 2925 O O . ARG A 1 369 ? 15.201 34.452 37.735 1.00 25.59 369 ARG A O 1
ATOM 2932 N N . SER A 1 370 ? 15.205 36.299 39.075 1.00 35.00 370 SER A N 1
ATOM 2933 C CA . SER A 1 370 ? 15.536 37.387 38.146 1.00 35.00 370 SER A CA 1
ATOM 2934 C C . SER A 1 370 ? 16.867 37.213 37.438 1.00 35.00 370 SER A C 1
ATOM 2936 O O . SER A 1 370 ? 17.806 36.757 38.137 1.00 35.00 370 SER A O 1
#

Solvent-accessible surface area (backbone atoms only — not comparable to full-atom values): 21423 Å² total; per-residue (Å²): 124,44,70,52,51,54,63,59,39,46,32,25,71,61,38,71,48,43,66,62,54,52,54,51,38,41,47,45,38,77,31,90,81,65,74,68,90,31,58,71,47,53,50,50,47,52,34,45,45,20,52,72,50,72,43,57,47,91,77,58,45,48,52,57,54,30,58,55,52,70,75,40,44,75,44,44,42,30,66,66,41,45,68,40,50,28,53,43,31,46,59,42,50,77,73,42,76,65,42,48,60,58,12,56,77,72,76,47,52,49,69,55,41,48,44,50,58,43,38,66,36,71,83,58,19,26,35,47,63,66,53,72,67,53,45,34,62,47,44,18,32,55,64,12,33,17,39,34,42,34,47,79,88,55,72,72,43,80,44,80,20,68,71,52,76,47,75,47,54,37,32,39,44,69,32,93,82,23,64,93,54,58,18,46,51,33,67,55,89,52,68,89,47,43,41,64,47,80,76,42,92,70,53,76,49,67,76,44,51,64,31,32,42,99,40,46,30,65,40,28,49,50,25,52,52,49,53,31,50,51,51,59,59,38,77,82,43,72,88,52,38,68,62,54,48,50,54,51,45,54,52,51,47,53,47,50,56,42,45,78,71,69,77,58,90,54,64,66,60,52,54,51,55,57,67,68,65,65,85,66,79,80,74,79,84,77,73,85,83,81,86,78,87,83,77,85,76,90,75,85,83,90,82,90,62,63,65,61,58,50,56,49,49,53,52,49,51,51,57,27,51,78,66,73,46,50,68,60,58,58,51,53,73,71,68,62,81,79,80,84,88,63,78,68,58,59,51,58,51,49,55,51,53,53,49,54,62,69,60,83,59,86,69,84,86,78,83,80,80,131

Nearest PDB structures (foldseek):
  4bou-assembly1_A-2  TM=7.453E-01  e=4.765E-02  Homo sapiens
  7pl7-assembly1_A  TM=7.587E-01  e=1.628E-01  Saccharomyces cerevisiae
  6z1p-assembly1_BI  TM=1.927E-01  e=6.495E+00  Tetrahymena thermophila SB210

Mean predicted aligned error: 13.54 Å

pLDDT: mean 75.86, std 23.66, range [25.59, 98.69]

Organism: NCBI:txid40335

Sequence (370 aa):
MQPKISAVLNNCALHLFTPEIKAEIEKFAANKSYNNNHNDQYDVLKNIFAKFYGFSPEEFTYAQFSNILENYNLHDCQLLLGPVLRQYIKTTMTKEDIVELFAISIDVSPQEYIKLKTEIDASTGRYDSLSPDEIAVFIGNPLGISLTYHSQHGSPQSLPAEYSISSIDIFHQGGITGAEAGGHWERENNSENIIDFSKQKDTQLTFISSLFSEGSADMSQCGILLLKKHIELTKNNPKNLNELVLKLNDQAKALSDHLMEGEFPDINKFAEVLKNIKSEPIQTQLETQSEYPIRFKQVDDSHTNYNFLFQTSTKMLTLLKDSGLAVAYLTICSCSPIPNGNLSNSRLYKEKLDQMKSEDCTLPTLIMRS

Radius of gyration: 25.79 Å; Cα contacts (8 Å, |Δi|>4): 407; chains: 1; bounding box: 64×72×72 Å

Foldseek 3Di:
DAAFADCFLPQSLVLLCLVVLLVVLVVCLVDVPDDLVLVVLNLVLQLLLCVLLVHHSVPRGSVLVNVLPVLADSHVSCVSCRLSLLVQLLVQLVVDPCLCVVQVVVVHHSVVSNCQQRDQDQAFLHHWHDDPVSCLRRPCQSRLEWEWEAEPPDDIDTRGHDSHPYYFYKYWDADRRGVVRVIHIDRDPDCVVYDHCCPDPSHLLVLLSVLRPRDGNLSSVLSSLLSSLLCVLCSVPVPCSVVVSVVSSVVSVVVVVCVVVVNDPDSVVSNVVSVLPDNDPPPPPPPDDDDDDDDDDDDDDDDPDVVVVVVVVVVVCVVCVVSVNNVVVVVVVVPDDDPDDDPVVVVVVVVVVVVVVVVPDPDDDDDDDD

Secondary structure (DSSP, 8-state):
-EEPPP-GGG-HHHHTTHHHHHHHHHHHHH-TT---S-HHHHHHHHHHHHHHTT--TTT--HHHHHHHHHTS-HHHHHHHHHHHHHHHHHHHHTT-THHHHHHHHTT--HHHHHHHHHS--TTTSSPPP--HHHHIIIIITTTTEEEEEEETTS--EEEPPTT-SEEEEEEEES-TT-GGGT-EEES-SSGGGEE-GGGSTT---HHHHTTSSS--HHHHHHHHHHHHHHHHHHTT-GGGHHHHHHHHHHHHHHHHHHHHTT----HHHHHHHHHH------------------------SS--SHHHHHHHHHHHHHHHHHTT-HHHHHHHHHHSPPPS--HHHHHHHHHHHHHHHHTT----------

=== Feature glossary ===
A reading guide for the features in this record.

Start from the sequence.

  · This is the polypeptide sequence — one letter per residue, N-terminus first. Length ranges from a few dozen residues for small domains to over a thousand for large multi-domain proteins.

Fold it, and you get atomic coordinates and the backbone conformation that goes with them.

  · Structure coordinates are given as an mmCIF _atom_site loop: one row per atom with element, residue name, chain id, sequence number, and x/y/z position in Å. Only the four main-chain atoms per residue are included here; side chains are omitted to keep the record compact.

  · Backbone dihedral angles. Every residue except chain termini has a φ (preceding-C → N → Cα → C) and a ψ (N → Cα → C → next-N). They are reported in degrees following the IUPAC sign convention. Secondary structure is essentially a statement about which (φ, ψ) basin each residue occupies.

  · The SS8 string is DSSP's per-residue secondary-structure call. α-helix (H) means an i→i+4 H-bond ladder; β-strand (E) means the residue participates in a β-sheet; 3₁₀ (G) and π (I) are tighter and wider helices; T/S are turns/bends; '-' is loop.

  · SS3 is a coarse helix/strand/coil call (letters a/b/c) made by the P-SEA algorithm from inter-Cα distances and dihedrals. It is less detailed than DSSP but needs only Cα positions.

Summarize the fold with a handful of shape descriptors and a per-residue structural alphabet.

  · Radius of gyration (Rg) is the root-mean-square distance of Cα atoms from their centroid — a single number for overall size and compactness. A globular domain of N residues has Rg ≈ 2.2·N^0.38 Å; an extended or disordered chain has a much larger Rg. The Cα contact count is the number of residue pairs whose Cα atoms are within 8 Å and are more than four positions apart in sequence — a standard proxy for tertiary packing density. The bounding box is the smallest axis-aligned box enclosing all Cα atoms.

  · The Foldseek 3Di string encodes local tertiary geometry as a 20-letter alphabet — one character per residue — derived from the relative positions of nearby Cα atoms. Unlike the amino-acid sequence, 3Di is a direct function of the 3D structure, so two proteins with the same fold have similar 3Di strings even at low sequence identity.

  · Solvent-accessible surface area (SASA) is the area in Å² traced out by the centre of a 1.4 Å probe sphere (a water molecule) rolled over the protein's van der Waals surface (Shrake–Rupley / Lee–Richards construction). Buried residues have near-zero SASA; fully exposed residues can exceed 200 Å². The total SASA scales roughly with the number of surface residues.

Ask how reliable the model is.

  · pLDDT (predicted Local Distance Difference Test) is AlphaFold's per-residue confidence score, ranging from 0 to 100. Values above 90 indicate high confidence (typically well-packed cores); 70–90 is confident; 50–70 low confidence; below 50 usually means the region is disordered or the prediction is unreliable there. AlphaFold stores pLDDT in the mmCIF B-factor column.

  · B-factor (Debye–Waller factor) reflects atomic displacement in the crystal lattice. It is an experimental observable (units Å²), not a prediction; low values mean the atom is pinned down, high values mean it moves or is heterogeneous across the crystal.

  · Predicted Aligned Error (PAE) is an AlphaFold confidence matrix: entry (i, j) is the expected error in the position of residue j, in ångströms, when the prediction is superimposed on the true structure at residue i. Low PAE within a block of residues means that block is internally rigid and well-predicted; high PAE between two blocks means their relative placement is uncertain even if each block individually is confident.

Place it in context: what it resembles, what it is annotated as, and how it looks.

  · Nearest PDB neighbors are the top structural matches found by Foldseek when searching this structure against the entire Protein Data Bank. Each hit reports a TM-score (0 to 1; >0.5 almost always implies the same fold) and an E-value. These are *structural* homologs — they may share no detectable sequence similarity.

  · Functional annotations link the protein to curated databases. InterPro entries identify conserved domains and families by matching the sequence against member-database signatures (Pfam, PROSITE, CDD, …). Gene Ontology (GO) terms describe molecular function, biological process, and cellular component in a controlled vocabulary. CATH places the structure in a hierarchical fold classification (Class/Architecture/Topology/Homologous-superfamily). The organism is the source species.

  · Three diagnostic plots accompany the record. The Cα contact map visualizes the tertiary structure as a 2D adjacency matrix (8 Å cutoff, sequence-local contacts suppressed). The Ramachandran plot shows the distribution of backbone (φ, ψ) torsions, with points in the α and β basins reflecting secondary structure content. The PAE plot shows AlphaFold's inter-residue confidence as a color matrix.

  · Six rendered views show the 3D structure from the faces of a cube — i.e. along ±x, ±y, ±z. Rendering representation is drawn randomly per protein from cartoon (secondary-structure ribbons), sticks (backbone bonds), or molecular surface; coloring is either N→C rainbow (blue at the N-terminus through red at the C-terminus) or one color per chain.